Protein AF-0000000080458270 (afdb_homodimer)

Foldseek 3Di:
DCVVLLDLPDDPVCVLVSLVVLLVCLVPPLQPQLVPPFDPVSLVVLLVSLLSSLVSVLSSQALVCLCCQQPVVSLVAPVLVVQQDRRGGQLVVLLVVVVCVLVVCVVVVVCQCVVVNVVSVVLSVVLVVVSVVLSVVLVVLLVVLVVLLVVQLVVQLVVCVVPPPDPCSNVVSNVCLSPVPVPSNSVSSRSSSVSSSVSSVSNSVSLVSVLVSHDRSRSSVSSNVVSCVSSVSNPPRVVVVCVVCVVVPPPDDDDPDPDDPPDPPPPPPPPQQWFKKKKWQDDPPDDFVLVQVVLVVPDVFWDGKDWDQDPVVRIIMMMIIGSDPVSNVVCQVVQQQDDDPHGGIHMGGDDSPPD/DCDVLLDLPDDPVCVLVSLVVLLVCLVPPLQPQLVPPFDPVSLVVLLVSLLSSLVSVLSSQALVCLCCQQPVVSLVAPVLVVQQDRRGGQLVVLLVVVVVCLVVCVVVVVCQCVVVNVVSVVLSVVLVVVSVVLSVVLVVLLVVLVVLLVVQLVVQLVVCVVPPPDPCSNVVSNVCLSPVPVPSNSVSSRSSSVSSSVSSVSNSVSLVSVLVSHDRSRSSVSSNVVSCVSSVSNPCRVVVVCVVCVVVPPPDDPDPPPDDPPPDPPDPPPPQQWFKKKKWQDDPPDDFVLVQVVLVVPDVFWDGKDWDQDPVVRIIMIMIIGSDPVSNVVCQVVQQQDDDPHGGIHMGGDDSPPD

Structure (mmCIF, N/CA/C/O backbone):
data_AF-0000000080458270-model_v1
#
loop_
_entity.id
_entity.type
_entity.pdbx_description
1 polymer 'RRM domain-containing protein'
#
loop_
_atom_site.group_PDB
_atom_site.id
_atom_site.type_symbol
_atom_site.label_atom_id
_atom_site.label_alt_id
_atom_site.label_comp_id
_atom_site.label_asym_id
_atom_site.label_entity_id
_atom_site.label_seq_id
_atom_site.pdbx_PDB_ins_code
_atom_site.Cartn_x
_atom_site.Cartn_y
_atom_site.Cartn_z
_atom_site.occupancy
_atom_site.B_iso_or_equiv
_atom_site.auth_seq_id
_atom_site.auth_comp_id
_atom_site.auth_asym_id
_atom_site.auth_atom_id
_atom_site.pdbx_PDB_model_num
ATOM 1 N N . MET A 1 1 ? -20.172 26.906 1.716 1 34.19 1 MET A N 1
ATOM 2 C CA . MET A 1 1 ? -20.688 25.688 2.312 1 34.19 1 MET A CA 1
ATOM 3 C C . MET A 1 1 ? -20.125 24.453 1.602 1 34.19 1 MET A C 1
ATOM 5 O O . MET A 1 1 ? -20.141 24.391 0.371 1 34.19 1 MET A O 1
ATOM 9 N N . ALA A 1 2 ? -19 23.781 2.172 1 53.81 2 ALA A N 1
ATOM 10 C CA . ALA A 1 2 ? -18.328 22.516 1.865 1 53.81 2 ALA A CA 1
ATOM 11 C C . ALA A 1 2 ? -19.344 21.469 1.375 1 53.81 2 ALA A C 1
ATOM 13 O O . ALA A 1 2 ? -18.969 20.344 1.06 1 53.81 2 ALA A O 1
ATOM 14 N N . GLY A 1 3 ? -20.594 21.922 1.234 1 54.72 3 GLY A N 1
ATOM 15 C CA . GLY A 1 3 ? -21.734 21.016 1.148 1 54.72 3 GLY A CA 1
ATOM 16 C C . GLY A 1 3 ? -21.719 20.172 -0.114 1 54.72 3 GLY A C 1
ATOM 17 O O . GLY A 1 3 ? -22.062 19 -0.078 1 54.72 3 GLY A O 1
ATOM 18 N N . ASP A 1 4 ? -21.141 20.797 -1.133 1 69 4 ASP A N 1
ATOM 19 C CA . ASP A 1 4 ? -21.266 20.016 -2.355 1 69 4 ASP A CA 1
ATOM 20 C C . ASP A 1 4 ? -20.172 18.953 -2.428 1 69 4 ASP A C 1
ATOM 22 O O . ASP A 1 4 ? -20.375 17.891 -3.02 1 69 4 ASP A O 1
ATOM 26 N N . LEU A 1 5 ? -19.141 19.266 -1.669 1 76.12 5 LEU A N 1
ATOM 27 C CA . LEU A 1 5 ? -18.016 18.312 -1.71 1 76.12 5 LEU A CA 1
ATOM 28 C C . LEU A 1 5 ? -18.375 17.031 -0.981 1 76.12 5 LEU A C 1
ATOM 30 O O . LEU A 1 5 ? -18.016 15.938 -1.432 1 76.12 5 LEU A O 1
ATOM 34 N N . PHE A 1 6 ? -19.203 17.188 0.001 1 74 6 PHE A N 1
ATOM 35 C CA . PHE A 1 6 ? -19.438 16.031 0.855 1 74 6 PHE A CA 1
ATOM 36 C C . PHE A 1 6 ? -20.797 15.43 0.581 1 74 6 PHE A C 1
ATOM 38 O O . PHE A 1 6 ? -21.297 14.633 1.377 1 74 6 PHE A O 1
ATOM 45 N N . ARG A 1 7 ? -21.234 15.953 -0.605 1 71.12 7 ARG A N 1
ATOM 46 C CA . ARG A 1 7 ? -22.5 15.344 -1 1 71.12 7 ARG A CA 1
ATOM 47 C C . ARG A 1 7 ? -22.312 13.875 -1.356 1 71.12 7 ARG A C 1
ATOM 49 O O . ARG A 1 7 ? -21.312 13.5 -1.951 1 71.12 7 ARG A O 1
ATOM 56 N N . ARG A 1 8 ? -23.141 13.055 -0.832 1 64.62 8 ARG A N 1
ATOM 57 C CA . ARG A 1 8 ? -23.031 11.602 -0.883 1 64.62 8 ARG A CA 1
ATOM 58 C C . ARG A 1 8 ? -23.656 11.039 -2.15 1 64.62 8 ARG A C 1
ATOM 60 O O . ARG A 1 8 ? -24.234 9.953 -2.135 1 64.62 8 ARG A O 1
ATOM 67 N N . ASN A 1 9 ? -23.672 11.875 -3.186 1 63.59 9 ASN A N 1
ATOM 68 C CA . ASN A 1 9 ? -24.297 11.359 -4.402 1 63.59 9 ASN A CA 1
ATOM 69 C C . ASN A 1 9 ? -23.297 11.266 -5.547 1 63.59 9 ASN A C 1
ATOM 71 O O . ASN A 1 9 ? -23.688 11.188 -6.715 1 63.59 9 ASN A O 1
ATOM 75 N N . ARG A 1 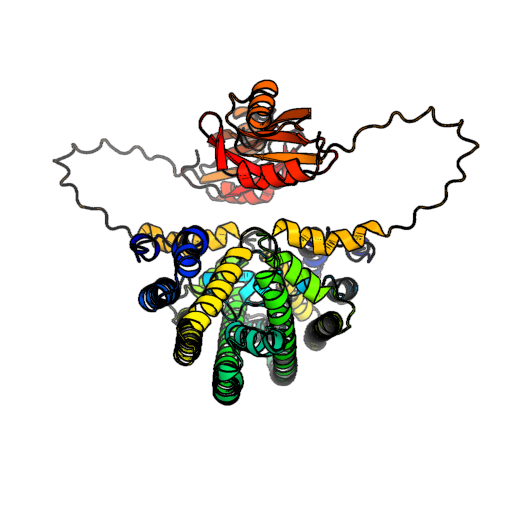10 ? -22.094 11.242 -5.18 1 61.19 10 ARG A N 1
ATOM 76 C CA . ARG A 1 10 ? -21.078 11.188 -6.23 1 61.19 10 ARG A CA 1
ATOM 77 C C . ARG A 1 10 ? -20.891 9.766 -6.734 1 61.19 10 ARG A C 1
ATOM 79 O O . ARG A 1 10 ? -20.859 8.82 -5.941 1 61.19 10 ARG A O 1
ATOM 86 N N . PRO A 1 11 ? -20.812 9.805 -8.094 1 56.47 11 PRO A N 1
ATOM 87 C CA . PRO A 1 11 ? -20.484 8.477 -8.625 1 56.47 11 PRO A CA 1
ATOM 88 C C . PRO A 1 11 ? -19.094 8.016 -8.203 1 56.47 11 PRO A C 1
ATOM 90 O O . PRO A 1 11 ? -18.188 8.836 -8 1 56.47 11 PRO A O 1
ATOM 93 N N . PHE A 1 12 ? -18.953 6.82 -7.98 1 56.31 12 PHE A N 1
ATOM 94 C CA . PHE A 1 12 ? -17.766 6.195 -7.426 1 56.31 12 PHE A CA 1
ATOM 95 C C . PHE A 1 12 ? -16.547 6.469 -8.312 1 56.31 12 PHE A C 1
ATOM 97 O O . PHE A 1 12 ? -15.43 6.609 -7.812 1 56.31 12 PHE A O 1
ATOM 104 N N . ASN A 1 13 ? -16.828 6.523 -9.625 1 53.28 13 ASN A N 1
ATOM 105 C CA . ASN A 1 13 ? -15.734 6.711 -10.57 1 53.28 13 ASN A CA 1
ATOM 106 C C . ASN A 1 13 ? -15.102 8.086 -10.43 1 53.28 13 ASN A C 1
ATOM 108 O O . ASN A 1 13 ? -14.086 8.375 -11.07 1 53.28 13 ASN A O 1
ATOM 112 N N . GLN A 1 14 ? -15.688 8.797 -9.5 1 55.88 14 GLN A N 1
ATOM 113 C CA . GLN A 1 14 ? -15.188 10.156 -9.367 1 55.88 14 GLN A CA 1
ATOM 114 C C . GLN A 1 14 ? -14.445 10.344 -8.047 1 55.88 14 GLN A C 1
ATOM 116 O O . GLN A 1 14 ? -14.25 11.477 -7.598 1 55.88 14 GLN A O 1
ATOM 121 N N . LEU A 1 15 ? -14.094 9.312 -7.52 1 63.19 15 LEU A N 1
ATOM 122 C CA . LEU A 1 15 ? -13.438 9.43 -6.227 1 63.19 15 LEU A CA 1
ATOM 123 C C . LEU A 1 15 ? -12.062 10.07 -6.375 1 63.19 15 LEU A C 1
ATOM 125 O O . LEU A 1 15 ? -11.586 10.75 -5.461 1 63.19 15 LEU A O 1
ATOM 129 N N . ASP A 1 16 ? -11.508 9.812 -7.527 1 62.72 16 ASP A N 1
ATOM 130 C CA . ASP A 1 16 ? -10.273 10.555 -7.797 1 62.72 16 ASP A CA 1
ATOM 131 C C . ASP A 1 16 ? -10.531 12.062 -7.773 1 62.72 16 ASP A C 1
ATOM 133 O O . ASP A 1 16 ? -9.703 12.828 -7.27 1 62.72 16 ASP A O 1
ATOM 137 N N . GLY A 1 17 ? -11.664 12.367 -8.266 1 67.94 17 GLY A N 1
ATOM 138 C CA . GLY A 1 17 ? -12.039 13.773 -8.242 1 67.94 17 GLY A CA 1
ATOM 139 C C . GLY A 1 17 ? -12.312 14.289 -6.844 1 67.94 17 GLY A C 1
ATOM 140 O O . GLY A 1 17 ? -12.07 15.461 -6.551 1 67.94 17 GLY A O 1
ATOM 141 N N . PHE A 1 18 ? -12.719 13.391 -6.07 1 77.88 18 PHE A N 1
ATOM 142 C CA . PHE A 1 18 ? -13.039 13.797 -4.711 1 77.88 18 PHE A CA 1
ATOM 143 C C . PHE A 1 18 ? -11.789 14.242 -3.963 1 77.88 18 PHE A C 1
ATOM 145 O O . PHE A 1 18 ? -11.812 15.25 -3.256 1 77.88 18 PHE A O 1
ATOM 152 N N . TYR A 1 19 ? -10.781 13.547 -4.117 1 77.88 19 TYR A N 1
ATOM 153 C CA . TYR A 1 19 ? -9.547 13.883 -3.412 1 77.88 19 TYR A CA 1
ATOM 154 C C . TYR A 1 19 ? -8.977 15.203 -3.91 1 77.88 19 TYR A C 1
ATOM 156 O O . TYR A 1 19 ? -8.438 15.984 -3.127 1 77.88 19 TYR A O 1
ATOM 164 N N . THR A 1 20 ? -9.102 15.312 -5.137 1 75.69 20 THR A N 1
ATOM 165 C CA . THR A 1 20 ? -8.656 16.578 -5.707 1 75.69 20 THR A CA 1
ATOM 166 C C . THR A 1 20 ? -9.492 17.734 -5.172 1 75.69 20 THR A C 1
ATOM 168 O O . THR A 1 20 ? -8.945 18.781 -4.801 1 75.69 20 THR A O 1
ATOM 171 N N . ASP A 1 21 ? -10.742 17.531 -5.176 1 82.06 21 ASP A N 1
ATOM 172 C CA . ASP A 1 21 ? -11.656 18.547 -4.652 1 82.06 21 ASP A CA 1
ATOM 173 C C . ASP A 1 21 ? -11.391 18.797 -3.168 1 82.06 21 ASP A C 1
ATOM 175 O O . ASP A 1 21 ? -11.484 19.938 -2.705 1 82.06 21 ASP A O 1
ATOM 179 N N . TRP A 1 22 ? -11.133 17.797 -2.488 1 86.06 22 TRP A N 1
ATOM 180 C CA . TRP A 1 22 ? -10.812 17.922 -1.07 1 86.06 22 TRP A CA 1
ATOM 181 C C . TRP A 1 22 ? -9.547 18.75 -0.865 1 86.06 22 TRP A C 1
ATOM 183 O O . TRP A 1 22 ? -9.516 19.641 -0.01 1 86.06 22 TRP A O 1
ATOM 193 N N . SER A 1 23 ? -8.547 18.484 -1.657 1 81.31 23 SER A N 1
ATOM 194 C CA . SER A 1 23 ? -7.309 19.25 -1.569 1 81.31 23 SER A CA 1
ATOM 195 C C . SER A 1 23 ? -7.555 20.734 -1.837 1 81.31 23 SER A C 1
ATOM 197 O O . SER A 1 23 ? -7.016 21.594 -1.136 1 81.31 23 SER A O 1
ATOM 199 N N . LYS A 1 24 ? -8.359 20.953 -2.777 1 81.75 24 LYS A N 1
ATOM 200 C CA . LYS A 1 24 ? -8.719 22.328 -3.102 1 81.75 24 LYS A CA 1
ATOM 201 C C . LYS A 1 24 ? -9.492 22.984 -1.958 1 81.75 24 LYS A C 1
ATOM 203 O O . LYS A 1 24 ? -9.266 24.141 -1.631 1 81.75 24 LYS A O 1
ATOM 208 N N . HIS A 1 25 ? -10.359 22.25 -1.422 1 88.31 25 HIS A N 1
ATOM 209 C CA . HIS A 1 25 ? -11.156 22.734 -0.301 1 88.31 25 HIS A CA 1
ATOM 210 C C . HIS A 1 25 ? -10.266 23.109 0.885 1 88.31 25 HIS A C 1
ATOM 212 O O . HIS A 1 25 ? -10.477 24.141 1.528 1 88.31 25 HIS A O 1
ATOM 218 N N . LEU A 1 26 ? -9.312 22.344 1.14 1 87.56 26 LEU A N 1
ATOM 219 C CA . LEU A 1 26 ? -8.391 22.594 2.236 1 87.56 26 LEU A CA 1
ATOM 220 C C . LEU A 1 26 ? -7.613 23.891 2.004 1 87.56 26 LEU A C 1
ATOM 222 O O . LEU A 1 26 ? -7.477 24.719 2.916 1 87.56 26 LEU A O 1
ATOM 226 N N . THR A 1 27 ? -7.145 24.094 0.818 1 83.25 27 THR A N 1
ATOM 227 C CA . THR A 1 27 ? -6.27 25.219 0.5 1 83.25 27 THR A CA 1
ATOM 228 C C . THR A 1 27 ? -7.074 26.5 0.351 1 83.25 27 THR A C 1
ATOM 230 O O . THR A 1 27 ? -6.621 27.578 0.756 1 83.25 27 THR A O 1
ATOM 233 N N . GLU A 1 28 ? -8.242 26.344 -0.174 1 84.75 28 GLU A N 1
ATOM 234 C CA . GLU A 1 28 ? -8.984 27.547 -0.555 1 84.75 28 GLU A CA 1
ATOM 235 C C . GLU A 1 28 ? -10 27.922 0.515 1 84.75 28 GLU A C 1
ATOM 237 O O . GLU A 1 28 ? -10.367 29.094 0.642 1 84.75 28 GLU A O 1
ATOM 242 N N . ARG A 1 29 ? -10.453 27 1.228 1 88.06 29 ARG A N 1
ATOM 243 C CA . ARG A 1 29 ? -11.555 27.297 2.137 1 88.06 29 ARG A CA 1
ATOM 244 C C . ARG A 1 29 ? -11.133 27.125 3.59 1 88.06 29 ARG A C 1
ATOM 246 O O . ARG A 1 29 ? -11.477 27.938 4.449 1 88.06 29 ARG A O 1
ATOM 253 N N . CYS A 1 30 ? -10.383 26.172 3.871 1 89.81 30 CYS A N 1
ATOM 254 C CA . CYS A 1 30 ? -10.047 25.859 5.258 1 89.81 30 CYS A CA 1
ATOM 255 C C . CYS A 1 30 ? -8.859 26.688 5.727 1 89.81 30 CYS A C 1
ATOM 257 O O . CYS A 1 30 ? -8.859 27.219 6.844 1 89.81 30 CYS A O 1
ATOM 259 N N . LEU A 1 31 ? -7.887 26.922 4.895 1 85.94 31 LEU A N 1
ATOM 260 C CA . LEU A 1 31 ? -6.621 27.516 5.309 1 85.94 31 LEU A CA 1
ATOM 261 C C . LEU A 1 31 ? -6.777 29.016 5.539 1 85.94 31 LEU A C 1
ATOM 263 O O . LEU A 1 31 ? -6.332 29.547 6.562 1 85.94 31 LEU A O 1
ATOM 267 N N . PRO A 1 32 ? -7.457 29.688 4.695 1 84.69 32 PRO A N 1
ATOM 268 C CA . PRO A 1 32 ? -7.477 31.141 4.824 1 84.69 32 PRO A CA 1
ATOM 269 C C . PRO A 1 32 ? -8.07 31.609 6.148 1 84.69 32 PRO A C 1
ATOM 271 O O . PRO A 1 32 ? -7.488 32.469 6.828 1 84.69 32 PRO A O 1
ATOM 274 N N . PRO A 1 33 ? -9.18 31.031 6.57 1 85.44 33 PRO A N 1
ATOM 275 C CA . PRO A 1 33 ? -9.742 31.5 7.84 1 85.44 33 PRO A CA 1
ATOM 276 C C . PRO A 1 33 ? -8.82 31.219 9.031 1 85.44 33 PRO A C 1
ATOM 278 O O . PRO A 1 33 ? -8.898 31.922 10.047 1 85.44 33 PRO A O 1
ATOM 281 N N . LEU A 1 34 ? -7.98 30.266 9 1 86.06 34 LEU A N 1
ATOM 282 C CA . LEU A 1 34 ? -7.086 29.906 10.094 1 86.06 34 LEU A CA 1
ATOM 283 C C . LEU A 1 34 ? -5.941 30.906 10.203 1 86.06 34 LEU A C 1
ATOM 285 O O . LEU A 1 34 ? -5.375 31.094 11.281 1 86.06 34 LEU A O 1
ATOM 289 N N . LEU A 1 35 ? -5.664 31.469 9.086 1 78.81 35 LEU A N 1
ATOM 290 C CA . LEU A 1 35 ? -4.516 32.375 9.023 1 78.81 35 LEU A CA 1
ATOM 291 C C . LEU A 1 35 ? -4.918 33.781 9.383 1 78.81 35 LEU A C 1
ATOM 293 O O . LEU A 1 35 ? -4.125 34.531 9.977 1 78.81 35 LEU A O 1
ATOM 297 N N . ILE A 1 36 ? -6.184 34.062 8.984 1 79.5 36 ILE A N 1
ATOM 298 C CA . ILE A 1 36 ? -6.66 35.438 9.203 1 79.5 36 ILE A CA 1
ATOM 299 C C . ILE A 1 36 ? -7.516 35.469 10.469 1 79.5 36 ILE A C 1
ATOM 301 O O . ILE A 1 36 ? -8.68 35.062 10.453 1 79.5 36 ILE A O 1
ATOM 305 N N . PHE A 1 37 ? -7.16 35.969 11.555 1 79.31 37 PHE A N 1
ATOM 306 C CA . PHE A 1 37 ? -7.848 36.156 12.828 1 79.31 37 PHE A CA 1
ATOM 307 C C . PHE A 1 37 ? -8.477 34.844 13.312 1 79.31 37 PHE A C 1
ATOM 309 O O . PHE A 1 37 ? -9.68 34.656 13.18 1 79.31 37 PHE A O 1
ATOM 316 N N . PRO A 1 38 ? -7.652 34 13.797 1 81.31 38 PRO A N 1
ATOM 317 C CA . PRO A 1 38 ? -8.156 32.719 14.305 1 81.31 38 PRO A CA 1
ATOM 318 C C . PRO A 1 38 ? -9.234 32.906 15.375 1 81.31 38 PRO A C 1
ATOM 320 O O . PRO A 1 38 ? -9.18 33.844 16.156 1 81.31 38 PRO A O 1
ATOM 323 N N . SER A 1 39 ? -10.352 32.094 15.234 1 90.25 39 SER A N 1
ATOM 324 C CA . SER A 1 39 ? -11.43 32.031 16.219 1 90.25 39 SER A CA 1
ATOM 325 C C . SER A 1 39 ? -11.867 30.578 16.453 1 90.25 39 SER A C 1
ATOM 327 O O . SER A 1 39 ? -11.562 29.688 15.656 1 90.25 39 SER A O 1
ATOM 329 N N . ASP A 1 40 ? -12.477 30.391 17.547 1 92.5 40 ASP A N 1
ATOM 330 C CA . ASP A 1 40 ? -12.969 29.062 17.859 1 92.5 40 ASP A CA 1
ATOM 331 C C . ASP A 1 40 ? -13.992 28.594 16.828 1 92.5 40 ASP A C 1
ATOM 333 O O . ASP A 1 40 ? -14.023 27.406 16.469 1 92.5 40 ASP A O 1
ATOM 337 N N . ALA A 1 41 ? -14.734 29.547 16.391 1 92.81 41 ALA A N 1
ATOM 338 C CA . ALA A 1 41 ? -15.742 29.219 15.391 1 92.81 41 ALA A CA 1
ATOM 339 C C . ALA A 1 41 ? -15.086 28.734 14.094 1 92.81 41 ALA A C 1
ATOM 341 O O . ALA A 1 41 ? -15.547 27.781 13.477 1 92.81 41 ALA A O 1
ATOM 342 N N . LYS A 1 42 ? -14.07 29.422 13.695 1 92.38 42 LYS A N 1
ATOM 343 C CA . LYS A 1 42 ? -13.352 29.047 12.477 1 92.38 42 LYS A CA 1
ATOM 344 C C . LYS A 1 42 ? -12.633 27.719 12.641 1 92.38 42 LYS A C 1
ATOM 346 O O . LYS A 1 42 ? -12.648 26.875 11.734 1 92.38 42 LYS A O 1
ATOM 351 N N . ASN A 1 43 ? -11.984 27.531 13.766 1 94.31 43 ASN A N 1
ATOM 352 C CA . ASN A 1 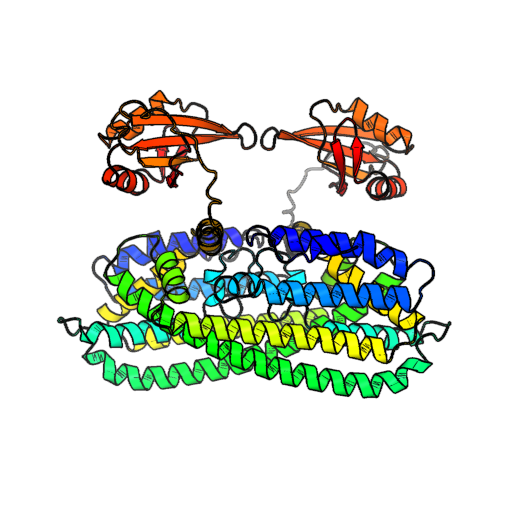43 ? -11.344 26.25 14.07 1 94.31 43 ASN A CA 1
ATOM 353 C C . ASN A 1 43 ? -12.344 25.094 14.008 1 94.31 43 ASN A C 1
ATOM 355 O O . ASN A 1 43 ? -12.062 24.062 13.406 1 94.31 43 ASN A O 1
ATOM 359 N N . ASP A 1 44 ? -13.516 25.328 14.609 1 94.69 44 ASP A N 1
ATOM 360 C CA . ASP A 1 44 ? -14.547 24.297 14.656 1 94.69 44 ASP A CA 1
ATOM 361 C C . ASP A 1 44 ? -15.07 23.984 13.25 1 94.69 44 ASP A C 1
ATOM 363 O O . ASP A 1 44 ? -15.414 22.844 12.953 1 94.69 44 ASP A O 1
ATOM 367 N N . ALA A 1 45 ? -15.141 25 12.453 1 94.25 45 ALA A N 1
ATOM 368 C CA . ALA A 1 45 ? -15.602 24.797 11.078 1 94.25 45 ALA A CA 1
ATOM 369 C C . ALA A 1 45 ? -14.633 23.906 10.305 1 94.25 45 ALA A C 1
ATOM 371 O O . ALA A 1 45 ? -15.055 23 9.578 1 94.25 45 ALA A O 1
ATOM 372 N N . VAL A 1 46 ? -13.398 24.156 10.453 1 93.62 46 VAL A N 1
ATOM 373 C CA . VAL A 1 46 ? -12.383 23.359 9.758 1 93.62 46 VAL A CA 1
ATOM 374 C C . VAL A 1 46 ? -12.391 21.938 10.289 1 93.62 46 VAL A C 1
ATOM 376 O O . VAL A 1 46 ? -12.312 20.969 9.516 1 93.62 46 VAL A O 1
ATOM 379 N N . LEU A 1 47 ? -12.469 21.812 11.625 1 94.56 47 LEU A N 1
ATOM 380 C CA . LEU A 1 47 ? -12.562 20.484 12.219 1 94.56 47 LEU A CA 1
ATOM 381 C C . LEU A 1 47 ? -13.789 19.734 11.695 1 94.56 47 LEU A C 1
ATOM 383 O O . LEU A 1 47 ? -13.711 18.547 11.414 1 94.56 47 LEU A O 1
ATOM 387 N N . GLY A 1 48 ? -14.859 20.453 11.602 1 94.62 48 GLY A N 1
ATOM 388 C CA . GLY A 1 48 ? -16.062 19.875 11.031 1 94.62 48 GLY A CA 1
ATOM 389 C C . GLY A 1 48 ? -15.883 19.406 9.602 1 94.62 48 GLY A C 1
ATOM 390 O O . GLY A 1 48 ? -16.391 18.344 9.234 1 94.62 48 GLY A O 1
ATOM 391 N N . ASP A 1 49 ? -15.18 20.125 8.828 1 93.88 49 ASP A N 1
ATOM 392 C CA . ASP A 1 49 ? -14.898 19.75 7.453 1 93.88 49 ASP A CA 1
ATOM 393 C C . ASP A 1 49 ? -14.031 18.484 7.398 1 93.88 49 ASP A C 1
ATOM 395 O O . ASP A 1 49 ? -14.258 17.609 6.562 1 93.88 49 ASP A O 1
ATOM 399 N N . ILE A 1 50 ? -13.086 18.422 8.258 1 92.94 50 ILE A N 1
ATOM 400 C CA . ILE A 1 50 ? -12.227 17.25 8.32 1 92.94 50 ILE A CA 1
ATOM 401 C C . ILE A 1 50 ? -13.047 16.016 8.703 1 92.94 50 ILE A C 1
ATOM 403 O O . ILE A 1 50 ? -12.875 14.945 8.117 1 92.94 50 ILE A O 1
ATOM 407 N N . HIS A 1 51 ? -13.945 16.188 9.625 1 94.75 51 HIS A N 1
ATOM 408 C CA . HIS A 1 51 ? -14.836 15.094 10.008 1 94.75 51 HIS A CA 1
ATOM 409 C C . HIS A 1 51 ? -15.727 14.672 8.844 1 94.75 51 HIS A C 1
ATOM 411 O O . HIS A 1 51 ? -15.906 13.477 8.594 1 94.75 51 HIS A O 1
ATOM 417 N N . SER A 1 52 ? -16.219 15.688 8.156 1 93.31 52 SER A N 1
ATOM 418 C CA . SER A 1 52 ? -17.078 15.414 7.016 1 93.31 52 SER A CA 1
ATOM 419 C C . SER A 1 52 ? -16.328 14.641 5.938 1 93.31 52 SER A C 1
ATOM 421 O O . SER A 1 52 ? -16.922 13.805 5.242 1 93.31 52 SER A O 1
ATOM 423 N N . TYR A 1 53 ? -15.117 14.914 5.77 1 92.06 53 TYR A N 1
ATOM 424 C CA . TYR A 1 53 ? -14.281 14.18 4.824 1 92.06 53 TYR A CA 1
ATOM 425 C C . TYR A 1 53 ? -14.273 12.695 5.141 1 92.06 53 TYR A C 1
ATOM 427 O O . TYR A 1 53 ? -14.531 11.867 4.266 1 92.06 53 TYR A O 1
ATOM 435 N N . TYR A 1 54 ? -14.008 12.312 6.414 1 93.19 54 TYR A N 1
ATOM 436 C CA . TYR A 1 54 ? -13.938 10.914 6.801 1 93.19 54 TYR A CA 1
ATOM 437 C C . TYR A 1 54 ? -15.32 10.266 6.742 1 93.19 54 TYR A C 1
ATOM 439 O O . TYR A 1 54 ? -15.445 9.086 6.387 1 93.19 54 TYR A O 1
ATOM 447 N N . ASP A 1 55 ? -16.328 11.07 7.082 1 93.25 55 ASP A N 1
ATOM 448 C CA . ASP A 1 55 ? -17.688 10.562 6.969 1 93.25 55 ASP A CA 1
ATOM 449 C C . ASP A 1 55 ? -18.031 10.234 5.52 1 93.25 55 ASP A C 1
ATOM 451 O O . ASP A 1 55 ? -18.719 9.242 5.246 1 93.25 55 ASP A O 1
ATOM 455 N N . THR A 1 56 ? -17.594 11.078 4.676 1 89.44 56 THR A N 1
ATOM 456 C CA . THR A 1 56 ? -17.828 10.859 3.256 1 89.44 56 THR A CA 1
ATOM 457 C C . THR A 1 56 ? -17.109 9.609 2.768 1 89.44 56 THR A C 1
ATOM 459 O O . THR A 1 56 ? -17.688 8.812 2.01 1 89.44 56 THR A O 1
ATOM 462 N N . LEU A 1 57 ? -15.898 9.398 3.188 1 88.12 57 LEU A N 1
ATOM 463 C CA . LEU A 1 57 ? -15.156 8.188 2.832 1 88.12 57 LEU A CA 1
ATOM 464 C C . LEU A 1 57 ? -15.891 6.945 3.324 1 88.12 57 LEU A C 1
ATOM 466 O O . LEU A 1 57 ? -16.016 5.965 2.59 1 88.12 57 LEU A O 1
ATOM 470 N N . ASP A 1 58 ? -16.359 7.035 4.562 1 91.56 58 ASP A N 1
ATOM 471 C CA . ASP A 1 58 ? -17.078 5.91 5.148 1 91.56 58 ASP A CA 1
ATOM 472 C C . ASP A 1 58 ? -18.344 5.605 4.352 1 91.56 58 ASP A C 1
ATOM 474 O O . ASP A 1 58 ? -18.719 4.441 4.191 1 91.56 58 ASP A O 1
ATOM 478 N N . HIS A 1 59 ? -18.922 6.684 3.879 1 88.62 59 HIS A N 1
ATOM 479 C CA . HIS A 1 59 ? -20.156 6.535 3.125 1 88.62 59 HIS A CA 1
ATOM 480 C C . HIS A 1 59 ? -19.922 5.797 1.811 1 88.62 59 HIS A C 1
ATOM 482 O O . HIS A 1 59 ? -20.719 4.949 1.414 1 88.62 59 HIS A O 1
ATOM 488 N N . TYR A 1 60 ? -18.859 6.004 1.21 1 82.81 60 TYR A N 1
ATOM 489 C CA . TYR A 1 60 ? -18.594 5.445 -0.111 1 82.81 60 TYR A CA 1
ATOM 490 C C . TYR A 1 60 ? -17.906 4.094 -0.003 1 82.81 60 TYR A C 1
ATOM 492 O O . TYR A 1 60 ? -17.844 3.34 -0.977 1 82.81 60 TYR A O 1
ATOM 500 N N . ALA A 1 61 ? -17.344 3.824 1.18 1 86.12 61 ALA A N 1
ATOM 501 C CA . ALA A 1 61 ? -16.672 2.545 1.364 1 86.12 61 ALA A CA 1
ATOM 502 C C . ALA A 1 61 ? -17.672 1.412 1.553 1 86.12 61 ALA A C 1
ATOM 504 O O . ALA A 1 61 ? -18.438 1.411 2.514 1 86.12 61 ALA A O 1
ATOM 505 N N . ASN A 1 62 ? -17.719 0.529 0.661 1 83.94 62 ASN A N 1
ATOM 506 C CA . ASN A 1 62 ? -18.562 -0.664 0.739 1 83.94 62 ASN A CA 1
ATOM 507 C C . ASN A 1 62 ? -17.844 -1.89 0.18 1 83.94 62 ASN A C 1
ATOM 509 O O . ASN A 1 62 ? -16.656 -1.816 -0.172 1 83.94 62 ASN A O 1
ATOM 513 N N . LYS A 1 63 ? -18.484 -2.998 0.144 1 80.19 63 LYS A N 1
ATOM 514 C CA . LYS A 1 63 ? -17.859 -4.266 -0.212 1 80.19 63 LYS A CA 1
ATOM 515 C C . LYS A 1 63 ? -17.297 -4.219 -1.628 1 80.19 63 LYS A C 1
ATOM 517 O O . LYS A 1 63 ? -16.344 -4.934 -1.943 1 80.19 63 LYS A O 1
ATOM 522 N N . ASN A 1 64 ? -17.797 -3.377 -2.455 1 73.56 64 ASN A N 1
ATOM 523 C CA . ASN A 1 64 ? -17.391 -3.318 -3.854 1 73.56 64 ASN A CA 1
ATOM 524 C C . ASN A 1 64 ? -16.281 -2.281 -4.07 1 73.56 64 ASN A C 1
ATOM 526 O O . ASN A 1 64 ? -15.539 -2.361 -5.043 1 73.56 64 ASN A O 1
ATOM 530 N N . THR A 1 65 ? -16.141 -1.34 -3.15 1 76.94 65 THR A N 1
ATOM 531 C CA . THR A 1 65 ? -15.234 -0.22 -3.402 1 76.94 65 THR A CA 1
ATOM 532 C C . THR A 1 65 ? -14.086 -0.213 -2.398 1 76.94 65 THR A C 1
ATOM 534 O O . THR A 1 65 ? -13.133 0.559 -2.543 1 76.94 65 THR A O 1
ATOM 537 N N . ILE A 1 66 ? -14.117 -1.042 -1.439 1 83.69 66 ILE A N 1
ATOM 538 C CA . ILE A 1 66 ? -13.211 -0.97 -0.299 1 83.69 66 ILE A CA 1
ATOM 539 C C . ILE A 1 66 ? -11.766 -1.124 -0.776 1 83.69 66 ILE A C 1
ATOM 541 O O . ILE A 1 66 ? -10.859 -0.469 -0.256 1 83.69 66 ILE A O 1
ATOM 545 N N . LEU A 1 67 ? -11.555 -1.915 -1.773 1 77.38 67 LEU A N 1
ATOM 546 C CA . LEU A 1 67 ? -10.195 -2.129 -2.25 1 77.38 67 LEU A CA 1
ATOM 547 C C . LEU A 1 67 ? -9.641 -0.865 -2.902 1 77.38 67 LEU A C 1
ATOM 549 O O . LEU A 1 67 ? -8.438 -0.607 -2.844 1 77.38 67 LEU A O 1
ATOM 553 N N . TYR A 1 68 ? -10.484 -0.083 -3.359 1 73.69 68 TYR A N 1
ATOM 554 C CA . TYR A 1 68 ? -10.094 1.196 -3.939 1 73.69 68 TYR A CA 1
ATOM 555 C C . TYR A 1 68 ? -9.562 2.141 -2.869 1 73.69 68 TYR A C 1
ATOM 557 O O . TYR A 1 68 ? -8.617 2.893 -3.113 1 73.69 68 TYR A O 1
ATOM 565 N N . PHE A 1 69 ? -10.117 2.059 -1.735 1 79.38 69 PHE A N 1
ATOM 566 C CA . PHE A 1 69 ? -9.75 2.965 -0.655 1 79.38 69 PHE A CA 1
ATOM 567 C C . PHE A 1 69 ? -8.516 2.457 0.079 1 79.38 69 PHE A C 1
ATOM 569 O O . PHE A 1 69 ? -7.676 3.248 0.516 1 79.38 69 PHE A O 1
ATOM 576 N N . LEU A 1 70 ? -8.414 1.213 0.148 1 78.94 70 LEU A N 1
ATOM 577 C CA . LEU A 1 70 ? -7.312 0.639 0.918 1 78.94 70 LEU A CA 1
ATOM 578 C C . LEU A 1 70 ? -6.031 0.604 0.093 1 78.94 70 LEU A C 1
ATOM 580 O O . LEU A 1 70 ? -4.93 0.557 0.649 1 78.94 70 LEU A O 1
ATOM 584 N N . LEU A 1 71 ? -6.273 0.574 -1.148 1 69.31 71 LEU A N 1
ATOM 585 C CA . LEU A 1 71 ? -5.117 0.544 -2.039 1 69.31 71 LEU A CA 1
ATOM 586 C C . LEU A 1 71 ? -5.16 1.708 -3.023 1 69.31 71 LEU A C 1
ATOM 588 O O . LEU A 1 71 ? -5.336 1.503 -4.227 1 69.31 71 LEU A O 1
ATOM 592 N N . PRO A 1 72 ? -4.938 2.838 -2.484 1 59.88 72 PRO A N 1
ATOM 593 C CA . PRO A 1 72 ? -5.188 4.02 -3.314 1 59.88 72 PRO A CA 1
ATOM 594 C C . PRO A 1 72 ? -4.094 4.246 -4.355 1 59.88 72 PRO A C 1
ATOM 596 O O . PRO A 1 72 ? -3.07 4.867 -4.059 1 59.88 72 PRO A O 1
ATOM 599 N N . SER A 1 73 ? -4.32 3.695 -5.543 1 56.59 73 SER A N 1
ATOM 600 C CA . SER A 1 73 ? -3.369 3.9 -6.633 1 56.59 73 SER A CA 1
ATOM 601 C C . SER A 1 73 ? -3.361 5.352 -7.094 1 56.59 73 SER A C 1
ATOM 603 O O . SER A 1 73 ? -2.377 5.82 -7.668 1 56.59 73 SER A O 1
ATOM 605 N N . TRP A 1 74 ? -4.375 5.992 -6.711 1 53.19 74 TRP A N 1
ATOM 606 C CA . TRP A 1 74 ? -4.555 7.371 -7.156 1 53.19 74 TRP A CA 1
ATOM 607 C C . TRP A 1 74 ? -3.746 8.336 -6.297 1 53.19 74 TRP A C 1
ATOM 609 O O . TRP A 1 74 ? -3.51 9.477 -6.688 1 53.19 74 TRP A O 1
ATOM 619 N N . ARG A 1 75 ? -3.463 7.844 -5.117 1 58 75 ARG A N 1
ATOM 620 C CA . ARG A 1 75 ? -2.609 8.672 -4.266 1 58 75 ARG A CA 1
ATOM 621 C C . ARG A 1 75 ? -1.136 8.445 -4.59 1 58 75 ARG A C 1
ATOM 623 O O . ARG A 1 75 ? -0.458 7.668 -3.918 1 58 75 ARG A O 1
ATOM 630 N N . SER A 1 76 ? -0.794 8.391 -5.789 1 51.91 76 SER A N 1
ATOM 631 C CA . SER A 1 76 ? 0.366 7.934 -6.547 1 51.91 76 SER A CA 1
ATOM 632 C C . SER A 1 76 ? 1.662 8.469 -5.949 1 51.91 76 SER A C 1
ATOM 634 O O . SER A 1 76 ? 2.721 8.391 -6.578 1 51.91 76 SER A O 1
ATOM 636 N N . ASN A 1 77 ? 1.649 9.078 -4.773 1 58.78 77 ASN A N 1
ATOM 637 C CA . ASN A 1 77 ? 2.967 9.555 -4.363 1 58.78 77 ASN A CA 1
ATOM 638 C C . ASN A 1 77 ? 3.576 8.664 -3.289 1 58.78 77 ASN A C 1
ATOM 640 O O . ASN A 1 77 ? 2.936 8.367 -2.279 1 58.78 77 ASN A O 1
ATOM 644 N N . SER A 1 78 ? 4.684 8.07 -3.711 1 60.03 78 SER A N 1
ATOM 645 C CA . SER A 1 78 ? 5.402 7.156 -2.826 1 60.03 78 SER A CA 1
ATOM 646 C C . SER A 1 78 ? 5.598 7.766 -1.442 1 60.03 78 SER A C 1
ATOM 648 O O . SER A 1 78 ? 5.508 7.066 -0.432 1 60.03 78 SER A O 1
ATOM 650 N N . LEU A 1 79 ? 5.68 9.062 -1.407 1 62.22 79 LEU A N 1
ATOM 651 C CA . LEU A 1 79 ? 5.926 9.695 -0.119 1 62.22 79 LEU A CA 1
ATOM 652 C C . LEU A 1 79 ? 4.664 9.695 0.739 1 62.22 79 LEU A C 1
ATOM 654 O O . LEU A 1 79 ? 4.734 9.5 1.954 1 62.22 79 LEU A O 1
ATOM 658 N N . GLU A 1 80 ? 3.645 9.945 0.016 1 69.75 80 GLU A N 1
ATOM 659 C CA . GLU A 1 80 ? 2.381 9.953 0.745 1 69.75 80 GLU A CA 1
ATOM 660 C C . GLU A 1 80 ? 2.057 8.57 1.309 1 69.75 80 GLU A C 1
ATOM 662 O O . GLU A 1 80 ? 1.523 8.461 2.414 1 69.75 80 GLU A O 1
ATOM 667 N N . THR A 1 81 ? 2.553 7.723 0.588 1 70.69 81 THR A N 1
ATOM 668 C CA . THR A 1 81 ? 2.236 6.352 0.976 1 70.69 81 THR A CA 1
ATOM 669 C C . THR A 1 81 ? 2.959 5.973 2.266 1 70.69 81 THR A C 1
ATOM 671 O O . THR A 1 81 ? 2.457 5.168 3.051 1 70.69 81 THR A O 1
ATOM 674 N N . ALA A 1 82 ? 4.051 6.656 2.529 1 73.44 82 ALA A N 1
ATOM 675 C CA . ALA A 1 82 ? 4.848 6.344 3.713 1 73.44 82 ALA A CA 1
ATOM 676 C C . ALA A 1 82 ? 4.145 6.809 4.984 1 73.44 82 ALA A C 1
ATOM 678 O O . ALA A 1 82 ? 4.469 6.352 6.082 1 73.44 82 ALA A O 1
ATOM 679 N N . ILE A 1 83 ? 3.195 7.672 4.805 1 81.25 83 ILE A N 1
ATOM 680 C CA . ILE A 1 83 ? 2.549 8.195 6 1 81.25 83 ILE A CA 1
ATOM 681 C C . ILE A 1 83 ? 1.094 7.738 6.047 1 81.25 83 ILE A C 1
ATOM 683 O O . ILE A 1 83 ? 0.323 8.18 6.902 1 81.25 83 ILE A O 1
ATOM 687 N N . LEU A 1 84 ? 0.757 6.895 5.16 1 84 84 LEU A N 1
ATOM 688 C CA . LEU A 1 84 ? -0.614 6.398 5.113 1 84 84 LEU A CA 1
ATOM 689 C C . LEU A 1 84 ? -0.751 5.102 5.91 1 84 84 LEU A C 1
ATOM 691 O O . LEU A 1 84 ? 0.219 4.359 6.066 1 84 84 LEU A O 1
ATOM 695 N N . LEU A 1 85 ? -1.909 4.969 6.449 1 89.69 85 LEU A N 1
ATOM 696 C CA . LEU A 1 85 ? -2.291 3.754 7.16 1 89.69 85 LEU A CA 1
ATOM 697 C C . LEU A 1 85 ? -3.752 3.404 6.895 1 89.69 85 LEU A C 1
ATOM 699 O O . LEU A 1 85 ? -4.645 4.215 7.156 1 89.69 85 LEU A O 1
ATOM 703 N N . LEU A 1 86 ? -3.992 2.258 6.285 1 90 86 LEU A N 1
ATOM 704 C CA . LEU A 1 86 ? -5.328 1.731 6.035 1 90 86 LEU A CA 1
ATOM 705 C C . LEU A 1 86 ? -6.18 2.744 5.277 1 90 86 LEU A C 1
ATOM 707 O O . LEU A 1 86 ? -7.281 3.086 5.711 1 90 86 LEU A O 1
ATOM 711 N N . GLY A 1 87 ? -5.594 3.287 4.199 1 83.12 87 GLY A N 1
ATOM 712 C CA . GLY A 1 87 ? -6.371 4.062 3.242 1 83.12 87 GLY A CA 1
ATOM 713 C C . GLY A 1 87 ? -6.172 5.559 3.387 1 83.12 87 GLY A C 1
ATOM 714 O O . GLY A 1 87 ? -6.465 6.32 2.461 1 83.12 87 GLY A O 1
ATOM 715 N N . ASP A 1 88 ? -5.703 5.973 4.586 1 88.44 88 ASP A N 1
ATOM 716 C CA . ASP A 1 88 ? -5.492 7.402 4.789 1 88.44 88 ASP A CA 1
ATOM 717 C C . ASP A 1 88 ? -4.367 7.656 5.789 1 88.44 88 ASP A C 1
ATOM 719 O O . ASP A 1 88 ? -3.596 6.75 6.109 1 88.44 88 ASP A O 1
ATOM 723 N N . ILE A 1 89 ? -4.285 8.852 6.254 1 88.5 89 ILE A N 1
ATOM 724 C CA . ILE A 1 89 ? -3.146 9.312 7.039 1 88.5 89 ILE A CA 1
ATOM 725 C C . ILE A 1 89 ? -3.029 8.477 8.312 1 88.5 89 ILE A C 1
ATOM 727 O O . ILE A 1 89 ? -4.035 8.18 8.961 1 88.5 89 ILE A O 1
ATOM 731 N N . ASN A 1 90 ? -1.786 8.133 8.648 1 91.94 90 ASN A N 1
ATOM 732 C CA . ASN A 1 90 ? -1.511 7.492 9.93 1 91.94 90 ASN A CA 1
ATOM 733 C C . ASN A 1 90 ? -1.827 8.414 11.102 1 91.94 90 ASN A C 1
ATOM 735 O O . ASN A 1 90 ? -1.291 9.523 11.188 1 91.94 90 ASN A O 1
ATOM 739 N N . PRO A 1 91 ? -2.686 8.008 11.992 1 93.44 91 PRO A N 1
ATOM 740 C CA . PRO A 1 91 ? -3.084 8.883 13.094 1 93.44 91 PRO A CA 1
ATOM 741 C C . PRO A 1 91 ? -1.905 9.312 13.961 1 93.44 91 PRO A C 1
ATOM 743 O O . PRO A 1 91 ? -1.98 10.328 14.648 1 93.44 91 PRO A O 1
ATOM 746 N N . LEU A 1 92 ? -0.834 8.609 13.914 1 92.94 92 LEU A N 1
ATOM 747 C CA . LEU A 1 92 ? 0.357 8.961 14.68 1 92.94 92 LEU A CA 1
ATOM 748 C C . LEU A 1 92 ? 0.932 10.289 14.203 1 92.94 92 LEU A C 1
ATOM 750 O O . LEU A 1 92 ? 1.667 10.953 14.945 1 92.94 92 LEU A O 1
ATOM 754 N N . LEU A 1 93 ? 0.613 10.562 12.961 1 91.06 93 LEU A N 1
ATOM 755 C CA . LEU A 1 93 ? 1.111 11.828 12.422 1 91.06 93 LEU A CA 1
ATOM 756 C C . LEU A 1 93 ? 0.586 13.008 13.227 1 91.06 93 LEU A C 1
ATOM 758 O O . LEU A 1 93 ? 1.315 13.977 13.469 1 91.06 93 LEU A O 1
ATOM 762 N N . PHE A 1 94 ? -0.615 12.961 13.688 1 92.5 94 PHE A N 1
ATOM 763 C CA . PHE A 1 94 ? -1.243 14.07 14.406 1 92.5 94 PHE A CA 1
ATOM 764 C C . PHE A 1 94 ? -0.56 14.297 15.75 1 92.5 94 PHE A C 1
ATOM 766 O O . PHE A 1 94 ? -0.265 15.438 16.109 1 92.5 94 PHE A O 1
ATOM 773 N N . THR A 1 95 ? -0.279 13.227 16.438 1 91.81 95 THR A N 1
ATOM 774 C CA . THR A 1 95 ? 0.391 13.359 17.719 1 91.81 95 THR A CA 1
ATOM 775 C C . THR A 1 95 ? 1.834 13.812 17.531 1 91.81 95 THR A C 1
ATOM 777 O O . THR A 1 95 ? 2.33 14.641 18.312 1 91.81 95 THR A O 1
ATOM 780 N N . SER A 1 96 ? 2.445 13.359 16.5 1 89.88 96 SER A N 1
ATOM 781 C CA . SER A 1 96 ? 3.83 13.734 16.234 1 89.88 96 SER A CA 1
ATOM 782 C C . SER A 1 96 ? 3.947 15.211 15.875 1 89.88 96 SER A C 1
ATOM 784 O O . SER A 1 96 ? 4.93 15.859 16.234 1 89.88 96 SER A O 1
ATOM 786 N N . LEU A 1 97 ? 3.006 15.672 15.188 1 87.62 97 LEU A N 1
ATOM 787 C CA . LEU A 1 97 ? 3.008 17.094 14.836 1 87.62 97 LEU A CA 1
ATOM 788 C C . LEU A 1 97 ? 2.961 17.953 16.094 1 87.62 97 LEU A C 1
ATOM 790 O O . LEU A 1 97 ? 3.764 18.891 16.234 1 87.62 97 LEU A O 1
ATOM 794 N N . VAL A 1 98 ? 2.047 17.641 16.984 1 87.5 98 VAL A N 1
ATOM 795 C CA . VAL A 1 98 ? 1.905 18.438 18.188 1 87.5 98 VAL A CA 1
ATOM 796 C C . VAL A 1 98 ? 3.164 18.297 19.047 1 87.5 98 VAL A C 1
ATOM 798 O O . VAL A 1 98 ? 3.654 19.297 19.594 1 87.5 98 VAL A O 1
ATOM 801 N N . GLN A 1 99 ? 3.621 17.109 19.078 1 87.25 99 GLN A N 1
ATOM 802 C CA . GLN A 1 99 ? 4.863 16.906 19.812 1 87.25 99 GLN A CA 1
ATOM 803 C C . GLN A 1 99 ? 5.992 17.75 19.25 1 87.25 99 GLN A C 1
ATOM 805 O O . GLN A 1 99 ? 6.789 18.328 20 1 87.25 99 GLN A O 1
ATOM 810 N N . SER A 1 100 ? 6.043 17.891 17.984 1 83.56 100 SER A N 1
ATOM 811 C CA . SER A 1 100 ? 7.066 18.688 17.328 1 83.56 100 SER A CA 1
ATOM 812 C C . SER A 1 100 ? 6.883 20.172 17.625 1 83.56 100 SER A C 1
ATOM 814 O O . SER A 1 100 ? 7.859 20.922 17.766 1 83.56 100 SER A O 1
ATOM 816 N N . PHE A 1 101 ? 5.707 20.609 17.75 1 79.62 101 PHE A N 1
ATOM 817 C CA . PHE A 1 101 ? 5.422 21.984 18.125 1 79.62 101 PHE A CA 1
ATOM 818 C C . PHE A 1 101 ? 5.898 22.266 19.547 1 79.62 101 PHE A C 1
ATOM 820 O O . PHE A 1 101 ? 6.48 23.328 19.812 1 79.62 101 PHE A O 1
ATOM 827 N N . VAL A 1 102 ? 5.594 21.281 20.312 1 80.56 102 VAL A N 1
ATOM 828 C CA . VAL A 1 102 ? 5.961 21.438 21.719 1 80.56 102 VAL A CA 1
ATOM 829 C C . VAL A 1 102 ? 7.484 21.438 21.859 1 80.56 102 VAL A C 1
ATOM 831 O O . VAL A 1 102 ? 8.039 22.234 22.625 1 80.56 102 VAL A O 1
ATOM 834 N N . ASP A 1 103 ? 8.109 20.594 21.078 1 76.81 103 ASP A N 1
ATOM 835 C CA . ASP A 1 103 ? 9.562 20.484 21.156 1 76.81 103 ASP A CA 1
ATOM 836 C C . ASP A 1 103 ? 10.242 21.688 20.516 1 76.81 103 ASP A C 1
ATOM 838 O O . ASP A 1 103 ? 11.32 22.109 20.938 1 76.81 103 ASP A O 1
ATOM 842 N N . GLY A 1 104 ? 9.883 22.047 19.328 1 66.12 104 GLY A N 1
ATOM 843 C CA . GLY A 1 104 ? 10.469 23.172 18.625 1 66.12 104 GLY A CA 1
ATOM 844 C C . GLY A 1 104 ? 10.242 24.5 19.328 1 66.12 104 GLY A C 1
ATOM 845 O O . GLY A 1 104 ? 10.984 25.453 19.125 1 66.12 104 GLY A O 1
ATOM 846 N N . LEU A 1 105 ? 9.133 24.75 19.812 1 53.75 105 LEU A N 1
ATOM 847 C CA . LEU A 1 105 ? 8.805 26.016 20.438 1 53.75 105 LEU A CA 1
ATOM 848 C C . LEU A 1 105 ? 9.641 26.234 21.703 1 53.75 105 LEU A C 1
ATOM 850 O O . LEU A 1 105 ? 9.539 27.281 22.344 1 53.75 105 LEU A O 1
ATOM 854 N N . ASP A 1 106 ? 10.227 25.266 22.172 1 49.81 106 ASP A N 1
ATOM 855 C CA . ASP A 1 106 ? 11.164 25.734 23.188 1 49.81 106 ASP A CA 1
ATOM 856 C C . ASP A 1 106 ? 12.016 26.891 22.656 1 49.81 106 ASP A C 1
ATOM 858 O O . ASP A 1 106 ? 12.578 27.656 23.438 1 49.81 106 ASP A O 1
ATOM 862 N N . GLN A 1 107 ? 12.031 26.938 21.359 1 46.19 107 GLN A N 1
ATOM 863 C CA . GLN A 1 107 ? 12.836 28.062 20.891 1 46.19 107 GLN A CA 1
ATOM 864 C C . GLN A 1 107 ? 11.969 29.281 20.594 1 46.19 107 GLN A C 1
ATOM 866 O O . GLN A 1 107 ? 12.469 30.312 20.156 1 46.19 107 GLN A O 1
ATOM 871 N N . ASP A 1 108 ? 10.688 29.094 20.578 1 47.84 108 ASP A N 1
ATOM 872 C CA . ASP A 1 108 ? 9.836 30.234 20.266 1 47.84 108 ASP A CA 1
ATOM 873 C C . ASP A 1 108 ? 9.688 31.172 21.469 1 47.84 108 ASP A C 1
ATOM 875 O O . ASP A 1 108 ? 9.234 30.75 22.531 1 47.84 108 ASP A O 1
ATOM 879 N N . PRO A 1 109 ? 10.195 32.219 21.438 1 46.28 109 PRO A N 1
ATOM 880 C CA . PRO A 1 109 ? 10.188 33.25 22.5 1 46.28 109 PRO A CA 1
ATOM 881 C C . PRO A 1 109 ? 8.789 33.531 23.016 1 46.28 109 PRO A C 1
ATOM 883 O O . PRO A 1 109 ? 8.633 34.062 24.125 1 46.28 109 PRO A O 1
ATOM 886 N N . VAL A 1 110 ? 7.809 33.375 22.125 1 49.5 110 VAL A N 1
ATOM 887 C CA . VAL A 1 110 ? 6.52 33.875 22.594 1 49.5 110 VAL A CA 1
ATOM 888 C C . VAL A 1 110 ? 5.863 32.844 23.516 1 49.5 110 VAL A C 1
ATOM 890 O O . VAL A 1 110 ? 4.957 33.188 24.281 1 49.5 110 VAL A O 1
ATOM 893 N N . GLY A 1 111 ? 6.5 31.75 23.75 1 55.34 111 GLY A N 1
ATOM 894 C CA . GLY A 1 111 ? 6.113 30.781 24.766 1 55.34 111 GLY A CA 1
ATOM 895 C C . GLY A 1 111 ? 4.742 30.172 24.516 1 55.34 111 GLY A C 1
ATOM 896 O O . GLY A 1 111 ? 4.02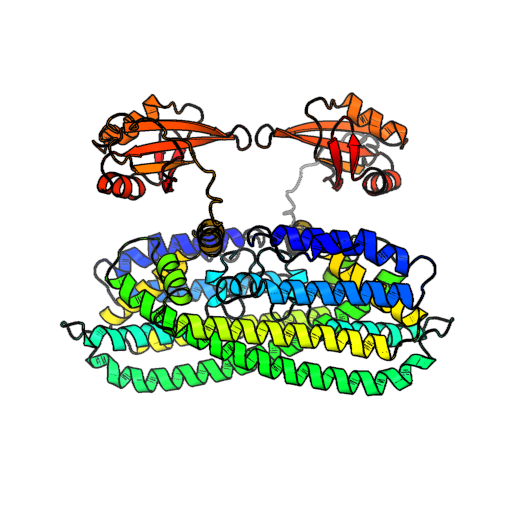3 29.844 25.469 1 55.34 111 GLY A O 1
ATOM 897 N N . THR A 1 112 ? 4.215 30.125 23.234 1 60.56 112 THR A N 1
ATOM 898 C CA . THR A 1 112 ? 2.834 29.781 22.906 1 60.56 112 THR A CA 1
ATOM 899 C C . THR A 1 112 ? 2.516 28.359 23.375 1 60.56 112 THR A C 1
ATOM 901 O O . THR A 1 112 ? 1.41 28.094 23.844 1 60.56 112 THR A O 1
ATOM 904 N N . TYR A 1 113 ? 3.553 27.516 23.375 1 66.62 113 TYR A N 1
ATOM 905 C CA . TYR A 1 113 ? 3.25 26.141 23.719 1 66.62 113 TYR A CA 1
ATOM 906 C C . TYR A 1 113 ? 3.834 25.75 25.062 1 66.62 113 TYR A C 1
ATOM 908 O O . TYR A 1 113 ? 3.742 24.594 25.484 1 66.62 113 TYR A O 1
ATOM 916 N N . SER A 1 114 ? 4.449 26.703 25.688 1 64.56 114 SER A N 1
ATOM 917 C CA . SER A 1 114 ? 5.062 26.422 26.969 1 64.56 114 SER A CA 1
ATOM 918 C C . SER A 1 114 ? 4.039 25.891 27.969 1 64.56 114 SER A C 1
ATOM 920 O O . SER A 1 114 ? 4.316 24.953 28.719 1 64.56 114 SER A O 1
ATOM 922 N N . ASN A 1 115 ? 2.865 26.531 27.922 1 70.38 115 ASN A N 1
ATOM 923 C CA . ASN A 1 115 ? 1.846 26.109 28.875 1 70.38 115 ASN A CA 1
ATOM 924 C C . ASN A 1 115 ? 1.209 24.781 28.469 1 70.38 115 ASN A C 1
ATOM 926 O O . ASN A 1 115 ? 0.548 24.125 29.266 1 70.38 115 ASN A O 1
ATOM 930 N N . LEU A 1 116 ? 1.491 24.422 27.172 1 78.31 116 LEU A N 1
ATOM 931 C CA . LEU A 1 116 ? 0.874 23.219 26.609 1 78.31 116 LEU A CA 1
ATOM 932 C C . LEU A 1 116 ? 1.725 21.984 26.906 1 78.31 116 LEU A C 1
ATOM 934 O O . LEU A 1 116 ? 1.202 20.875 27 1 78.31 116 LEU A O 1
ATOM 938 N N . ALA A 1 117 ? 3.002 22.125 27.219 1 77.06 117 ALA A N 1
ATOM 939 C CA . ALA A 1 117 ? 3.965 21.031 27.266 1 77.06 117 ALA A CA 1
ATOM 940 C C . ALA A 1 117 ? 3.582 20.016 28.328 1 77.06 117 ALA A C 1
ATOM 942 O O . ALA A 1 117 ? 3.609 18.797 28.094 1 77.06 117 ALA A O 1
ATOM 943 N N . ALA A 1 118 ? 3.188 20.484 29.5 1 76.88 118 ALA A N 1
ATOM 944 C CA . ALA A 1 118 ? 2.861 19.562 30.594 1 76.88 118 ALA A CA 1
ATOM 945 C C . ALA A 1 118 ? 1.584 18.781 30.297 1 76.88 118 ALA A C 1
ATOM 947 O O . ALA A 1 118 ? 1.552 17.562 30.406 1 76.88 118 ALA A O 1
ATOM 948 N N . SER A 1 119 ? 0.508 19.516 29.891 1 77.38 119 SER A N 1
ATOM 949 C CA . SER A 1 119 ? -0.769 18.875 29.578 1 77.38 119 SER A CA 1
ATOM 950 C C . SER A 1 119 ? -0.648 17.953 28.375 1 77.38 119 SER A C 1
ATOM 952 O O . SER A 1 119 ? -1.301 16.922 28.312 1 77.38 119 SER A O 1
ATOM 954 N N . TRP A 1 120 ? 0.271 18.281 27.5 1 84.25 120 TRP A N 1
ATOM 955 C CA . TRP A 1 120 ? 0.427 17.5 26.281 1 84.25 120 TRP A CA 1
ATOM 956 C C . TRP A 1 120 ? 1.137 16.172 26.562 1 84.25 120 TRP A C 1
ATOM 958 O O . TRP A 1 120 ? 0.809 15.156 25.969 1 84.25 120 TRP A O 1
ATOM 968 N N . LYS A 1 121 ? 2.045 16.219 27.5 1 81.94 121 LYS A N 1
ATOM 969 C CA . LYS A 1 121 ? 2.812 15 27.781 1 81.94 121 LYS A CA 1
ATOM 970 C C . LYS A 1 121 ? 1.899 13.852 28.203 1 81.94 121 LYS A C 1
ATOM 972 O O . LYS A 1 121 ? 2.006 12.742 27.672 1 81.94 121 LYS A O 1
ATOM 977 N N . ASP A 1 122 ? 0.951 14.086 29.109 1 82.12 122 ASP A N 1
ATOM 978 C CA . ASP A 1 122 ? 0.034 13.055 29.578 1 82.12 122 ASP A CA 1
ATOM 979 C C . ASP A 1 122 ? -0.928 12.625 28.469 1 82.12 122 ASP A C 1
ATOM 981 O O . ASP A 1 122 ? -1.122 11.43 28.234 1 82.12 122 ASP A O 1
ATOM 985 N N . LEU A 1 123 ? -1.498 13.609 27.781 1 84.06 123 LEU A N 1
ATOM 986 C CA . LEU A 1 123 ? -2.471 13.305 26.734 1 84.06 123 LEU A CA 1
ATOM 987 C C . LEU A 1 123 ? -1.81 12.578 25.578 1 84.06 123 LEU A C 1
ATOM 989 O O . LEU A 1 123 ? -2.387 11.648 25 1 84.06 123 LEU A O 1
ATOM 993 N N . SER A 1 124 ? -0.631 12.984 25.297 1 87 124 SER A N 1
ATOM 994 C CA . SER A 1 124 ? 0.073 12.375 24.156 1 87 124 SER A CA 1
ATOM 995 C C . SER A 1 124 ? 0.351 10.898 24.406 1 87 124 SER A C 1
ATOM 997 O O . SER A 1 124 ? 0.194 10.07 23.516 1 87 124 SER A O 1
ATOM 999 N N . SER A 1 125 ? 0.736 10.586 25.656 1 89.19 125 SER A N 1
ATOM 1000 C CA . SER A 1 125 ? 1.009 9.195 26 1 89.19 125 SER A CA 1
ATOM 1001 C C . SER A 1 125 ? -0.25 8.336 25.891 1 89.19 125 SER A C 1
ATOM 1003 O O . SER A 1 125 ? -0.211 7.227 25.359 1 89.19 125 SER A O 1
ATOM 1005 N N . GLU A 1 126 ? -1.356 8.852 26.391 1 90.81 126 GLU A N 1
ATOM 1006 C CA . GLU A 1 126 ? -2.633 8.141 26.328 1 90.81 126 GLU A CA 1
ATOM 1007 C C . GLU A 1 126 ? -3.08 7.93 24.891 1 90.81 126 GLU A C 1
ATOM 1009 O O . GLU A 1 126 ? -3.516 6.836 24.516 1 90.81 126 GLU A O 1
ATOM 1014 N N . LEU A 1 127 ? -2.959 8.977 24.094 1 91.94 127 LEU A N 1
ATOM 1015 C CA . LEU A 1 127 ? -3.369 8.906 22.688 1 91.94 127 LEU A CA 1
ATOM 1016 C C . LEU A 1 127 ? -2.492 7.93 21.906 1 91.94 127 LEU A C 1
ATOM 1018 O O . LEU A 1 127 ? -2.996 7.125 21.125 1 91.94 127 LEU A O 1
ATOM 1022 N N . GLU A 1 128 ? -1.231 7.984 22.156 1 91.81 128 GLU A N 1
ATOM 1023 C CA . GLU A 1 128 ? -0.308 7.094 21.453 1 91.81 128 GLU A CA 1
ATOM 1024 C C . GLU A 1 128 ? -0.575 5.633 21.797 1 91.81 128 GLU A C 1
ATOM 1026 O O . GLU A 1 128 ? -0.521 4.762 20.938 1 91.81 128 GLU A O 1
ATOM 1031 N N . ASN A 1 129 ? -0.85 5.371 23.047 1 92.12 129 ASN A N 1
ATOM 1032 C CA . ASN A 1 129 ? -1.186 4.016 23.469 1 92.12 129 ASN A CA 1
ATOM 1033 C C . ASN A 1 129 ? -2.461 3.521 22.781 1 92.12 129 ASN A C 1
ATOM 1035 O O . ASN A 1 129 ? -2.512 2.395 22.297 1 92.12 129 ASN A O 1
ATOM 1039 N N . THR A 1 130 ? -3.482 4.375 22.781 1 93.06 130 THR A N 1
ATOM 1040 C CA . THR A 1 130 ? -4.746 4.031 22.141 1 93.06 130 THR A CA 1
ATOM 1041 C C . THR A 1 130 ? -4.551 3.777 20.656 1 93.06 130 THR A C 1
ATOM 1043 O O . THR A 1 130 ? -5.066 2.797 20.109 1 93.06 130 THR A O 1
ATOM 1046 N N . ILE A 1 131 ? -3.793 4.633 20.016 1 94 131 ILE A N 1
ATOM 1047 C CA . ILE A 1 131 ? -3.525 4.504 18.578 1 94 131 ILE A CA 1
ATOM 1048 C C . ILE A 1 131 ? -2.779 3.199 18.312 1 94 131 ILE A C 1
ATOM 1050 O O . ILE A 1 131 ? -3.17 2.424 17.438 1 94 131 ILE A O 1
ATOM 1054 N N . ASN A 1 132 ? -1.763 2.938 19.109 1 91.62 132 ASN A N 1
ATOM 1055 C CA . ASN A 1 132 ? -0.944 1.747 18.906 1 91.62 132 ASN A CA 1
ATOM 1056 C C . ASN A 1 132 ? -1.752 0.469 19.109 1 91.62 132 ASN A C 1
ATOM 1058 O O . ASN A 1 132 ? -1.646 -0.469 18.312 1 91.62 132 ASN A O 1
ATOM 1062 N N . GLU A 1 133 ? -2.545 0.457 20.094 1 92.94 133 GLU A N 1
ATOM 1063 C CA . GLU A 1 133 ? -3.361 -0.721 20.375 1 92.94 133 GLU A CA 1
ATOM 1064 C C . GLU A 1 133 ? -4.395 -0.95 19.281 1 92.94 133 GLU A C 1
ATOM 1066 O O . GLU A 1 133 ? -4.555 -2.072 18.797 1 92.94 133 GLU A O 1
ATOM 1071 N N . THR A 1 134 ? -5.094 0.1 18.938 1 94.75 134 THR A N 1
ATOM 1072 C CA . THR A 1 134 ? -6.133 -0.006 17.922 1 94.75 134 THR A CA 1
ATOM 1073 C C . THR A 1 134 ? -5.531 -0.389 16.562 1 94.75 134 THR A C 1
ATOM 1075 O O . THR A 1 134 ? -6.043 -1.277 15.883 1 94.75 134 THR A O 1
ATOM 1078 N N . VAL A 1 135 ? -4.461 0.221 16.219 1 93.19 135 VAL A N 1
ATOM 1079 C CA . VAL A 1 135 ? -3.812 -0.037 14.945 1 93.19 135 VAL A CA 1
ATOM 1080 C C . VAL A 1 135 ? -3.293 -1.473 14.906 1 93.19 135 VAL A C 1
ATOM 1082 O O . VAL A 1 135 ? -3.42 -2.16 13.891 1 93.19 135 VAL A O 1
ATOM 1085 N N . SER A 1 136 ? -2.693 -1.896 16.031 1 91.38 136 SER A N 1
ATOM 1086 C CA . SER A 1 136 ? -2.215 -3.271 16.094 1 91.38 136 SER A CA 1
ATOM 1087 C C . SER A 1 136 ? -3.346 -4.266 15.859 1 91.38 136 SER A C 1
ATOM 1089 O O . SER A 1 136 ? -3.186 -5.227 15.109 1 91.38 136 SER A O 1
ATOM 1091 N N . THR A 1 137 ? -4.441 -3.982 16.438 1 94.19 137 THR A N 1
ATOM 1092 C CA . THR A 1 137 ? -5.609 -4.844 16.266 1 94.19 137 THR A CA 1
ATOM 1093 C C . THR A 1 137 ? -6.102 -4.812 14.828 1 94.19 137 THR A C 1
ATOM 1095 O O . THR A 1 137 ? -6.363 -5.859 14.234 1 94.19 137 THR A O 1
ATOM 1098 N N . LEU A 1 138 ? -6.211 -3.656 14.281 1 94.31 138 LEU A N 1
ATOM 1099 C CA . LEU A 1 138 ? -6.711 -3.5 12.914 1 94.31 138 LEU A CA 1
ATOM 1100 C C . LEU A 1 138 ? -5.785 -4.184 11.914 1 94.31 138 LEU A C 1
ATOM 1102 O O . LEU A 1 138 ? -6.25 -4.809 10.961 1 94.31 138 LEU A O 1
ATOM 1106 N N . LEU A 1 139 ? -4.508 -4.098 12.141 1 91.38 139 LEU A N 1
ATOM 1107 C CA . LEU A 1 139 ? -3.549 -4.711 11.234 1 91.38 139 LEU A CA 1
ATOM 1108 C C . LEU A 1 139 ? -3.621 -6.234 11.312 1 91.38 139 LEU A C 1
ATOM 1110 O O . LEU A 1 139 ? -3.484 -6.918 10.297 1 91.38 139 LEU A O 1
ATOM 1114 N N . ARG A 1 140 ? -3.758 -6.656 12.508 1 90 140 ARG A N 1
ATOM 1115 C CA . ARG A 1 140 ? -3.939 -8.094 12.656 1 90 140 ARG A CA 1
ATOM 1116 C C . ARG A 1 140 ? -5.18 -8.57 11.914 1 90 140 ARG A C 1
ATOM 1118 O O . ARG A 1 140 ? -5.129 -9.562 11.18 1 90 140 ARG A O 1
ATOM 1125 N N . GLU A 1 141 ? -6.266 -7.895 12.07 1 93.38 141 GLU A N 1
ATOM 1126 C CA . GLU A 1 141 ? -7.512 -8.25 11.398 1 93.38 141 GLU A CA 1
ATOM 1127 C C . GLU A 1 141 ? -7.379 -8.133 9.883 1 93.38 141 GLU A C 1
ATOM 1129 O O . GLU A 1 141 ? -7.945 -8.945 9.148 1 93.38 141 GLU A O 1
ATOM 1134 N N . THR A 1 142 ? -6.695 -7.148 9.461 1 92.19 142 THR A N 1
ATOM 1135 C CA . THR A 1 142 ? -6.461 -6.98 8.031 1 92.19 142 THR A CA 1
ATOM 1136 C C . THR A 1 142 ? -5.68 -8.164 7.465 1 92.19 142 THR A C 1
ATOM 1138 O O . THR A 1 142 ? -5.992 -8.664 6.383 1 92.19 142 THR A O 1
ATOM 1141 N N . ARG A 1 143 ? -4.672 -8.562 8.234 1 89.25 143 ARG A N 1
ATOM 1142 C CA . ARG A 1 143 ? -3.877 -9.711 7.809 1 89.25 143 ARG A CA 1
ATOM 1143 C C . ARG A 1 143 ? -4.738 -10.961 7.695 1 89.25 143 ARG A C 1
ATOM 1145 O O . ARG A 1 143 ? -4.617 -11.719 6.734 1 89.25 143 ARG A O 1
ATOM 1152 N N . GLU A 1 144 ? -5.559 -11.133 8.57 1 89.81 144 GLU A N 1
ATOM 1153 C CA . GLU A 1 144 ? -6.457 -12.281 8.547 1 89.81 144 GLU A CA 1
ATOM 1154 C C . GLU A 1 144 ? -7.395 -12.234 7.348 1 89.81 144 GLU A C 1
ATOM 1156 O O . GLU A 1 144 ? -7.641 -13.25 6.703 1 89.81 144 GLU A O 1
ATOM 1161 N N . ALA A 1 145 ? -7.941 -11.07 7.102 1 89.75 145 ALA A N 1
ATOM 1162 C CA . ALA A 1 145 ? -8.812 -10.891 5.941 1 89.75 145 ALA A CA 1
ATOM 1163 C C . ALA A 1 145 ? -8.062 -11.18 4.645 1 89.75 145 ALA A C 1
ATOM 1165 O O . ALA A 1 145 ? -8.594 -11.82 3.738 1 89.75 145 ALA A O 1
ATOM 1166 N N . HIS A 1 146 ? -6.844 -10.75 4.57 1 87.94 146 HIS A N 1
ATOM 1167 C CA . HIS A 1 146 ? -6.016 -10.977 3.391 1 87.94 146 HIS A CA 1
ATOM 1168 C C . HIS A 1 146 ? -5.734 -12.461 3.191 1 87.94 146 HIS A C 1
ATOM 1170 O O . HIS A 1 146 ? -5.723 -12.945 2.059 1 87.94 146 HIS A O 1
ATOM 1176 N N . GLU A 1 147 ? -5.434 -13.062 4.289 1 88.12 147 GLU A N 1
ATOM 1177 C CA . GLU A 1 147 ? -5.215 -14.5 4.219 1 88.12 147 GLU A CA 1
ATOM 1178 C C . GLU A 1 147 ? -6.445 -15.219 3.664 1 88.12 147 GLU A C 1
ATOM 1180 O O . GLU A 1 147 ? -6.32 -16.125 2.84 1 88.12 147 GLU A O 1
ATOM 1185 N N . GLY A 1 148 ? -7.609 -14.828 4.203 1 87.88 148 GLY A N 1
ATOM 1186 C CA . GLY A 1 148 ? -8.836 -15.375 3.654 1 87.88 148 GLY A CA 1
ATOM 1187 C C . GLY A 1 148 ? -9 -15.109 2.17 1 87.88 148 GLY A C 1
ATOM 1188 O O . GLY A 1 148 ? -9.422 -15.992 1.417 1 87.88 148 GLY A O 1
ATOM 1189 N N . PHE A 1 149 ? -8.688 -13.969 1.76 1 87.31 149 PHE A N 1
ATOM 1190 C CA . PHE A 1 149 ? -8.766 -13.586 0.354 1 87.31 149 PHE A CA 1
ATOM 1191 C C . PHE A 1 149 ? -7.84 -14.453 -0.492 1 87.31 149 PHE A C 1
ATOM 1193 O O . PHE A 1 149 ? -8.25 -14.969 -1.534 1 87.31 149 PHE A O 1
ATOM 1200 N N . ILE A 1 150 ? -6.602 -14.648 -0.089 1 88.19 150 ILE A N 1
ATOM 1201 C CA . ILE A 1 150 ? -5.582 -15.406 -0.817 1 88.19 150 ILE A CA 1
ATOM 1202 C C . ILE A 1 150 ? -6.031 -16.859 -0.981 1 88.19 150 ILE A C 1
ATOM 1204 O O . ILE A 1 150 ? -5.895 -17.438 -2.061 1 88.19 150 ILE A O 1
ATOM 1208 N N . ARG A 1 151 ? -6.551 -17.375 0.037 1 87.62 151 ARG A N 1
ATOM 1209 C CA . ARG A 1 151 ? -7.016 -18.766 -0.025 1 87.62 151 ARG A CA 1
ATOM 1210 C C . ARG A 1 151 ? -8.148 -18.906 -1.033 1 87.62 151 ARG A C 1
ATOM 1212 O O . ARG A 1 151 ? -8.141 -19.844 -1.85 1 87.62 151 ARG A O 1
ATOM 1219 N N . ARG A 1 152 ? -9.062 -18.016 -0.937 1 85.81 152 ARG A N 1
ATOM 1220 C CA . ARG A 1 152 ? -10.18 -18.062 -1.867 1 85.81 152 ARG A CA 1
ATOM 1221 C C . ARG A 1 152 ? -9.719 -17.828 -3.301 1 85.81 152 ARG A C 1
ATOM 1223 O O . ARG A 1 152 ? -10.172 -18.5 -4.227 1 85.81 152 ARG A O 1
ATOM 1230 N N . PHE A 1 153 ? -8.906 -16.906 -3.432 1 83.75 153 PHE A N 1
ATOM 1231 C CA . PHE A 1 153 ? -8.352 -16.594 -4.742 1 83.75 153 PHE A CA 1
ATOM 1232 C C . PHE A 1 153 ? -7.645 -17.812 -5.336 1 83.75 153 PHE A C 1
ATOM 1234 O O . PHE A 1 153 ? -7.844 -18.141 -6.508 1 83.75 153 PHE A O 1
ATOM 1241 N N . SER A 1 154 ? -6.758 -18.406 -4.555 1 84.31 154 SER A N 1
ATOM 1242 C CA . SER A 1 154 ? -6 -19.562 -5.012 1 84.31 154 SER A CA 1
ATOM 1243 C C . SER A 1 154 ? -6.93 -20.688 -5.461 1 84.31 154 SER A C 1
ATOM 1245 O O . SER A 1 154 ? -6.688 -21.328 -6.488 1 84.31 154 SER A O 1
ATOM 1247 N N . ASN A 1 155 ? -7.941 -20.875 -4.727 1 82.38 155 ASN A N 1
ATOM 1248 C CA . ASN A 1 155 ? -8.906 -21.906 -5.07 1 82.38 155 ASN A CA 1
ATOM 1249 C C . ASN A 1 155 ? -9.578 -21.625 -6.41 1 82.38 155 ASN A C 1
ATOM 1251 O O . ASN A 1 155 ? -9.68 -22.516 -7.262 1 82.38 155 ASN A O 1
ATOM 1255 N N . LYS A 1 156 ? -9.977 -20.438 -6.555 1 79.44 156 LYS A N 1
ATOM 1256 C CA . LYS A 1 156 ? -10.648 -20.062 -7.797 1 79.44 156 LYS A CA 1
ATOM 1257 C C . LYS A 1 156 ? -9.68 -20.078 -8.977 1 79.44 156 LYS A C 1
ATOM 1259 O O . LYS A 1 156 ? -10.055 -20.438 -10.094 1 79.44 156 LYS A O 1
ATOM 1264 N N . TRP A 1 157 ? -8.508 -19.703 -8.711 1 78.19 157 TRP A N 1
ATOM 1265 C CA . TRP A 1 157 ? -7.469 -19.688 -9.742 1 78.19 157 TRP A CA 1
ATOM 1266 C C . TRP A 1 157 ? -7.199 -21.109 -10.25 1 78.19 157 TRP A C 1
ATOM 1268 O O . TRP A 1 157 ? -7.18 -21.344 -11.461 1 78.19 157 TRP A O 1
ATOM 1278 N N . VAL A 1 158 ? -6.996 -22 -9.383 1 76.5 158 VAL A N 1
ATOM 1279 C CA . VAL A 1 158 ? -6.672 -23.375 -9.758 1 76.5 158 VAL A CA 1
ATOM 1280 C C . VAL A 1 158 ? -7.84 -23.984 -10.523 1 76.5 158 VAL A C 1
ATOM 1282 O O . VAL A 1 158 ? -7.633 -24.719 -11.492 1 76.5 158 VAL A O 1
ATOM 1285 N N . SER A 1 159 ? -8.992 -23.625 -10.07 1 72.31 159 SER A N 1
ATOM 1286 C CA . SER A 1 159 ? -10.164 -24.141 -10.766 1 72.31 159 SER A CA 1
ATOM 1287 C C . SER A 1 159 ? -10.273 -23.578 -12.18 1 72.31 159 SER A C 1
ATOM 1289 O O . SER A 1 159 ? -10.68 -24.281 -13.102 1 72.31 159 SER A O 1
ATOM 1291 N N . SER A 1 160 ? -9.922 -22.344 -12.32 1 68 160 SER A N 1
ATOM 1292 C CA . SER A 1 160 ? -10.039 -21.656 -13.609 1 68 160 SER A CA 1
ATOM 1293 C C . SER A 1 160 ? -8.883 -22.016 -14.531 1 68 160 SER A C 1
ATOM 1295 O O . SER A 1 160 ? -9.055 -22.062 -15.758 1 68 160 SER A O 1
ATOM 1297 N N . PHE A 1 161 ? -7.801 -22.094 -14.008 1 61.06 161 PHE A N 1
ATOM 1298 C CA . PHE A 1 161 ? -6.555 -22.344 -14.719 1 61.06 161 PHE A CA 1
ATOM 1299 C C . PHE A 1 161 ? -6.598 -23.672 -15.438 1 61.06 161 PHE A C 1
ATOM 1301 O O . PHE A 1 161 ? -6.066 -23.812 -16.547 1 61.06 161 PHE A O 1
ATOM 1308 N N . ARG A 1 162 ? -7.043 -24.641 -14.766 1 57.56 162 ARG A N 1
ATOM 1309 C CA . ARG A 1 162 ? -7.109 -25.984 -15.352 1 57.56 162 ARG A CA 1
ATOM 1310 C C . ARG A 1 162 ? -8.109 -26.031 -16.5 1 57.56 162 ARG A C 1
ATOM 1312 O O . ARG A 1 162 ? -7.98 -26.859 -17.406 1 57.56 162 ARG A O 1
ATOM 1319 N N . GLY A 1 163 ? -9.039 -25.156 -16.234 1 50.59 163 GLY A N 1
ATOM 1320 C CA . GLY A 1 163 ? -10.016 -25.188 -17.312 1 50.59 163 GLY A CA 1
ATOM 1321 C C . GLY A 1 163 ? -9.711 -24.219 -18.438 1 50.59 163 GLY A C 1
ATOM 1322 O O . GLY A 1 163 ? -10.008 -24.5 -19.594 1 50.59 163 GLY A O 1
ATOM 1323 N N . SER A 1 164 ? -9.594 -22.922 -18.062 1 50.69 164 SER A N 1
ATOM 1324 C CA . SER A 1 164 ? -9.703 -21.875 -19.078 1 50.69 164 SER A CA 1
ATOM 1325 C C . SER A 1 164 ? -8.336 -21.328 -19.453 1 50.69 164 SER A C 1
ATOM 1327 O O . SER A 1 164 ? -7.449 -21.203 -18.594 1 50.69 164 SER A O 1
ATOM 1329 N N . GLN A 1 165 ? -7.871 -21.547 -20.547 1 44.97 165 GLN A N 1
ATOM 1330 C CA . GLN A 1 165 ? -6.656 -21.078 -21.203 1 44.97 165 GLN A CA 1
ATOM 1331 C C . GLN A 1 165 ? -6.621 -19.547 -21.281 1 44.97 165 GLN A C 1
ATOM 1333 O O . GLN A 1 165 ? -5.684 -18.969 -21.828 1 44.97 165 GLN A O 1
ATOM 1338 N N . SER A 1 166 ? -7.648 -18.766 -20.844 1 45.97 166 SER A N 1
ATOM 1339 C CA . SER A 1 166 ? -7.73 -17.375 -21.281 1 45.97 166 SER A CA 1
ATOM 1340 C C . SER A 1 166 ? -6.875 -16.484 -20.406 1 45.97 166 SER A C 1
ATOM 1342 O O . SER A 1 166 ? -6.672 -16.766 -19.219 1 45.97 166 SER A O 1
ATOM 1344 N N . GLY A 1 167 ? -6.051 -15.633 -20.953 1 47.66 167 GLY A N 1
ATOM 1345 C CA . GLY A 1 167 ? -5.176 -14.594 -20.438 1 47.66 167 GLY A CA 1
ATOM 1346 C C . GLY A 1 167 ? -5.848 -13.695 -19.406 1 47.66 167 GLY A C 1
ATOM 1347 O O . GLY A 1 167 ? -5.184 -12.914 -18.734 1 47.66 167 GLY A O 1
ATOM 1348 N N . THR A 1 168 ? -7.23 -13.68 -19.328 1 52.78 168 THR A N 1
ATOM 1349 C CA . THR A 1 168 ? -7.98 -12.805 -18.438 1 52.78 168 THR A CA 1
ATOM 1350 C C . THR A 1 168 ? -8.375 -13.539 -17.156 1 52.78 168 THR A C 1
ATOM 1352 O O . THR A 1 168 ? -9.219 -13.062 -16.391 1 52.78 168 THR A O 1
ATOM 1355 N N . VAL A 1 169 ? -7.785 -14.648 -17 1 60.81 169 VAL A N 1
ATOM 1356 C CA . VAL A 1 169 ? -8.227 -15.562 -15.961 1 60.81 169 VAL A CA 1
ATOM 1357 C C . VAL A 1 169 ? -7.965 -14.953 -14.586 1 60.81 169 VAL A C 1
ATOM 1359 O O . VAL A 1 169 ? -8.773 -15.109 -13.664 1 60.81 169 VAL A O 1
ATOM 1362 N N . VAL A 1 170 ? -6.988 -14.109 -14.664 1 63.22 170 VAL A N 1
ATOM 1363 C CA . VAL A 1 170 ? -6.637 -13.547 -13.359 1 63.22 170 VAL A CA 1
ATOM 1364 C C . VAL A 1 170 ? -7.695 -12.539 -12.93 1 63.22 170 VAL A C 1
ATOM 1366 O O . VAL A 1 170 ? -8.141 -12.547 -11.781 1 63.22 170 VAL A O 1
ATOM 1369 N N . MET A 1 171 ? -8.086 -11.797 -13.844 1 62.25 171 MET A N 1
ATOM 1370 C CA . MET A 1 171 ? -9.086 -10.773 -13.523 1 62.25 171 MET A CA 1
ATOM 1371 C C . MET A 1 171 ? -10.422 -11.422 -13.156 1 62.25 171 MET A C 1
ATOM 1373 O O . MET A 1 171 ? -11.094 -10.977 -12.227 1 62.25 171 MET A O 1
ATOM 1377 N N . GLU A 1 172 ? -10.688 -12.391 -13.898 1 63.78 172 GLU A N 1
ATOM 1378 C CA . GLU A 1 172 ? -11.945 -13.086 -13.656 1 63.78 172 GLU A CA 1
ATOM 1379 C C . GLU A 1 172 ? -11.945 -13.766 -12.289 1 63.78 172 GLU A C 1
ATOM 1381 O O . GLU A 1 172 ? -12.953 -13.734 -11.57 1 63.78 172 GLU A O 1
ATOM 1386 N N . THR A 1 173 ? -10.828 -14.258 -12.055 1 65.69 173 THR A N 1
ATOM 1387 C CA . THR A 1 173 ? -10.688 -14.938 -10.773 1 65.69 173 THR A CA 1
ATOM 1388 C C . THR A 1 173 ? -10.789 -13.945 -9.617 1 65.69 173 THR A C 1
ATOM 1390 O O . THR A 1 173 ? -11.5 -14.188 -8.641 1 65.69 173 THR A O 1
ATOM 1393 N N . ALA A 1 174 ? -10.195 -12.867 -9.898 1 65.31 174 ALA A N 1
ATOM 1394 C CA . ALA A 1 174 ? -10.195 -11.859 -8.836 1 65.31 174 ALA A CA 1
ATOM 1395 C C . ALA A 1 174 ? -11.594 -11.289 -8.633 1 65.31 174 ALA A C 1
ATOM 1397 O O . ALA A 1 174 ? -12.023 -11.086 -7.492 1 65.31 174 ALA A O 1
ATOM 1398 N N . THR A 1 175 ? -12.195 -10.992 -9.688 1 64.62 175 THR A N 1
ATOM 1399 C CA . THR A 1 175 ? -13.555 -10.461 -9.617 1 64.62 175 THR A CA 1
ATOM 1400 C C . THR A 1 175 ? -14.5 -11.477 -8.977 1 64.62 175 THR A C 1
ATOM 1402 O O . THR A 1 175 ? -15.383 -11.102 -8.211 1 64.62 175 THR A O 1
ATOM 1405 N N . SER A 1 176 ? -14.242 -12.656 -9.266 1 69.12 176 SER A N 1
ATOM 1406 C CA . SER A 1 176 ? -15.086 -13.711 -8.727 1 69.12 176 SER A CA 1
ATOM 1407 C C . SER A 1 176 ? -14.906 -13.859 -7.219 1 69.12 176 SER A C 1
ATOM 1409 O O . SER A 1 176 ? -15.852 -14.156 -6.496 1 69.12 176 SER A O 1
ATOM 1411 N N . VAL A 1 177 ? -13.758 -13.602 -6.832 1 70.5 177 VAL A N 1
ATOM 1412 C CA . VAL A 1 177 ? -13.445 -13.742 -5.414 1 70.5 177 VAL A CA 1
ATOM 1413 C C . VAL A 1 177 ? -14.164 -12.641 -4.625 1 70.5 177 VAL A C 1
ATOM 1415 O O . VAL A 1 177 ? -14.625 -12.875 -3.508 1 70.5 177 VAL A O 1
ATOM 1418 N N . THR A 1 178 ? -14.289 -11.5 -5.316 1 67.94 178 THR A N 1
ATOM 1419 C CA . THR A 1 178 ? -14.836 -10.352 -4.598 1 67.94 178 THR A CA 1
ATOM 1420 C C . THR A 1 178 ? -16.359 -10.328 -4.711 1 67.94 178 THR A C 1
ATOM 1422 O O . THR A 1 178 ? -17.047 -9.766 -3.854 1 67.94 178 THR A O 1
ATOM 1425 N N . LYS A 1 179 ? -16.875 -10.812 -5.855 1 61.56 179 LYS A N 1
ATOM 1426 C CA . LYS A 1 179 ? -18.297 -10.68 -6.113 1 61.56 179 LYS A CA 1
ATOM 1427 C C . LYS A 1 179 ? -19.062 -11.93 -5.664 1 61.56 179 LYS A C 1
ATOM 1429 O O . LYS A 1 179 ? -20.281 -11.898 -5.52 1 61.56 179 LYS A O 1
ATOM 1434 N N . GLU A 1 180 ? -18.281 -13.094 -5.676 1 57.88 180 GLU A N 1
ATOM 1435 C CA . GLU A 1 180 ? -19.031 -14.336 -5.527 1 57.88 180 GLU A CA 1
ATOM 1436 C C . GLU A 1 180 ? -19.891 -14.312 -4.262 1 57.88 180 GLU A C 1
ATOM 1438 O O . GLU A 1 180 ? -19.422 -13.891 -3.201 1 57.88 180 GLU A O 1
ATOM 1443 N N . GLU A 1 181 ? -21.094 -14.352 -4.543 1 53.56 181 GLU A N 1
ATOM 1444 C CA . GLU A 1 181 ? -22.266 -14.461 -3.676 1 53.56 181 GLU A CA 1
ATOM 1445 C C . GLU A 1 181 ? -22.109 -15.617 -2.688 1 53.56 181 GLU A C 1
ATOM 1447 O O . GLU A 1 181 ? -22.938 -15.789 -1.789 1 53.56 181 GLU A O 1
ATOM 1452 N N . ASP A 1 182 ? -21.266 -16.625 -3.029 1 53.94 182 ASP A N 1
ATOM 1453 C CA . ASP A 1 182 ? -21.359 -17.719 -2.064 1 53.94 182 ASP A CA 1
ATOM 1454 C C . ASP A 1 182 ? -21 -17.234 -0.658 1 53.94 182 ASP A C 1
ATOM 1456 O O . ASP A 1 182 ? -20.969 -18.031 0.283 1 53.94 182 ASP A O 1
ATOM 1460 N N . GLY A 1 183 ? -20.859 -15.938 -0.545 1 64.19 183 GLY A N 1
ATOM 1461 C CA . GLY A 1 183 ? -20.859 -15.352 0.788 1 64.19 183 GLY A CA 1
ATOM 1462 C C . GLY A 1 183 ? -19.453 -15.141 1.329 1 64.19 183 GLY A C 1
ATOM 1463 O O . GLY A 1 183 ? -19.203 -14.18 2.07 1 64.19 183 GLY A O 1
ATOM 1464 N N . GLY A 1 184 ? -18.406 -15.977 0.788 1 73.25 184 GLY A N 1
ATOM 1465 C CA . GLY A 1 184 ? -17.109 -15.867 1.438 1 73.25 184 GLY A CA 1
ATOM 1466 C C . GLY A 1 184 ? -16.344 -14.609 1.054 1 73.25 184 GLY A C 1
ATOM 1467 O O . GLY A 1 184 ? -15.797 -13.922 1.915 1 73.25 184 GLY A O 1
ATOM 1468 N N . GLY A 1 185 ? -16.344 -14.328 -0.201 1 78.62 185 GLY A N 1
ATOM 1469 C CA . GLY A 1 185 ? -15.688 -13.117 -0.659 1 78.62 185 GLY A CA 1
ATOM 1470 C C . GLY A 1 185 ? -16.328 -11.852 -0.112 1 78.62 185 GLY A C 1
ATOM 1471 O O . GLY A 1 185 ? -15.625 -10.93 0.308 1 78.62 185 GLY A O 1
ATOM 1472 N N . ALA A 1 186 ? -17.594 -11.922 -0.032 1 81 186 ALA A N 1
ATOM 1473 C CA . ALA A 1 186 ? -18.328 -10.773 0.487 1 81 186 ALA A CA 1
ATOM 1474 C C . ALA A 1 186 ? -18.016 -10.539 1.961 1 81 186 ALA A C 1
ATOM 1476 O O . ALA A 1 186 ? -17.906 -9.391 2.402 1 81 186 ALA A O 1
ATOM 1477 N N . MET A 1 187 ? -17.859 -11.594 2.703 1 87.38 187 MET A N 1
ATOM 1478 C CA . MET A 1 187 ? -17.562 -11.484 4.129 1 87.38 187 MET A CA 1
ATOM 1479 C C . MET A 1 187 ? -16.188 -10.844 4.355 1 87.38 187 MET A C 1
ATOM 1481 O O . MET A 1 187 ? -16.016 -10.039 5.27 1 87.38 187 MET A O 1
ATOM 1485 N N . ILE A 1 188 ? -15.312 -11.234 3.486 1 89.25 188 ILE A N 1
ATOM 1486 C CA . ILE A 1 188 ? -13.961 -10.688 3.588 1 89.25 188 ILE A CA 1
ATOM 1487 C C . ILE A 1 188 ? -13.992 -9.188 3.291 1 89.25 188 ILE A C 1
ATOM 1489 O O . ILE A 1 188 ? -13.391 -8.398 4.016 1 89.25 188 ILE A O 1
ATOM 1493 N N . MET A 1 189 ? -14.75 -8.828 2.311 1 86.69 189 MET A N 1
ATOM 1494 C CA . MET A 1 189 ? -14.836 -7.414 1.942 1 86.69 189 MET A CA 1
ATOM 1495 C C . MET A 1 189 ? -15.547 -6.609 3.029 1 86.69 189 MET A C 1
ATOM 1497 O O . MET A 1 189 ? -15.141 -5.484 3.334 1 86.69 189 MET A O 1
ATOM 1501 N N . GLU A 1 190 ? -16.531 -7.164 3.572 1 90.56 190 GLU A N 1
ATOM 1502 C CA . GLU A 1 190 ? -17.25 -6.496 4.648 1 90.56 190 GLU A CA 1
ATOM 1503 C C . GLU A 1 190 ? -16.359 -6.273 5.863 1 90.56 190 GLU A C 1
ATOM 1505 O O . GLU A 1 190 ? -16.453 -5.246 6.535 1 90.56 190 GLU A O 1
ATOM 1510 N N . GLU A 1 191 ? -15.531 -7.254 6.078 1 93.12 191 GLU A N 1
ATOM 1511 C CA . GLU A 1 191 ? -14.578 -7.102 7.172 1 93.12 191 GLU A CA 1
ATOM 1512 C C . GLU A 1 191 ? -13.609 -5.957 6.902 1 93.12 191 GLU A C 1
ATOM 1514 O O . GLU A 1 191 ? -13.281 -5.184 7.805 1 93.12 191 GLU A O 1
ATOM 1519 N N . LEU A 1 192 ? -13.203 -5.875 5.703 1 92.38 192 LEU A N 1
ATOM 1520 C CA . LEU A 1 192 ? -12.297 -4.793 5.332 1 92.38 192 LEU A CA 1
ATOM 1521 C C . LEU A 1 192 ? -12.984 -3.438 5.461 1 92.38 192 LEU A C 1
ATOM 1523 O O . LEU A 1 192 ? -12.359 -2.451 5.855 1 92.38 192 LEU A O 1
ATOM 1527 N N . VAL A 1 193 ? -14.25 -3.402 5.133 1 93.31 193 VAL A N 1
ATOM 1528 C CA . VAL A 1 193 ? -15.023 -2.172 5.285 1 93.31 193 VAL A CA 1
ATOM 1529 C C . VAL A 1 193 ? -15.086 -1.775 6.758 1 93.31 193 VAL A C 1
ATOM 1531 O O . VAL A 1 193 ? -14.867 -0.612 7.105 1 93.31 193 VAL A O 1
ATOM 1534 N N . ARG A 1 194 ? -15.367 -2.723 7.594 1 96.69 194 ARG A N 1
ATOM 1535 C CA . ARG A 1 194 ? -15.422 -2.461 9.031 1 96.69 194 ARG A CA 1
ATOM 1536 C C . ARG A 1 194 ? -14.094 -1.916 9.539 1 96.69 194 ARG A C 1
ATOM 1538 O O . ARG A 1 194 ? -14.062 -0.939 10.289 1 96.69 194 ARG A O 1
ATOM 1545 N N . ILE A 1 195 ? -13.023 -2.551 9.094 1 96 195 ILE A N 1
ATOM 1546 C CA . ILE A 1 195 ? -11.688 -2.137 9.492 1 96 195 ILE A CA 1
ATOM 1547 C C . ILE A 1 195 ? -11.438 -0.696 9.055 1 96 195 ILE A C 1
ATOM 1549 O O . ILE A 1 195 ? -10.93 0.118 9.828 1 96 195 ILE A O 1
ATOM 1553 N N . PHE A 1 196 ? -11.867 -0.414 7.859 1 95.94 196 PHE A N 1
ATOM 1554 C CA . PHE A 1 196 ? -11.703 0.92 7.297 1 95.94 196 PHE A CA 1
ATOM 1555 C C . PHE A 1 196 ? -12.477 1.951 8.109 1 95.94 196 PHE A C 1
ATOM 1557 O O . PHE A 1 196 ? -11.961 3.031 8.406 1 95.94 196 PHE A O 1
ATOM 1564 N N . HIS A 1 197 ? -13.625 1.667 8.547 1 97 197 HIS A N 1
ATOM 1565 C CA . HIS A 1 197 ? -14.461 2.553 9.352 1 97 197 HIS A CA 1
ATOM 1566 C C . HIS A 1 197 ? -13.836 2.826 10.711 1 97 197 HIS A C 1
ATOM 1568 O O . HIS A 1 197 ? -13.805 3.971 11.172 1 97 197 HIS A O 1
ATOM 1574 N N . VAL A 1 198 ? -13.352 1.787 11.336 1 97.19 198 VAL A N 1
ATOM 1575 C CA . VAL A 1 198 ? -12.742 1.934 12.656 1 97.19 198 VAL A CA 1
ATOM 1576 C C . VAL A 1 198 ? -11.484 2.797 12.547 1 97.19 198 VAL A C 1
ATOM 1578 O O . VAL A 1 198 ? -11.219 3.625 13.422 1 97.19 198 VAL A O 1
ATOM 1581 N N . ALA A 1 199 ? -10.734 2.586 11.492 1 96.5 199 ALA A N 1
ATOM 1582 C CA . ALA A 1 199 ? -9.531 3.389 11.281 1 96.5 199 ALA A CA 1
ATOM 1583 C C . ALA A 1 199 ? -9.883 4.867 11.141 1 96.5 199 ALA A C 1
ATOM 1585 O O . ALA A 1 199 ? -9.195 5.73 11.695 1 96.5 199 ALA A O 1
ATOM 1586 N N . ASN A 1 200 ? -10.922 5.148 10.375 1 96.5 200 ASN A N 1
ATOM 1587 C CA . ASN A 1 200 ? -11.359 6.527 10.188 1 96.5 200 ASN A CA 1
ATOM 1588 C C . ASN A 1 200 ? -11.891 7.133 11.484 1 96.5 200 ASN A C 1
ATOM 1590 O O . ASN A 1 200 ? -11.656 8.312 11.766 1 96.5 200 ASN A O 1
ATOM 1594 N N . GLN A 1 201 ? -12.602 6.324 12.195 1 97.5 201 GLN A N 1
ATOM 1595 C CA . GLN A 1 201 ? -13.078 6.781 13.492 1 97.5 201 GLN A CA 1
ATOM 1596 C C . GLN A 1 201 ? -11.914 7.129 14.414 1 97.5 201 GLN A C 1
ATOM 1598 O O . GLN A 1 201 ? -11.969 8.117 15.148 1 97.5 201 GLN A O 1
ATOM 1603 N N . LEU A 1 202 ? -10.883 6.285 14.422 1 96.75 202 LEU A N 1
ATOM 1604 C CA . LEU A 1 202 ? -9.688 6.543 15.211 1 96.75 202 LEU A CA 1
ATOM 1605 C C . LEU A 1 202 ? -9.062 7.879 14.82 1 96.75 202 LEU A C 1
ATOM 1607 O O . LEU A 1 202 ? -8.656 8.656 15.688 1 96.75 202 LEU A O 1
ATOM 1611 N N . ARG A 1 203 ? -9.008 8.195 13.555 1 96.31 203 ARG A N 1
ATOM 1612 C CA . ARG A 1 203 ? -8.445 9.445 13.062 1 96.31 203 ARG A CA 1
ATOM 1613 C C . ARG A 1 203 ? -9.273 10.641 13.539 1 96.31 203 ARG A C 1
ATOM 1615 O O . ARG A 1 203 ? -8.719 11.617 14.039 1 96.31 203 ARG A O 1
ATOM 1622 N N . LYS A 1 204 ? -10.562 10.516 13.422 1 96 204 LYS A N 1
ATOM 1623 C CA . LYS A 1 204 ? -11.461 11.586 13.844 1 96 204 LYS A CA 1
ATOM 1624 C C . LYS A 1 204 ? -11.344 11.844 15.344 1 96 204 LYS A C 1
ATOM 1626 O O . LYS A 1 204 ? -11.195 12.992 15.773 1 96 204 LYS A O 1
ATOM 1631 N N . SER A 1 205 ? -11.344 10.75 16.078 1 96 205 SER A N 1
ATOM 1632 C CA . SER A 1 205 ? -11.273 10.883 17.531 1 96 205 SER A CA 1
ATOM 1633 C C . SER A 1 205 ? -9.938 11.469 17.969 1 96 205 SER A C 1
ATOM 1635 O O . SER A 1 205 ? -9.883 12.289 18.891 1 96 205 SER A O 1
ATOM 1637 N N . THR A 1 206 ? -8.844 11.062 17.328 1 95.19 206 THR A N 1
ATOM 1638 C CA . THR A 1 206 ? -7.512 11.562 17.656 1 95.19 206 THR A CA 1
ATOM 1639 C C . THR A 1 206 ? -7.426 13.062 17.438 1 95.19 206 THR A C 1
ATOM 1641 O O . THR A 1 206 ? -6.965 13.805 18.297 1 95.19 206 THR A O 1
ATOM 1644 N N . ILE A 1 207 ? -7.906 13.5 16.266 1 94.44 207 ILE A N 1
ATOM 1645 C CA . ILE A 1 207 ? -7.855 14.922 15.938 1 94.44 207 ILE A CA 1
ATOM 1646 C C . ILE A 1 207 ? -8.711 15.711 16.922 1 94.44 207 ILE A C 1
ATOM 1648 O O . ILE A 1 207 ? -8.305 16.781 17.391 1 94.44 207 ILE A O 1
ATOM 1652 N N . THR A 1 208 ? -9.844 15.164 17.25 1 94.44 208 THR A N 1
ATOM 1653 C CA . THR A 1 208 ? -10.766 15.812 18.172 1 94.44 208 THR A CA 1
ATOM 1654 C C . THR A 1 208 ? -10.156 15.93 19.562 1 94.44 208 THR A C 1
ATOM 1656 O O . THR A 1 208 ? -10.227 16.984 20.203 1 94.44 208 THR A O 1
ATOM 1659 N N . ASP A 1 209 ? -9.539 14.875 20.031 1 93.06 209 ASP A N 1
ATOM 1660 C CA . ASP A 1 209 ? -8.914 14.867 21.359 1 93.06 209 ASP A CA 1
ATOM 1661 C C . ASP A 1 209 ? -7.75 15.859 21.422 1 93.06 209 ASP A C 1
ATOM 1663 O O . ASP A 1 209 ? -7.594 16.578 22.406 1 93.06 209 ASP A O 1
ATOM 1667 N N . ILE A 1 210 ? -6.965 15.914 20.359 1 92.69 210 ILE A N 1
ATOM 1668 C CA . ILE A 1 210 ? -5.848 16.844 20.297 1 92.69 210 ILE A CA 1
ATOM 1669 C C . ILE A 1 210 ? -6.367 18.281 20.312 1 92.69 210 ILE A C 1
ATOM 1671 O O . ILE A 1 210 ? -5.914 19.109 21.109 1 92.69 210 ILE A O 1
ATOM 1675 N N . ALA A 1 211 ? -7.312 18.562 19.438 1 90.12 211 ALA A N 1
ATOM 1676 C CA . ALA A 1 211 ? -7.883 19.891 19.344 1 90.12 211 ALA A CA 1
ATOM 1677 C C . ALA A 1 211 ? -8.492 20.312 20.688 1 90.12 211 ALA A C 1
ATOM 1679 O O . ALA A 1 211 ? -8.484 21.5 21.031 1 90.12 211 ALA A O 1
ATOM 1680 N N . GLY A 1 212 ? -8.992 19.375 21.438 1 88.19 212 GLY A N 1
ATOM 1681 C CA . GLY A 1 212 ? -9.688 19.656 22.688 1 88.19 212 GLY A CA 1
ATOM 1682 C C . GLY A 1 212 ? -8.773 20.141 23.797 1 88.19 212 GLY A C 1
ATOM 1683 O O . GLY A 1 212 ? -9.227 20.781 24.75 1 88.19 212 GLY A O 1
ATOM 1684 N N . VAL A 1 213 ? -7.453 19.906 23.719 1 87.38 213 VAL A N 1
ATOM 1685 C CA . VAL A 1 213 ? -6.535 20.297 24.781 1 87.38 213 VAL A CA 1
ATOM 1686 C C . VAL A 1 213 ? -5.777 21.547 24.375 1 87.38 213 VAL A C 1
ATOM 1688 O O . VAL A 1 213 ? -5.035 22.125 25.188 1 87.38 213 VAL A O 1
ATOM 1691 N N . LEU A 1 214 ? -5.957 21.984 23.109 1 86.38 214 LEU A N 1
ATOM 1692 C CA . LEU A 1 214 ? -5.258 23.156 22.594 1 86.38 214 LEU A CA 1
ATOM 1693 C C . LEU A 1 214 ? -6.098 24.406 22.781 1 86.38 214 LEU A C 1
ATOM 1695 O O . LEU A 1 214 ? -7.328 24.359 22.719 1 86.38 214 LEU A O 1
ATOM 1699 N N . ASN A 1 215 ? -5.438 25.5 23.141 1 86.19 215 ASN A N 1
ATOM 1700 C CA . ASN A 1 215 ? -6.156 26.766 23.141 1 86.19 215 ASN A CA 1
ATOM 1701 C C . ASN A 1 215 ? -6.461 27.25 21.719 1 86.19 215 ASN A C 1
ATOM 1703 O O . ASN A 1 215 ? -6.094 26.594 20.75 1 86.19 215 ASN A O 1
ATOM 1707 N N . MET A 1 216 ? -7.152 28.297 21.578 1 86.75 216 MET A N 1
ATOM 1708 C CA . MET A 1 216 ? -7.668 28.766 20.297 1 86.75 216 MET A CA 1
ATOM 1709 C C . MET A 1 216 ? -6.539 28.969 19.297 1 86.75 216 MET A C 1
ATOM 1711 O O . MET A 1 216 ? -6.621 28.484 18.156 1 86.75 216 MET A O 1
ATOM 1715 N N . ASP A 1 217 ? -5.453 29.609 19.688 1 83.88 217 ASP A N 1
ATOM 1716 C CA . ASP A 1 217 ? -4.344 29.906 18.781 1 83.88 217 ASP A CA 1
ATOM 1717 C C . ASP A 1 217 ? -3.564 28.641 18.438 1 83.88 217 ASP A C 1
ATOM 1719 O O . ASP A 1 217 ? -3.152 28.438 17.297 1 83.88 217 ASP A O 1
ATOM 1723 N N . GLN A 1 218 ? -3.398 27.812 19.469 1 83.88 218 GLN A N 1
ATOM 1724 C CA . GLN A 1 218 ? -2.707 26.547 19.25 1 83.88 218 GLN A CA 1
ATOM 1725 C C . GLN A 1 218 ? -3.48 25.641 18.297 1 83.88 218 GLN A C 1
ATOM 1727 O O . GLN A 1 218 ? -2.887 24.984 17.438 1 83.88 218 GLN A O 1
ATOM 1732 N N . ARG A 1 219 ? -4.789 25.625 18.453 1 90.31 219 ARG A N 1
ATOM 1733 C CA . ARG A 1 219 ? -5.66 24.859 17.578 1 90.31 219 ARG A CA 1
ATOM 1734 C C . ARG A 1 219 ? -5.547 25.328 16.141 1 90.31 219 ARG A C 1
ATOM 1736 O O . ARG A 1 219 ? -5.484 24.531 15.203 1 90.31 219 ARG A O 1
ATOM 1743 N N . ALA A 1 220 ? -5.504 26.609 15.977 1 86.88 220 ALA A N 1
ATOM 1744 C CA . ALA A 1 220 ? -5.387 27.188 14.641 1 86.88 220 ALA A CA 1
ATOM 1745 C C . ALA A 1 220 ? -4.086 26.766 13.969 1 86.88 220 ALA A C 1
ATOM 1747 O O . ALA A 1 220 ? -4.082 26.375 12.797 1 86.88 220 ALA A O 1
ATOM 1748 N N . VAL A 1 221 ? -2.988 26.75 14.695 1 83.75 221 VAL A N 1
ATOM 1749 C CA . VAL A 1 221 ? -1.683 26.391 14.148 1 83.75 221 VAL A CA 1
ATOM 1750 C C . VAL A 1 221 ? -1.658 24.906 13.812 1 83.75 221 VAL A C 1
ATOM 1752 O O . VAL A 1 221 ? -1.133 24.516 12.766 1 83.75 221 VAL A O 1
ATOM 1755 N N . PHE A 1 222 ? -2.186 24.141 14.727 1 88.38 222 PHE A N 1
ATOM 1756 C CA . PHE A 1 222 ? -2.26 22.688 14.508 1 88.38 222 PHE A CA 1
ATOM 1757 C C . PHE A 1 222 ? -3.059 22.375 13.25 1 88.38 222 PHE A C 1
ATOM 1759 O O . PHE A 1 222 ? -2.59 21.641 12.375 1 88.38 222 PHE A O 1
ATOM 1766 N N . LEU A 1 223 ? -4.242 22.969 13.133 1 90.25 223 LEU A N 1
ATOM 1767 C CA . LEU A 1 223 ? -5.121 22.703 11.992 1 90.25 223 LEU A CA 1
ATOM 1768 C C . LEU A 1 223 ? -4.508 23.234 10.703 1 90.25 223 LEU A C 1
ATOM 1770 O O . LEU A 1 223 ? -4.656 22.625 9.641 1 90.25 223 LEU A O 1
ATOM 1774 N N . GLU A 1 224 ? -3.891 24.312 10.789 1 85.62 224 GLU A N 1
ATOM 1775 C CA . GLU A 1 224 ? -3.164 24.844 9.641 1 85.62 224 GLU A CA 1
ATOM 1776 C C . GLU A 1 224 ? -2.121 23.844 9.141 1 85.62 224 GLU A C 1
ATOM 1778 O O . GLU A 1 224 ? -2.014 23.594 7.941 1 85.62 224 GLU A O 1
ATOM 1783 N N . SER A 1 225 ? -1.38 23.344 10.062 1 83.88 225 SER A N 1
ATOM 1784 C CA . SER A 1 225 ? -0.34 22.375 9.727 1 83.88 225 SER A CA 1
ATOM 1785 C C . SER A 1 225 ? -0.934 21.141 9.062 1 83.88 225 SER A C 1
ATOM 1787 O O . SER A 1 225 ? -0.394 20.625 8.078 1 83.88 225 SER A O 1
ATOM 1789 N N . VAL A 1 226 ? -1.971 20.703 9.617 1 85.06 226 VAL A N 1
ATOM 1790 C CA . VAL A 1 226 ? -2.643 19.516 9.102 1 85.06 226 VAL A CA 1
ATOM 1791 C C . VAL A 1 226 ? -3.15 19.781 7.684 1 85.06 226 VAL A C 1
ATOM 1793 O O . VAL A 1 226 ? -2.947 18.969 6.777 1 85.06 226 VAL A O 1
ATOM 1796 N N . CYS A 1 227 ? -3.758 20.922 7.484 1 84.75 227 CYS A N 1
ATOM 1797 C CA . CYS A 1 227 ? -4.316 21.281 6.184 1 84.75 227 CYS A CA 1
ATOM 1798 C C . CYS A 1 227 ? -3.217 21.406 5.137 1 84.75 227 CYS A C 1
ATOM 1800 O O . CYS A 1 227 ? -3.348 20.891 4.023 1 84.75 227 CYS A O 1
ATOM 1802 N N . LYS A 1 228 ? -2.178 22.031 5.453 1 79.88 228 LYS A N 1
ATOM 1803 C CA . LYS A 1 228 ? -1.066 22.203 4.523 1 79.88 228 LYS A CA 1
ATOM 1804 C C . LYS A 1 228 ? -0.424 20.859 4.172 1 79.88 228 LYS A C 1
ATOM 1806 O O . LYS A 1 228 ? -0.018 20.641 3.031 1 79.88 228 LYS A O 1
ATOM 1811 N N . LEU A 1 229 ? -0.312 20.125 5.133 1 78.62 229 LEU A N 1
ATOM 1812 C CA . LEU A 1 229 ? 0.271 18.797 4.926 1 78.62 229 LEU A CA 1
ATOM 1813 C C . LEU A 1 229 ? -0.582 17.984 3.967 1 78.62 229 LEU A C 1
ATOM 1815 O O . LEU A 1 229 ? -0.068 17.422 2.99 1 78.62 229 LEU A O 1
ATOM 1819 N N . LEU A 1 230 ? -1.821 17.906 4.258 1 75.69 230 LEU A N 1
ATOM 1820 C CA . LEU A 1 230 ? -2.74 17.109 3.465 1 75.69 230 LEU A CA 1
ATOM 1821 C C . LEU A 1 230 ? -2.854 17.641 2.045 1 75.69 230 LEU A C 1
ATOM 1823 O O . LEU A 1 230 ? -2.988 16.875 1.091 1 75.69 230 LEU A O 1
ATOM 1827 N N . ALA A 1 231 ? -2.76 18.844 1.891 1 76.19 231 ALA A N 1
ATOM 1828 C CA . ALA A 1 231 ? -2.885 19.484 0.581 1 76.19 231 ALA A CA 1
ATOM 1829 C C . ALA A 1 231 ? -1.584 19.375 -0.21 1 76.19 231 ALA A C 1
ATOM 1831 O O . ALA A 1 231 ? -1.595 19.422 -1.442 1 76.19 231 ALA A O 1
ATOM 1832 N N . GLY A 1 232 ? -0.466 19.234 0.456 1 69.25 232 GLY A N 1
ATOM 1833 C CA . GLY A 1 232 ? 0.846 19.281 -0.169 1 69.25 232 GLY A CA 1
ATOM 1834 C C . GLY A 1 232 ? 1.203 18.016 -0.924 1 69.25 232 GLY A C 1
ATOM 1835 O O . GLY A 1 232 ? 2.094 18.031 -1.777 1 69.25 232 GLY A O 1
ATOM 1836 N N . PHE A 1 233 ? 0.674 16.828 -0.67 1 63.59 233 PHE A N 1
ATOM 1837 C CA . PHE A 1 233 ? 1.042 15.57 -1.315 1 63.59 233 PHE A CA 1
ATOM 1838 C C . PHE A 1 233 ? 0.5 15.516 -2.738 1 63.59 233 PHE A C 1
ATOM 1840 O O . PHE A 1 233 ? 1.032 14.797 -3.584 1 63.59 233 PHE A O 1
ATOM 1847 N N . LYS A 1 234 ? -0.572 15.883 -3.18 1 56.75 234 LYS A N 1
ATOM 1848 C CA . LYS A 1 234 ? -1.192 15.695 -4.488 1 56.75 234 LYS A CA 1
ATOM 1849 C C . LYS A 1 234 ? -0.278 16.188 -5.605 1 56.75 234 LYS A C 1
ATOM 1851 O O . LYS A 1 234 ? -0.232 15.586 -6.684 1 56.75 234 LYS A O 1
ATOM 1856 N N . HIS A 1 235 ? 0.493 17.188 -5.488 1 49.62 235 HIS A N 1
ATOM 1857 C CA . HIS A 1 235 ? 1.114 17.812 -6.648 1 49.62 235 HIS A CA 1
ATOM 1858 C C . HIS A 1 235 ? 2.529 17.297 -6.871 1 49.62 235 HIS A C 1
ATOM 1860 O O . HIS A 1 235 ? 3.229 17.75 -7.777 1 49.62 235 HIS A O 1
ATOM 1866 N N . GLN A 1 236 ? 2.883 16.203 -6.242 1 47.31 236 GLN A N 1
ATOM 1867 C CA . GLN A 1 236 ? 4.336 16.172 -6.336 1 47.31 236 GLN A CA 1
ATOM 1868 C C . GLN A 1 236 ? 4.82 14.781 -6.754 1 47.31 236 GLN A C 1
ATOM 1870 O O . GLN A 1 236 ? 6.004 14.461 -6.617 1 47.31 236 GLN A O 1
ATOM 1875 N N . ASP A 1 237 ? 3.941 13.93 -7.379 1 48.66 237 ASP A N 1
ATOM 1876 C CA . ASP A 1 237 ? 4.324 12.531 -7.566 1 48.66 237 ASP A CA 1
ATOM 1877 C C . ASP A 1 237 ? 5.543 12.414 -8.477 1 48.66 237 ASP A C 1
ATOM 1879 O O . ASP A 1 237 ? 6.516 11.734 -8.141 1 48.66 237 ASP A O 1
ATOM 1883 N N . GLN A 1 238 ? 5.355 13.039 -9.625 1 46.69 238 GLN A N 1
ATOM 1884 C CA . GLN A 1 238 ? 6.406 12.836 -10.617 1 46.69 238 GLN A CA 1
ATOM 1885 C C . GLN A 1 238 ? 7.727 13.438 -10.156 1 46.69 238 GLN A C 1
ATOM 1887 O O . GLN A 1 238 ? 8.789 12.844 -10.352 1 46.69 238 GLN A O 1
ATOM 1892 N N . ALA A 1 239 ? 7.668 14.531 -9.477 1 46.38 239 ALA A N 1
ATOM 1893 C CA . ALA A 1 239 ? 8.891 15.203 -9.039 1 46.38 239 ALA A CA 1
ATOM 1894 C C . ALA A 1 239 ? 9.578 14.422 -7.926 1 46.38 239 ALA A C 1
ATOM 1896 O O . ALA A 1 239 ? 10.805 14.312 -7.898 1 46.38 239 ALA A O 1
ATOM 1897 N N . PHE A 1 240 ? 8.883 13.875 -7.188 1 46.38 240 PHE A N 1
ATOM 1898 C CA . PHE A 1 240 ? 9.453 13.086 -6.105 1 46.38 240 PHE A CA 1
ATOM 1899 C C . PHE A 1 240 ? 10.102 11.82 -6.645 1 46.38 240 PHE A C 1
ATOM 1901 O O . PHE A 1 240 ? 11.219 11.469 -6.258 1 46.38 240 PHE A O 1
ATOM 1908 N N . GLN A 1 241 ? 9.406 11.219 -7.52 1 48.66 241 GLN A N 1
ATOM 1909 C CA . GLN A 1 241 ? 9.984 10.023 -8.133 1 48.66 241 GLN A CA 1
ATOM 1910 C C . GLN A 1 241 ? 11.312 10.344 -8.82 1 48.66 241 GLN A C 1
ATOM 1912 O O . GLN A 1 241 ? 12.273 9.586 -8.703 1 48.66 241 GLN A O 1
ATOM 1917 N N . ASN A 1 242 ? 11.266 11.391 -9.5 1 48.12 242 ASN A N 1
ATOM 1918 C CA . ASN A 1 242 ? 12.484 11.828 -10.172 1 48.12 242 ASN A CA 1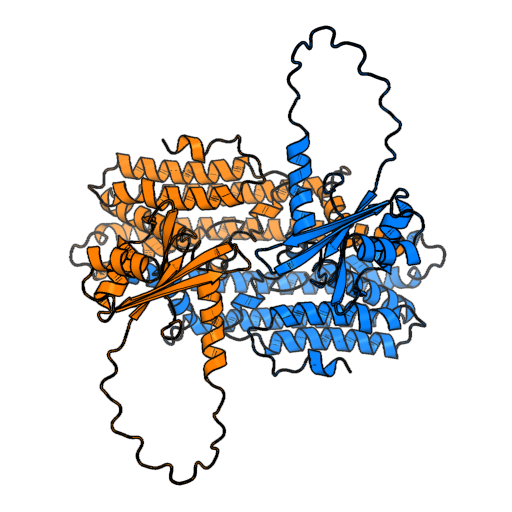
ATOM 1919 C C . ASN A 1 242 ? 13.602 12.133 -9.172 1 48.12 242 ASN A C 1
ATOM 1921 O O . ASN A 1 242 ? 14.773 11.844 -9.438 1 48.12 242 ASN A O 1
ATOM 1925 N N . SER A 1 243 ? 13.25 12.672 -8.109 1 47.69 243 SER A N 1
ATOM 1926 C CA . SER A 1 243 ? 14.242 13.031 -7.109 1 47.69 243 SER A CA 1
ATOM 1927 C C . SER A 1 243 ? 14.82 11.797 -6.438 1 47.69 243 SER A C 1
ATOM 1929 O O . SER A 1 243 ? 15.969 11.797 -5.992 1 47.69 243 SER A O 1
ATOM 1931 N N . LEU A 1 244 ? 14.023 10.859 -6.34 1 46.59 244 LEU A N 1
ATOM 1932 C CA . LEU A 1 244 ? 14.516 9.602 -5.789 1 46.59 244 LEU A CA 1
ATOM 1933 C C . LEU A 1 244 ? 15.57 8.984 -6.703 1 46.59 244 LEU A C 1
ATOM 1935 O O . LEU A 1 244 ? 16.531 8.391 -6.223 1 46.59 244 LEU A O 1
ATOM 1939 N N . PHE A 1 245 ? 15.344 9.117 -8.07 1 43 245 PHE A N 1
ATOM 1940 C CA . PHE A 1 245 ? 16.203 8.484 -9.055 1 43 245 PHE A CA 1
ATOM 1941 C C . PHE A 1 245 ? 17.312 9.43 -9.5 1 43 245 PHE A C 1
ATOM 1943 O O . PHE A 1 245 ? 18.375 8.992 -9.93 1 43 245 PHE A O 1
ATOM 1950 N N . ASP A 1 246 ? 17.078 10.594 -9.812 1 42.44 246 ASP A N 1
ATOM 1951 C CA . ASP A 1 246 ? 18.094 11.523 -10.297 1 42.44 246 ASP A CA 1
ATOM 1952 C C . ASP A 1 246 ? 19.328 11.508 -9.398 1 42.44 246 ASP A C 1
ATOM 1954 O O . ASP A 1 246 ? 20.453 11.664 -9.875 1 42.44 246 ASP A O 1
ATOM 1958 N N . ASN A 1 247 ? 19.328 11.422 -8.195 1 38.97 247 ASN A N 1
ATOM 1959 C CA . ASN A 1 247 ? 20.609 11.375 -7.496 1 38.97 247 ASN A CA 1
ATOM 1960 C C . ASN A 1 247 ? 21.406 10.125 -7.867 1 38.97 247 ASN A C 1
ATOM 1962 O O . ASN A 1 247 ? 22.594 10.039 -7.59 1 38.97 247 ASN A O 1
ATOM 1966 N N . LEU A 1 248 ? 20.859 9.148 -8.453 1 35.5 248 LEU A N 1
ATOM 1967 C CA . LEU A 1 248 ? 21.594 7.965 -8.883 1 35.5 248 LEU A CA 1
ATOM 1968 C C . LEU A 1 248 ? 22.172 8.164 -10.281 1 35.5 248 LEU A C 1
ATOM 1970 O O . LEU A 1 248 ? 23.172 7.551 -10.641 1 35.5 248 LEU A O 1
ATOM 1974 N N . LEU A 1 249 ? 21.594 8.812 -11.211 1 32.41 249 LEU A N 1
ATOM 1975 C CA . LEU A 1 249 ? 22.156 9 -12.547 1 32.41 249 LEU A CA 1
ATOM 1976 C C . LEU A 1 249 ? 23.375 9.898 -12.492 1 32.41 249 LEU A C 1
ATOM 1978 O O . LEU A 1 249 ? 24.234 9.844 -13.375 1 32.41 249 LEU A O 1
ATOM 1982 N N . ILE A 1 250 ? 23.516 10.789 -11.664 1 31.12 250 ILE A N 1
ATOM 1983 C CA . ILE A 1 250 ? 24.578 11.766 -11.914 1 31.12 250 ILE A CA 1
ATOM 1984 C C . ILE A 1 250 ? 25.938 11.141 -11.609 1 31.12 250 ILE A C 1
ATOM 1986 O O . ILE A 1 250 ? 26.969 11.672 -12.008 1 31.12 250 ILE A O 1
ATOM 1990 N N . ARG A 1 251 ? 26.109 10.125 -10.789 1 32.06 251 ARG A N 1
ATOM 1991 C CA . ARG A 1 251 ? 27.531 9.883 -10.594 1 32.06 251 ARG A CA 1
ATOM 1992 C C . ARG A 1 251 ? 28.062 8.867 -11.602 1 32.06 251 ARG A C 1
ATOM 1994 O O . ARG A 1 251 ? 28.266 7.699 -11.258 1 32.06 251 ARG A O 1
ATOM 2001 N N . GLN A 1 252 ? 27.703 8.719 -12.844 1 27.72 252 GLN A N 1
ATOM 2002 C CA . GLN A 1 252 ? 28.609 8.008 -13.734 1 27.72 252 GLN A CA 1
ATOM 2003 C C . GLN A 1 252 ? 30 8.641 -13.742 1 27.72 252 GLN A C 1
ATOM 2005 O O . GLN A 1 252 ? 30.125 9.867 -13.852 1 27.72 252 GLN A O 1
ATOM 2010 N N . PRO A 1 253 ? 31.078 7.926 -13.43 1 26.23 253 PRO A N 1
ATOM 2011 C CA . PRO A 1 253 ? 32.438 8.406 -13.758 1 26.23 253 PRO A CA 1
ATOM 2012 C C . PRO A 1 253 ? 32.594 8.742 -15.234 1 26.23 253 PRO A C 1
ATOM 2014 O O . PRO A 1 253 ? 32.125 7.984 -16.109 1 26.23 253 PRO A O 1
ATOM 2017 N N . MET A 1 254 ? 32.812 9.875 -15.656 1 27.09 254 MET A N 1
ATOM 2018 C CA . MET A 1 254 ? 33.375 10.336 -16.922 1 27.09 254 MET A CA 1
ATOM 2019 C C . MET A 1 254 ? 34.656 9.57 -17.25 1 27.09 254 MET A C 1
ATOM 2021 O O . MET A 1 254 ? 35.625 9.586 -16.469 1 27.09 254 MET A O 1
ATOM 2025 N N . MET A 1 255 ? 34.781 8.609 -17.938 1 27.91 255 MET A N 1
ATOM 2026 C CA . MET A 1 255 ? 36 8.234 -18.609 1 27.91 255 MET A CA 1
ATOM 2027 C C . MET A 1 255 ? 36.719 9.461 -19.188 1 27.91 255 MET A C 1
ATOM 2029 O O . MET A 1 255 ? 36.062 10.281 -19.859 1 27.91 255 MET A O 1
ATOM 2033 N N . GLN A 1 256 ? 38 9.742 -18.828 1 27.02 256 GLN A N 1
ATOM 2034 C CA . GLN A 1 256 ? 39.062 10.633 -19.312 1 27.02 256 GLN A CA 1
ATOM 2035 C C . GLN A 1 256 ? 39.375 10.352 -20.781 1 27.02 256 GLN A C 1
ATOM 2037 O O . GLN A 1 256 ? 40 9.352 -21.094 1 27.02 256 GLN A O 1
ATOM 2042 N N . GLN A 1 257 ? 38.625 10.391 -21.781 1 25.88 257 GLN A N 1
ATOM 2043 C CA . GLN A 1 257 ? 39.25 10.547 -23.094 1 25.88 257 GLN A CA 1
ATOM 2044 C C . GLN A 1 257 ? 40.281 11.672 -23.094 1 25.88 257 GLN A C 1
ATOM 2046 O O . GLN A 1 257 ? 40.031 12.75 -22.531 1 25.88 257 GLN A O 1
ATOM 2051 N N . HIS A 1 258 ? 41.562 11.391 -23.281 1 27.56 258 HIS A N 1
ATOM 2052 C CA . HIS A 1 258 ? 42.688 12.219 -23.766 1 27.56 258 HIS A CA 1
ATOM 2053 C C . HIS A 1 258 ? 42.219 13.109 -24.922 1 27.56 258 HIS A C 1
ATOM 2055 O O . HIS A 1 258 ? 42 12.625 -26.031 1 27.56 258 HIS A O 1
ATOM 2061 N N . ASP A 1 259 ? 41.531 14.086 -24.703 1 26 259 ASP A N 1
ATOM 2062 C CA . ASP A 1 259 ? 41.344 15.195 -25.625 1 26 259 ASP A CA 1
ATOM 2063 C C . ASP A 1 259 ? 42.688 15.789 -26.047 1 26 259 ASP A C 1
ATOM 2065 O O . ASP A 1 259 ? 43.562 16.047 -25.203 1 26 259 ASP A O 1
ATOM 2069 N N . ALA A 1 260 ? 43.156 15.469 -27.25 1 31.5 260 ALA A N 1
ATOM 2070 C CA . ALA A 1 260 ? 44.188 16.297 -27.891 1 31.5 260 ALA A CA 1
ATOM 2071 C C . ALA A 1 260 ? 44.031 17.766 -27.5 1 31.5 260 ALA A C 1
ATOM 2073 O O . ALA A 1 260 ? 42.938 18.203 -27.109 1 31.5 260 ALA A O 1
ATOM 2074 N N . PRO A 1 261 ? 45 18.719 -27.641 1 29.84 261 PRO A N 1
ATOM 2075 C CA . PRO A 1 261 ? 45.031 20.156 -27.375 1 29.84 261 PRO A CA 1
ATOM 2076 C C . PRO A 1 261 ? 43.812 20.891 -27.953 1 29.84 261 PRO A C 1
ATOM 2078 O O . PRO A 1 261 ? 43.656 20.953 -29.172 1 29.84 261 PRO A O 1
ATOM 2081 N N . GLN A 1 262 ? 42.656 20.531 -27.656 1 27.8 262 GLN A N 1
ATOM 2082 C CA . GLN A 1 262 ? 41.656 21.281 -28.391 1 27.8 262 GLN A CA 1
ATOM 2083 C C . GLN A 1 262 ? 41.875 22.781 -28.281 1 27.8 262 GLN A C 1
ATOM 2085 O O . GLN A 1 262 ? 42.312 23.266 -27.234 1 27.8 262 GLN A O 1
ATOM 2090 N N . ARG A 1 263 ? 42 23.484 -29.375 1 34.22 263 ARG A N 1
ATOM 2091 C CA . ARG A 1 263 ? 42.188 24.922 -29.562 1 34.22 263 ARG A CA 1
ATOM 2092 C C . ARG A 1 263 ? 41.344 25.703 -28.562 1 34.22 263 ARG A C 1
ATOM 2094 O O . ARG A 1 263 ? 40.281 25.25 -28.125 1 34.22 263 ARG A O 1
ATOM 2101 N N . PRO A 1 264 ? 41.781 26.75 -28 1 31.16 264 PRO A N 1
ATOM 2102 C CA . PRO A 1 264 ? 41.188 27.641 -27 1 31.16 264 PRO A CA 1
ATOM 2103 C C . PRO A 1 264 ? 39.75 27.969 -27.281 1 31.16 264 PRO A C 1
ATOM 2105 O O . PRO A 1 264 ? 39.375 28.375 -28.391 1 31.16 264 PRO A O 1
ATOM 2108 N N . PRO A 1 265 ? 38.812 27.203 -26.859 1 33 265 PRO A N 1
ATOM 2109 C CA . PRO A 1 265 ? 37.5 27.469 -27.422 1 33 265 PRO A CA 1
ATOM 2110 C C . PRO A 1 265 ? 37.156 28.953 -27.5 1 33 265 PRO A C 1
ATOM 2112 O O . PRO A 1 265 ? 37.688 29.75 -26.734 1 33 265 PRO A O 1
ATOM 2115 N N . PRO A 1 266 ? 36.75 29.469 -28.516 1 33.28 266 PRO A N 1
ATOM 2116 C CA . PRO A 1 266 ? 36.594 30.922 -28.609 1 33.28 266 PRO A CA 1
ATOM 2117 C C . PRO A 1 266 ? 35.938 31.516 -27.359 1 33.28 266 PRO A C 1
ATOM 2119 O O . PRO A 1 266 ? 35.25 30.812 -26.609 1 33.28 266 PRO A O 1
ATOM 2122 N N . PRO A 1 267 ? 36.094 32.812 -26.984 1 29.75 267 PRO A N 1
ATOM 2123 C CA . PRO A 1 267 ? 35.594 33.531 -25.812 1 29.75 267 PRO A CA 1
ATOM 2124 C C . PRO A 1 267 ? 34.094 33.312 -25.609 1 29.75 267 PRO A C 1
ATOM 2126 O O . PRO A 1 267 ? 33.281 33.531 -26.531 1 29.75 267 PRO A O 1
ATOM 2129 N N . MET A 1 268 ? 33.719 32.281 -25.047 1 29.81 268 MET A N 1
ATOM 2130 C CA . MET A 1 268 ? 32.344 31.922 -24.75 1 29.81 268 MET A CA 1
ATOM 2131 C C . MET A 1 268 ? 31.531 33.156 -24.297 1 29.81 268 MET A C 1
ATOM 2133 O O . MET A 1 268 ? 31.875 33.781 -23.297 1 29.81 268 MET A O 1
ATOM 2137 N N . ASN A 1 269 ? 30.922 33.812 -25.094 1 31.16 269 ASN A N 1
ATOM 2138 C CA . ASN A 1 269 ? 30.031 34.938 -24.844 1 31.16 269 ASN A CA 1
ATOM 2139 C C . ASN A 1 269 ? 29.156 34.719 -23.609 1 31.16 269 ASN A C 1
ATOM 2141 O O . ASN A 1 269 ? 28.781 33.562 -23.328 1 31.16 269 ASN A O 1
ATOM 2145 N N . GLN A 1 270 ? 29.094 35.5 -22.562 1 32.25 270 GLN A N 1
ATOM 2146 C CA . GLN A 1 270 ? 28.344 35.625 -21.312 1 32.25 270 GLN A CA 1
ATOM 2147 C C . GLN A 1 270 ? 26.906 35.156 -21.484 1 32.25 270 GLN A C 1
ATOM 2149 O O . GLN A 1 270 ? 26.031 35.938 -21.859 1 32.25 270 GLN A O 1
ATOM 2154 N N . HIS A 1 271 ? 26.672 34.125 -22.078 1 37 271 HIS A N 1
ATOM 2155 C CA . HIS A 1 271 ? 25.297 33.688 -22.281 1 37 271 HIS A CA 1
ATOM 2156 C C . HIS A 1 271 ? 24.5 33.75 -20.969 1 37 271 HIS A C 1
ATOM 2158 O O . HIS A 1 271 ? 24.922 33.188 -19.969 1 37 271 HIS A O 1
ATOM 2164 N N . GLN A 1 272 ? 23.812 34.719 -20.609 1 41.25 272 GLN A N 1
ATOM 2165 C CA . GLN A 1 272 ? 22.875 35.062 -19.531 1 41.25 272 GLN A CA 1
ATOM 2166 C C . GLN A 1 272 ? 22.047 33.844 -19.125 1 41.25 272 GLN A C 1
ATOM 2168 O O . GLN A 1 272 ? 21.531 33.125 -19.969 1 41.25 272 GLN A O 1
ATOM 2173 N N . GLN A 1 273 ? 22.391 33.156 -18.094 1 50.78 273 GLN A N 1
ATOM 2174 C CA . GLN A 1 273 ? 21.625 32.125 -17.406 1 50.78 273 GLN A CA 1
ATOM 2175 C C . GLN A 1 273 ? 20.125 32.344 -17.516 1 50.78 273 GLN A C 1
ATOM 2177 O O . GLN A 1 273 ? 19.609 33.344 -16.984 1 50.78 273 GLN A O 1
ATOM 2182 N N . GLU A 1 274 ? 19.531 31.875 -18.594 1 64.69 274 GLU A N 1
ATOM 2183 C CA . GLU A 1 274 ? 18.078 32.031 -18.766 1 64.69 274 GLU A CA 1
ATOM 2184 C C . GLU A 1 274 ? 17.312 31.016 -17.938 1 64.69 274 GLU A C 1
ATOM 2186 O O . GLU A 1 274 ? 17.688 29.844 -17.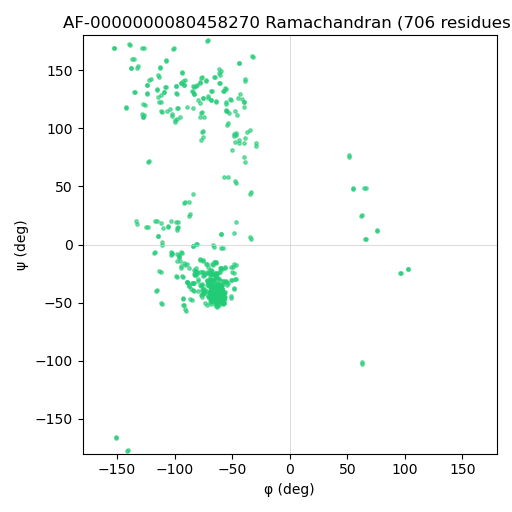906 1 64.69 274 GLU A O 1
ATOM 2191 N N . TYR A 1 275 ? 16.469 31.312 -17.062 1 76.69 275 TYR A N 1
ATOM 2192 C CA . TYR A 1 275 ? 15.523 30.547 -16.25 1 76.69 275 TYR A CA 1
ATOM 2193 C C . TYR A 1 275 ? 14.227 30.297 -17 1 76.69 275 TYR A C 1
ATOM 2195 O O . TYR A 1 275 ? 13.555 31.25 -17.422 1 76.69 275 TYR A O 1
ATOM 2203 N N . VAL A 1 276 ? 13.93 28.969 -17.25 1 79.88 276 VAL A N 1
ATOM 2204 C CA . VAL A 1 276 ? 12.805 28.641 -18.109 1 79.88 276 VAL A CA 1
ATOM 2205 C C . VAL A 1 276 ? 11.656 28.078 -17.266 1 79.88 276 VAL A C 1
ATOM 2207 O O . VAL A 1 276 ? 11.891 27.344 -16.312 1 79.88 276 VAL A O 1
ATOM 2210 N N . ILE A 1 277 ? 10.43 28.609 -17.609 1 83.5 277 ILE A N 1
ATOM 2211 C CA . ILE A 1 277 ? 9.227 28.047 -17 1 83.5 277 ILE A CA 1
ATOM 2212 C C . ILE A 1 277 ? 8.391 27.344 -18.078 1 83.5 277 ILE A C 1
ATOM 2214 O O . ILE A 1 277 ? 8.445 27.719 -19.25 1 83.5 277 ILE A O 1
ATOM 2218 N N . TYR A 1 278 ? 7.703 26.422 -17.656 1 85 278 TYR A N 1
ATOM 2219 C CA . TYR A 1 278 ? 6.699 25.734 -18.453 1 85 278 TYR A CA 1
ATOM 2220 C C . TYR A 1 278 ? 5.328 26.375 -18.297 1 85 278 TYR A C 1
ATOM 2222 O O . TYR A 1 278 ? 4.934 26.75 -17.188 1 85 278 TYR A O 1
ATOM 2230 N N . VAL A 1 279 ? 4.684 26.5 -19.344 1 84.31 279 VAL A N 1
ATOM 2231 C CA . VAL A 1 279 ? 3.32 27.016 -19.375 1 84.31 279 VAL A CA 1
ATOM 2232 C C . VAL A 1 279 ? 2.414 26.047 -20.141 1 84.31 279 VAL A C 1
ATOM 2234 O O . VAL A 1 279 ? 2.545 25.891 -21.359 1 84.31 279 VAL A O 1
ATOM 2237 N N . GLY A 1 280 ? 1.558 25.422 -19.391 1 82.94 280 GLY A N 1
ATOM 2238 C CA . GLY A 1 280 ? 0.61 24.5 -19.984 1 82.94 280 GLY A CA 1
ATOM 2239 C C . GLY A 1 280 ? -0.782 25.078 -20.141 1 82.94 280 GLY A C 1
ATOM 2240 O O . GLY A 1 280 ? -1.055 26.188 -19.656 1 82.94 280 GLY A O 1
ATOM 2241 N N . ASN A 1 281 ? -1.613 24.359 -20.906 1 79 281 ASN A N 1
ATOM 2242 C CA . ASN A 1 281 ? -3.014 24.703 -21.125 1 79 281 ASN A CA 1
ATOM 2243 C C . ASN A 1 281 ? -3.154 26.016 -21.906 1 79 281 ASN A C 1
ATOM 2245 O O . ASN A 1 281 ? -3.965 26.859 -21.547 1 79 281 ASN A O 1
ATOM 2249 N N . LEU A 1 282 ? -2.457 25.984 -22.844 1 82.69 282 LEU A N 1
ATOM 2250 C CA . LEU A 1 282 ? -2.516 27.188 -23.672 1 82.69 282 LEU A CA 1
ATOM 2251 C C . LEU A 1 282 ? -3.52 27 -24.812 1 82.69 282 LEU A C 1
ATOM 2253 O O . LEU A 1 282 ? -3.686 25.906 -25.328 1 82.69 282 LEU A O 1
ATOM 2257 N N . ALA A 1 283 ? -4.273 28 -25.078 1 78.12 283 ALA A N 1
ATOM 2258 C CA . ALA A 1 283 ? -5.203 28.016 -26.203 1 78.12 283 ALA A CA 1
ATOM 2259 C C . ALA A 1 283 ? -4.457 27.844 -27.531 1 78.12 283 ALA A C 1
ATOM 2261 O O . ALA A 1 283 ? -3.312 28.281 -27.672 1 78.12 283 ALA A O 1
ATOM 2262 N N . PRO A 1 284 ? -5.051 27.219 -28.406 1 77.12 284 PRO A N 1
ATOM 2263 C CA . PRO A 1 284 ? -4.418 27.031 -29.719 1 77.12 284 PRO A CA 1
ATOM 2264 C C . PRO A 1 284 ? -4.086 28.344 -30.406 1 77.12 284 PRO A C 1
ATOM 2266 O O . PRO A 1 284 ? -3.211 28.375 -31.281 1 77.12 284 PRO A O 1
ATOM 2269 N N . GLU A 1 285 ? -4.742 29.375 -30 1 76.88 285 GLU A N 1
ATOM 2270 C CA . GLU A 1 285 ? -4.539 30.688 -30.609 1 76.88 285 GLU A CA 1
ATOM 2271 C C . GLU A 1 285 ? -3.344 31.406 -29.984 1 76.88 285 GLU A C 1
ATOM 2273 O O . GLU A 1 285 ? -2.928 32.469 -30.469 1 76.88 285 GLU A O 1
ATOM 2278 N N . ALA A 1 286 ? -2.738 30.719 -29 1 80 286 ALA A N 1
ATOM 2279 C CA . ALA A 1 286 ? -1.607 31.359 -28.328 1 80 286 ALA A CA 1
ATOM 2280 C C . ALA A 1 286 ? -0.361 31.328 -29.219 1 80 286 ALA A C 1
ATOM 2282 O O . ALA A 1 286 ? -0.067 30.312 -29.844 1 80 286 ALA A O 1
ATOM 2283 N N . THR A 1 287 ? 0.266 32.438 -29.484 1 81.19 287 THR A N 1
ATOM 2284 C CA . THR A 1 287 ? 1.504 32.562 -30.25 1 81.19 287 THR A CA 1
ATOM 2285 C C . THR A 1 287 ? 2.678 32.906 -29.328 1 81.19 287 THR A C 1
ATOM 2287 O O . THR A 1 287 ? 2.482 33.375 -28.203 1 81.19 287 THR A O 1
ATOM 2290 N N . ASN A 1 288 ? 3.836 32.625 -29.797 1 83.62 288 ASN A N 1
ATOM 2291 C CA . ASN A 1 288 ? 5.047 32.906 -29.047 1 83.62 288 ASN A CA 1
ATOM 2292 C C . ASN A 1 288 ? 5.062 34.344 -28.562 1 83.62 288 ASN A C 1
ATOM 2294 O O . ASN A 1 288 ? 5.387 34.625 -27.406 1 83.62 288 ASN A O 1
ATOM 2298 N N . ASP A 1 289 ? 4.727 35.188 -29.453 1 80.5 289 ASP A N 1
ATOM 2299 C CA . ASP A 1 289 ? 4.773 36.594 -29.141 1 80.5 289 ASP A CA 1
ATOM 2300 C C . ASP A 1 289 ? 3.725 36.969 -28.094 1 80.5 289 ASP A C 1
ATOM 2302 O O . ASP A 1 289 ? 4 37.719 -27.172 1 80.5 289 ASP A O 1
ATOM 2306 N N . LEU A 1 290 ? 2.51 36.344 -28.219 1 81.44 290 LEU A N 1
ATOM 2307 C CA . LEU A 1 290 ? 1.442 36.656 -27.266 1 81.44 290 LEU A CA 1
ATOM 2308 C C . LEU A 1 290 ? 1.797 36.125 -25.875 1 81.44 290 LEU A C 1
ATOM 2310 O O . LEU A 1 290 ? 1.533 36.812 -24.875 1 81.44 290 LEU A O 1
ATOM 2314 N N . LEU A 1 291 ? 2.373 35.062 -25.891 1 86.5 291 LEU A N 1
ATOM 2315 C CA . LEU A 1 291 ? 2.773 34.469 -24.625 1 86.5 291 LEU A CA 1
ATOM 2316 C C . LEU A 1 291 ? 3.889 35.312 -23.969 1 86.5 291 LEU A C 1
ATOM 2318 O O . LEU A 1 291 ? 3.846 35.594 -22.781 1 86.5 291 LEU A O 1
ATOM 2322 N N . LEU A 1 292 ? 4.82 35.594 -24.75 1 84.62 292 LEU A N 1
ATOM 2323 C CA . LEU A 1 292 ? 5.914 36.438 -24.234 1 84.62 292 LEU A CA 1
ATOM 2324 C C . LEU A 1 292 ? 5.395 37.781 -23.734 1 84.62 292 LEU A C 1
ATOM 2326 O O . LEU A 1 292 ? 5.816 38.25 -22.672 1 84.62 292 LEU A O 1
ATOM 2330 N N . GLU A 1 293 ? 4.457 38.344 -24.391 1 82 293 GLU A N 1
ATOM 2331 C CA . GLU A 1 293 ? 3.873 39.625 -24.016 1 82 293 GLU A CA 1
ATOM 2332 C C . GLU A 1 293 ? 3.104 39.531 -22.703 1 82 293 GLU A C 1
ATOM 2334 O O . GLU A 1 293 ? 3.145 40.438 -21.859 1 82 293 GLU A O 1
ATOM 2339 N N . ARG A 1 294 ? 2.426 38.406 -22.531 1 84.12 294 ARG A N 1
ATOM 2340 C CA . ARG A 1 294 ? 1.671 38.219 -21.297 1 84.12 294 ARG A CA 1
ATOM 2341 C C . ARG A 1 294 ? 2.594 38.188 -20.094 1 84.12 294 ARG A C 1
ATOM 2343 O O . ARG A 1 294 ? 2.246 38.719 -19.031 1 84.12 294 ARG A O 1
ATOM 2350 N N . PHE A 1 295 ? 3.652 37.719 -20.234 1 87.81 295 PHE A N 1
ATOM 2351 C CA . PHE A 1 295 ? 4.59 37.656 -19.109 1 87.81 295 PHE A CA 1
ATOM 2352 C C . PHE A 1 295 ? 5.367 38.969 -18.984 1 87.81 295 PHE A C 1
ATOM 2354 O O . PHE A 1 295 ? 5.711 39.375 -17.875 1 87.81 295 PHE A O 1
ATOM 2361 N N . LYS A 1 296 ? 5.59 39.531 -20.047 1 81.75 296 LYS A N 1
ATOM 2362 C CA . LYS A 1 296 ? 6.297 40.781 -20.016 1 81.75 296 LYS A CA 1
ATOM 2363 C C . LYS A 1 296 ? 5.441 41.875 -19.375 1 81.75 296 LYS A C 1
ATOM 2365 O O . LYS A 1 296 ? 5.969 42.875 -18.875 1 81.75 296 LYS A O 1
ATOM 2370 N N . CYS A 1 297 ? 4.121 41.719 -19.359 1 80.62 297 CYS A N 1
ATOM 2371 C CA . CYS A 1 297 ? 3.229 42.656 -18.703 1 80.62 297 CYS A CA 1
ATOM 2372 C C . CYS A 1 297 ? 3.469 42.688 -17.203 1 80.62 297 CYS A C 1
ATOM 2374 O O . CYS A 1 297 ? 3.26 43.688 -16.531 1 80.62 297 CYS A O 1
ATOM 2376 N N . ASN A 1 298 ? 3.947 41.625 -16.641 1 80.25 298 ASN A N 1
ATOM 2377 C CA . ASN A 1 298 ? 4.094 41.5 -15.195 1 80.25 298 ASN A CA 1
ATOM 2378 C C . ASN A 1 298 ? 5.562 41.438 -14.789 1 80.25 298 ASN A C 1
ATOM 2380 O O . ASN A 1 298 ? 5.898 41.75 -13.641 1 80.25 298 ASN A O 1
ATOM 2384 N N . TYR A 1 299 ? 6.309 41.031 -15.766 1 81.75 299 TYR A N 1
ATOM 2385 C CA . TYR A 1 299 ? 7.719 40.844 -15.43 1 81.75 299 TYR A CA 1
ATOM 2386 C C . TYR A 1 299 ? 8.617 41.5 -16.484 1 81.75 299 TYR A C 1
ATOM 2388 O O . TYR A 1 299 ? 8.242 41.594 -17.641 1 81.75 299 TYR A O 1
ATOM 2396 N N . HIS A 1 300 ? 9.734 41.875 -16.047 1 84.25 300 HIS A N 1
ATOM 2397 C CA . HIS A 1 300 ? 10.656 42.562 -16.938 1 84.25 300 HIS A CA 1
ATOM 2398 C C . HIS A 1 300 ? 11.656 41.594 -17.562 1 84.25 300 HIS A C 1
ATOM 2400 O O . HIS A 1 300 ? 12.203 41.875 -18.625 1 84.25 300 HIS A O 1
ATOM 2406 N N . SER A 1 301 ? 11.773 40.375 -17.031 1 81.25 301 SER A N 1
ATOM 2407 C CA . SER A 1 301 ? 12.953 39.594 -17.359 1 81.25 301 SER A CA 1
ATOM 2408 C C . SER A 1 301 ? 12.617 38.531 -18.391 1 81.25 301 SER A C 1
ATOM 2410 O O . SER A 1 301 ? 13.492 37.75 -18.812 1 81.25 301 SER A O 1
ATOM 2412 N N . PRO A 1 302 ? 11.344 38.281 -18.75 1 84.44 302 PRO A N 1
ATOM 2413 C CA . PRO A 1 302 ? 11.109 37.281 -19.781 1 84.44 302 PRO A CA 1
ATOM 2414 C C . PRO A 1 302 ? 11.844 37.594 -21.094 1 84.44 302 PRO A C 1
ATOM 2416 O O . PRO A 1 302 ? 11.805 38.719 -21.562 1 84.44 302 PRO A O 1
ATOM 2419 N N . THR A 1 303 ? 12.547 36.531 -21.641 1 81 303 THR A N 1
ATOM 2420 C CA . THR A 1 303 ? 13.391 36.75 -22.797 1 81 303 THR A CA 1
ATOM 2421 C C . THR A 1 303 ? 12.812 36.062 -24.031 1 81 303 THR A C 1
ATOM 2423 O O . THR A 1 303 ? 12.781 36.656 -25.125 1 81 303 THR A O 1
ATOM 2426 N N . VAL A 1 304 ? 12.531 34.875 -23.859 1 81.5 304 VAL A N 1
ATOM 2427 C CA . VAL A 1 304 ? 12.055 34.094 -25 1 81.5 304 VAL A CA 1
ATOM 2428 C C . VAL A 1 304 ? 10.859 33.25 -24.594 1 81.5 304 VAL A C 1
ATOM 2430 O O . VAL A 1 304 ? 10.797 32.75 -23.453 1 81.5 304 VAL A O 1
ATOM 2433 N N . ALA A 1 305 ? 9.781 33.25 -25.328 1 86 305 ALA A N 1
ATOM 2434 C CA . ALA A 1 305 ? 8.672 32.312 -25.172 1 86 305 ALA A CA 1
ATOM 2435 C C . ALA A 1 305 ? 8.531 31.422 -26.406 1 86 305 ALA A C 1
ATOM 2437 O O . ALA A 1 305 ? 8.68 31.891 -27.547 1 86 305 ALA A O 1
ATOM 2438 N N . LYS A 1 306 ? 8.383 30.188 -26.141 1 83.56 306 LYS A N 1
ATOM 2439 C CA . LYS A 1 306 ? 8.172 29.203 -27.203 1 83.56 306 LYS A CA 1
ATOM 2440 C C . LYS A 1 306 ? 6.934 28.359 -26.938 1 83.56 306 LYS A C 1
ATOM 2442 O O . LYS A 1 306 ? 6.777 27.812 -25.844 1 83.56 306 LYS A O 1
ATOM 2447 N N . ILE A 1 307 ? 6.051 28.406 -27.828 1 81.38 307 ILE A N 1
ATOM 2448 C CA . ILE A 1 307 ? 4.855 27.578 -27.703 1 81.38 307 ILE A CA 1
ATOM 2449 C C . ILE A 1 307 ? 5.016 26.328 -28.547 1 81.38 307 ILE A C 1
ATOM 2451 O O . ILE A 1 307 ? 5.508 26.391 -29.672 1 81.38 307 ILE A O 1
ATOM 2455 N N . CYS A 1 308 ? 4.77 25.391 -27.938 1 77.69 308 CYS A N 1
ATOM 2456 C CA . CYS A 1 308 ? 4.812 24.094 -28.594 1 77.69 308 CYS A CA 1
ATOM 2457 C C . CYS A 1 308 ? 3.42 23.469 -28.656 1 77.69 308 CYS A C 1
ATOM 2459 O O . CYS A 1 308 ? 2.598 23.688 -27.766 1 77.69 308 CYS A O 1
ATOM 2461 N N . PHE A 1 309 ? 3.09 23.156 -29.656 1 69.25 309 PHE A N 1
ATOM 2462 C CA . PHE A 1 309 ? 1.812 22.484 -29.875 1 69.25 309 PHE A CA 1
ATOM 2463 C C . PHE A 1 309 ? 1.985 20.969 -29.891 1 69.25 309 PHE A C 1
ATOM 2465 O O . PHE A 1 309 ? 2.777 20.438 -30.672 1 69.25 309 PHE A O 1
ATOM 2472 N N . ASP A 1 310 ? 1.472 20.484 -28.875 1 60.81 310 ASP A N 1
ATOM 2473 C CA . ASP A 1 310 ? 1.452 19.031 -28.844 1 60.81 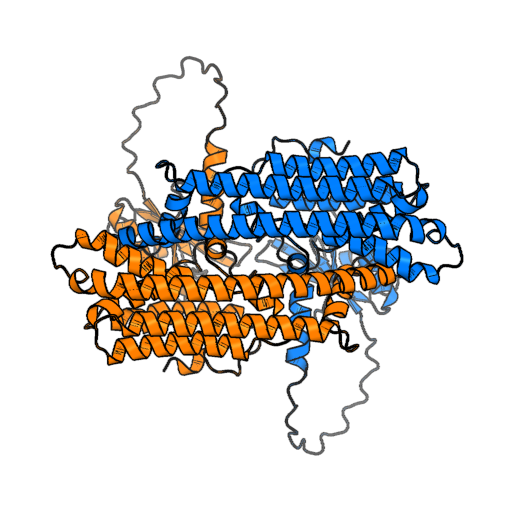310 ASP A CA 1
ATOM 2474 C C . ASP A 1 310 ? 0.364 18.469 -29.75 1 60.81 310 ASP A C 1
ATOM 2476 O O . ASP A 1 310 ? -0.826 18.578 -29.453 1 60.81 310 ASP A O 1
ATOM 2480 N N . GLY A 1 311 ? 0.752 18.156 -30.781 1 57.19 311 GLY A N 1
ATOM 2481 C CA . GLY A 1 311 ? -0.162 17.641 -31.797 1 57.19 311 GLY A CA 1
ATOM 2482 C C . GLY A 1 311 ? -0.958 16.438 -31.328 1 57.19 311 GLY A C 1
ATOM 2483 O O . GLY A 1 311 ? -2.004 16.125 -31.906 1 57.19 311 GLY A O 1
ATOM 2484 N N . ARG A 1 312 ? -0.583 15.703 -30.328 1 50.53 312 ARG A N 1
ATOM 2485 C CA . ARG A 1 312 ? -1.184 14.469 -29.828 1 50.53 312 ARG A CA 1
ATOM 2486 C C . ARG A 1 312 ? -2.328 14.773 -28.875 1 50.53 312 ARG A C 1
ATOM 2488 O O . ARG A 1 312 ? -3.404 14.18 -28.984 1 50.53 312 ARG A O 1
ATOM 2495 N N . SER A 1 313 ? -2.082 15.711 -27.891 1 53.41 313 SER A N 1
ATOM 2496 C CA . SER A 1 313 ? -3.07 16.062 -26.875 1 53.41 313 SER A CA 1
ATOM 2497 C C . SER A 1 313 ? -3.879 17.281 -27.312 1 53.41 313 SER A C 1
ATOM 2499 O O . SER A 1 313 ? -4.934 17.562 -26.734 1 53.41 313 SER A O 1
ATOM 2501 N N . GLY A 1 314 ? -3.49 17.781 -28.281 1 60.03 314 GLY A N 1
ATOM 2502 C CA . GLY A 1 314 ? -4.086 19.047 -28.688 1 60.03 314 GLY A CA 1
ATOM 2503 C C . GLY A 1 314 ? -3.783 20.188 -27.719 1 60.03 314 GLY A C 1
ATOM 2504 O O . GLY A 1 314 ? -4.348 21.266 -27.828 1 60.03 314 GLY A O 1
ATOM 2505 N N . ALA A 1 315 ? -3 19.734 -26.859 1 66.94 315 ALA A N 1
ATOM 2506 C CA . ALA A 1 315 ? -2.719 20.781 -25.875 1 66.94 315 ALA A CA 1
ATOM 2507 C C . ALA A 1 315 ? -1.597 21.703 -26.344 1 66.94 315 ALA A C 1
ATOM 2509 O O . ALA A 1 315 ? -0.689 21.266 -27.062 1 66.94 315 ALA A O 1
ATOM 2510 N N . THR A 1 316 ? -1.812 22.781 -26.156 1 78.56 316 THR A N 1
ATOM 2511 C CA . THR A 1 316 ? -0.814 23.797 -26.422 1 78.56 316 THR A CA 1
ATOM 2512 C C . THR A 1 316 ? -0.08 24.188 -25.141 1 78.56 316 THR A C 1
ATOM 2514 O O . THR A 1 316 ? -0.709 24.453 -24.109 1 78.56 316 THR A O 1
ATOM 2517 N N . TYR A 1 317 ? 1.241 23.891 -25.25 1 84.06 317 TYR A N 1
ATOM 2518 C CA . TYR A 1 317 ? 2.055 24.328 -24.125 1 84.06 317 TYR A CA 1
ATOM 2519 C C . TYR A 1 317 ? 3.24 25.172 -24.594 1 84.06 317 TYR A C 1
ATOM 2521 O O . TYR A 1 317 ? 3.492 25.281 -25.797 1 84.06 317 TYR A O 1
ATOM 2529 N N . GLY A 1 318 ? 3.883 25.797 -23.594 1 84.12 318 GLY A N 1
ATOM 2530 C CA . GLY A 1 318 ? 4.996 26.656 -23.969 1 84.12 318 GLY A CA 1
ATOM 2531 C C . GLY A 1 318 ? 6.039 26.781 -22.875 1 84.12 318 GLY A C 1
ATOM 2532 O O . GLY A 1 318 ? 5.875 26.234 -21.781 1 84.12 318 GLY A O 1
ATOM 2533 N N . PHE A 1 319 ? 7.07 27.344 -23.297 1 85.38 319 PHE A N 1
ATOM 2534 C CA . PHE A 1 319 ? 8.18 27.672 -22.406 1 85.38 319 PHE A CA 1
ATOM 2535 C C . PHE A 1 319 ? 8.508 29.156 -22.469 1 85.38 319 PHE A C 1
ATOM 2537 O O . PHE A 1 319 ? 8.469 29.766 -23.547 1 85.38 319 PHE A O 1
ATOM 2544 N N . VAL A 1 320 ? 8.734 29.656 -21.281 1 86.94 320 VAL A N 1
ATOM 2545 C CA . VAL A 1 320 ? 9.156 31.047 -21.203 1 86.94 320 VAL A CA 1
ATOM 2546 C C . VAL A 1 320 ? 10.477 31.141 -20.438 1 86.94 320 VAL A C 1
ATOM 2548 O O . VAL A 1 320 ? 10.617 30.547 -19.359 1 86.94 320 VAL A O 1
ATOM 2551 N N . SER A 1 321 ? 11.383 31.812 -20.984 1 84.19 321 SER A N 1
ATOM 2552 C CA . SER A 1 321 ? 12.688 32 -20.375 1 84.19 321 SER A CA 1
ATOM 2553 C C . SER A 1 321 ? 12.766 33.344 -19.672 1 84.19 321 SER A C 1
ATOM 2555 O O . SER A 1 321 ? 12.227 34.344 -20.172 1 84.19 321 SER A O 1
ATOM 2557 N N . PHE A 1 322 ? 13.336 33.344 -18.453 1 81.19 322 PHE A N 1
ATOM 2558 C CA . PHE A 1 322 ? 13.578 34.562 -17.656 1 81.19 322 PHE A CA 1
ATOM 2559 C C . PHE A 1 322 ? 15.078 34.812 -17.5 1 81.19 322 PHE A C 1
ATOM 2561 O O . PHE A 1 322 ? 15.859 33.844 -17.406 1 81.19 322 PHE A O 1
ATOM 2568 N N . ALA A 1 323 ? 15.453 36 -17.5 1 78.44 323 ALA A N 1
ATOM 2569 C CA . ALA A 1 323 ? 16.828 36.375 -17.234 1 78.44 323 ALA A CA 1
ATOM 2570 C C . ALA A 1 323 ? 17.109 36.438 -15.734 1 78.44 323 ALA A C 1
ATOM 2572 O O . ALA A 1 323 ? 18.266 36.312 -15.312 1 78.44 323 ALA A O 1
ATOM 2573 N N . ASP A 1 324 ? 16.062 36.688 -14.875 1 78.56 324 ASP A N 1
ATOM 2574 C CA . ASP A 1 324 ? 16.156 36.781 -13.422 1 78.56 324 ASP A CA 1
ATOM 2575 C C . ASP A 1 324 ? 15.445 35.625 -12.742 1 78.56 324 ASP A C 1
ATOM 2577 O O . ASP A 1 324 ? 14.281 35.344 -13.016 1 78.56 324 ASP A O 1
ATOM 2581 N N . GLU A 1 325 ? 16.141 34.938 -11.984 1 77.38 325 GLU A N 1
ATOM 2582 C CA . GLU A 1 325 ? 15.641 33.75 -11.297 1 77.38 325 GLU A CA 1
ATOM 2583 C C . GLU A 1 325 ? 14.484 34.094 -10.375 1 77.38 325 GLU A C 1
ATOM 2585 O O . GLU A 1 325 ? 13.531 33.344 -10.242 1 77.38 325 GLU A O 1
ATOM 2590 N N . ARG A 1 326 ? 14.602 35.219 -9.836 1 76.38 326 ARG A N 1
ATOM 2591 C CA . ARG A 1 326 ? 13.539 35.656 -8.938 1 76.38 326 ARG A CA 1
ATOM 2592 C C . ARG A 1 326 ? 12.219 35.812 -9.68 1 76.38 326 ARG A C 1
ATOM 2594 O O . ARG A 1 326 ? 11.164 35.438 -9.188 1 76.38 326 ARG A O 1
ATOM 2601 N N . GLU A 1 327 ? 12.297 36.375 -10.828 1 79.75 327 GLU A N 1
ATOM 2602 C CA . GLU A 1 327 ? 11.086 36.594 -11.617 1 79.75 327 GLU A CA 1
ATOM 2603 C C . GLU A 1 327 ? 10.508 35.281 -12.125 1 79.75 327 GLU A C 1
ATOM 2605 O O . GLU A 1 327 ? 9.297 35.156 -12.258 1 79.75 327 GLU A O 1
ATOM 2610 N N . LYS A 1 328 ? 11.414 34.406 -12.383 1 80.25 328 LYS A N 1
ATOM 2611 C CA . LYS A 1 328 ? 10.969 33.062 -12.75 1 80.25 328 LYS A CA 1
ATOM 2612 C C . LYS A 1 328 ? 10.086 32.438 -11.664 1 80.25 328 LYS A C 1
ATOM 2614 O O . LYS A 1 328 ? 8.992 31.953 -11.953 1 80.25 328 LYS A O 1
ATOM 2619 N N . TRP A 1 329 ? 10.562 32.625 -10.562 1 75.88 329 TRP A N 1
ATOM 2620 C CA . TRP A 1 329 ? 9.836 32 -9.453 1 75.88 329 TRP A CA 1
ATOM 2621 C C . TRP A 1 329 ? 8.555 32.781 -9.148 1 75.88 329 TRP A C 1
ATOM 2623 O O . TRP A 1 329 ? 7.52 32.188 -8.852 1 75.88 329 TRP A O 1
ATOM 2633 N N . ASP A 1 330 ? 8.609 34.031 -9.234 1 77.94 330 ASP A N 1
ATOM 2634 C CA . ASP A 1 330 ? 7.418 34.875 -9.07 1 77.94 330 ASP A CA 1
ATOM 2635 C C . ASP A 1 330 ? 6.387 34.562 -10.156 1 77.94 330 ASP A C 1
ATOM 2637 O O . ASP A 1 330 ? 5.188 34.5 -9.875 1 77.94 330 ASP A O 1
ATOM 2641 N N . ALA A 1 331 ? 6.797 34.312 -11.305 1 80.69 331 ALA A N 1
ATOM 2642 C CA . ALA A 1 331 ? 5.895 34 -12.414 1 80.69 331 ALA A CA 1
ATOM 2643 C C . ALA A 1 331 ? 5.223 32.656 -12.211 1 80.69 331 ALA A C 1
ATOM 2645 O O . ALA A 1 331 ? 4.031 32.5 -12.477 1 80.69 331 ALA A O 1
ATOM 2646 N N . MET A 1 332 ? 5.977 31.797 -11.781 1 78.25 332 MET A N 1
ATOM 2647 C CA . MET A 1 332 ? 5.457 30.453 -11.555 1 78.25 332 MET A CA 1
ATOM 2648 C C . MET A 1 332 ? 4.375 30.469 -10.484 1 78.25 332 MET A C 1
ATOM 2650 O O . MET A 1 332 ? 3.43 29.672 -10.539 1 78.25 332 MET A O 1
ATOM 2654 N N . LYS A 1 333 ? 4.531 31.516 -9.664 1 72.69 333 LYS A N 1
ATOM 2655 C CA . LYS A 1 333 ? 3.582 31.656 -8.562 1 72.69 333 LYS A CA 1
ATOM 2656 C C . LYS A 1 333 ? 2.398 32.531 -8.961 1 72.69 333 LYS A C 1
ATOM 2658 O O . LYS A 1 333 ? 1.243 32.156 -8.734 1 72.69 333 LYS A O 1
ATOM 2663 N N . VAL A 1 334 ? 2.664 33.688 -9.461 1 73.44 334 VAL A N 1
ATOM 2664 C CA . VAL A 1 334 ? 1.669 34.719 -9.695 1 73.44 334 VAL A CA 1
ATOM 2665 C C . VAL A 1 334 ? 0.909 34.406 -10.984 1 73.44 334 VAL A C 1
ATOM 2667 O O . VAL A 1 334 ? -0.304 34.625 -11.062 1 73.44 334 VAL A O 1
ATOM 2670 N N . MET A 1 335 ? 1.558 33.812 -11.859 1 77.75 335 MET A N 1
ATOM 2671 C CA . MET A 1 335 ? 0.934 33.656 -13.172 1 77.75 335 MET A CA 1
ATOM 2672 C C . MET A 1 335 ? 0.257 32.312 -13.312 1 77.75 335 MET A C 1
ATOM 2674 O O . MET A 1 335 ? -0.467 32.062 -14.281 1 77.75 335 MET A O 1
ATOM 2678 N N . ASN A 1 336 ? 0.52 31.547 -12.367 1 76.38 336 ASN A N 1
ATOM 2679 C CA . ASN A 1 336 ? -0.114 30.234 -12.414 1 76.38 336 ASN A CA 1
ATOM 2680 C C . ASN A 1 336 ? -1.625 30.344 -12.219 1 76.38 336 ASN A C 1
ATOM 2682 O O . ASN A 1 336 ? -2.096 31.047 -11.328 1 76.38 336 ASN A O 1
ATOM 2686 N N . ARG A 1 337 ? -2.424 29.766 -13.25 1 69.5 337 ARG A N 1
ATOM 2687 C CA . ARG A 1 337 ? -3.881 29.719 -13.312 1 69.5 337 ARG A CA 1
ATOM 2688 C C . ARG A 1 337 ? -4.465 31.078 -13.703 1 69.5 337 ARG A C 1
ATOM 2690 O O . ARG A 1 337 ? -5.652 31.328 -13.5 1 69.5 337 ARG A O 1
ATOM 2697 N N . LYS A 1 338 ? -3.705 31.875 -14.094 1 77.06 338 LYS A N 1
ATOM 2698 C CA . LYS A 1 338 ? -4.238 33.094 -14.688 1 77.06 338 LYS A CA 1
ATOM 2699 C C . LYS A 1 338 ? -4.754 32.844 -16.109 1 77.06 338 LYS A C 1
ATOM 2701 O O . LYS A 1 338 ? -4.203 32 -16.828 1 77.06 338 LYS A O 1
ATOM 2706 N N . PHE A 1 339 ? -5.777 33.562 -16.281 1 76.56 339 PHE A N 1
ATOM 2707 C CA . PHE A 1 339 ? -6.387 33.406 -17.594 1 76.56 339 PHE A CA 1
ATOM 2708 C C . PHE A 1 339 ? -5.523 34.031 -18.672 1 76.56 339 PHE A C 1
ATOM 2710 O O . PHE A 1 339 ? -5 35.125 -18.5 1 76.56 339 PHE A O 1
ATOM 2717 N N . PHE A 1 340 ? -5.246 33.219 -19.688 1 80.19 340 PHE A N 1
ATOM 2718 C CA . PHE A 1 340 ? -4.586 33.656 -20.906 1 80.19 340 PHE A CA 1
ATOM 2719 C C . PHE A 1 340 ? -5.391 33.219 -22.141 1 80.19 340 PHE A C 1
ATOM 2721 O O . PHE A 1 340 ? -5.582 32.031 -22.375 1 80.19 340 PHE A O 1
ATOM 2728 N N . LEU A 1 341 ? -5.852 34.281 -22.672 1 78.5 341 LEU A N 1
ATOM 2729 C CA . LEU A 1 341 ? -6.848 34.125 -23.734 1 78.5 341 LEU A CA 1
ATOM 2730 C C . LEU A 1 341 ? -8.109 33.438 -23.203 1 78.5 341 LEU A C 1
ATOM 2732 O O . LEU A 1 341 ? -8.805 34 -22.344 1 78.5 341 LEU A O 1
ATOM 2736 N N . ASP A 1 342 ? -8.406 32.25 -23.359 1 70.75 342 ASP A N 1
ATOM 2737 C CA . ASP A 1 342 ? -9.648 31.625 -22.906 1 70.75 342 ASP A CA 1
ATOM 2738 C C . ASP A 1 342 ? -9.352 30.422 -22.016 1 70.75 342 ASP A C 1
ATOM 2740 O O . ASP A 1 342 ? -10.242 29.609 -21.75 1 70.75 342 ASP A O 1
ATOM 2744 N N . ARG A 1 343 ? -8.086 30.438 -21.625 1 79.38 343 ARG A N 1
ATOM 2745 C CA . ARG A 1 343 ? -7.738 29.281 -20.812 1 79.38 343 ARG A CA 1
ATOM 2746 C C . ARG A 1 343 ? -6.875 29.672 -19.625 1 79.38 343 ARG A C 1
ATOM 2748 O O . ARG A 1 343 ? -6.172 30.688 -19.672 1 79.38 343 ARG A O 1
ATOM 2755 N N . GLN A 1 344 ? -6.98 28.953 -18.656 1 79.5 344 GLN A N 1
ATOM 2756 C CA . GLN A 1 344 ? -6.141 29.188 -17.484 1 79.5 344 GLN A CA 1
ATOM 2757 C C . GLN A 1 344 ? -4.77 28.547 -17.656 1 79.5 344 GLN A C 1
ATOM 2759 O O . GLN A 1 344 ? -4.668 27.328 -17.859 1 79.5 344 GLN A O 1
ATOM 2764 N N . MET A 1 345 ? -3.795 29.328 -17.422 1 79.62 345 MET A N 1
ATOM 2765 C CA . MET A 1 345 ? -2.432 28.828 -17.609 1 79.62 345 MET A CA 1
ATOM 2766 C C . MET A 1 345 ? -2.004 27.953 -16.438 1 79.62 345 MET A C 1
ATOM 2768 O O . MET A 1 345 ? -2.359 28.219 -15.289 1 79.62 345 MET A O 1
ATOM 2772 N N . HIS A 1 346 ? -1.378 27 -16.844 1 80 346 HIS A N 1
ATOM 2773 C CA . HIS A 1 346 ? -0.714 26.156 -15.844 1 80 346 HIS A CA 1
ATOM 2774 C C . HIS A 1 346 ? 0.802 26.281 -15.938 1 80 346 HIS A C 1
ATOM 2776 O O . HIS A 1 346 ? 1.404 25.891 -16.938 1 80 346 HIS A O 1
ATOM 2782 N N . ILE A 1 347 ? 1.371 26.812 -14.922 1 79 347 ILE A N 1
ATOM 2783 C CA . ILE A 1 347 ? 2.795 27.125 -14.992 1 79 347 ILE A CA 1
ATOM 2784 C C . ILE A 1 347 ? 3.576 26.172 -14.086 1 79 347 ILE A C 1
ATOM 2786 O O . ILE A 1 347 ? 3.143 25.859 -12.977 1 79 347 ILE A O 1
ATOM 2790 N N . GLY A 1 348 ? 4.656 25.594 -14.672 1 74.38 348 GLY A N 1
ATOM 2791 C CA . GLY A 1 348 ? 5.543 24.688 -13.961 1 74.38 348 GLY A CA 1
ATOM 2792 C C . GLY A 1 348 ? 7.008 24.906 -14.281 1 74.38 348 GLY A C 1
ATOM 2793 O O . GLY A 1 348 ? 7.344 25.703 -15.148 1 74.38 348 GLY A O 1
ATOM 2794 N N . PRO A 1 349 ? 7.852 24.188 -13.492 1 67.56 349 PRO A N 1
ATOM 2795 C CA . PRO A 1 349 ? 9.273 24.328 -13.82 1 67.56 349 PRO A CA 1
ATOM 2796 C C . PRO A 1 349 ? 9.656 23.594 -15.109 1 67.56 349 PRO A C 1
ATOM 2798 O O . PRO A 1 349 ? 9.023 22.609 -15.477 1 67.56 349 PRO A O 1
ATOM 2801 N N . ALA A 1 350 ? 10.508 24.25 -15.836 1 68.38 350 ALA A N 1
ATOM 2802 C CA . ALA A 1 350 ? 11.016 23.672 -17.078 1 68.38 350 ALA A CA 1
ATOM 2803 C C . ALA A 1 350 ? 12.539 23.531 -17.031 1 68.38 350 ALA A C 1
ATOM 2805 O O . ALA A 1 350 ? 13.219 24.328 -16.375 1 68.38 350 ALA A O 1
ATOM 2806 N N . ALA A 1 351 ? 13.023 22.453 -17.609 1 55.81 351 ALA A N 1
ATOM 2807 C CA . ALA A 1 351 ? 14.469 22.297 -17.734 1 55.81 351 ALA A CA 1
ATOM 2808 C C . ALA A 1 351 ? 15.07 23.422 -18.578 1 55.81 351 ALA A C 1
ATOM 2810 O O . ALA A 1 351 ? 14.414 23.969 -19.453 1 55.81 351 ALA A O 1
ATOM 2811 N N . LYS A 1 352 ? 16.234 23.656 -18.234 1 58.25 352 LYS A N 1
ATOM 2812 C CA . LYS A 1 352 ? 16.969 24.75 -18.859 1 58.25 352 LYS A CA 1
ATOM 2813 C C . LYS A 1 352 ? 17 24.594 -20.375 1 58.25 352 LYS A C 1
ATOM 2815 O O . LYS A 1 352 ? 16.922 25.594 -21.109 1 58.25 352 LYS A O 1
ATOM 2820 N N . ASN A 1 353 ? 17.016 23.344 -20.812 1 54.66 353 ASN A N 1
ATOM 2821 C CA . ASN A 1 353 ? 17.203 23.188 -22.25 1 54.66 353 ASN A CA 1
ATOM 2822 C C . ASN A 1 353 ? 15.883 23 -22.969 1 54.66 353 ASN A C 1
ATOM 2824 O O . ASN A 1 353 ? 15.859 22.562 -24.125 1 54.66 353 ASN A O 1
ATOM 2828 N N . SER A 1 354 ? 14.828 23.375 -22.344 1 51.66 354 SER A N 1
ATOM 2829 C CA . SER A 1 354 ? 13.531 23.156 -22.969 1 51.66 354 SER A CA 1
ATOM 2830 C C . SER A 1 354 ? 13.25 24.203 -24.047 1 51.66 354 SER A C 1
ATOM 2832 O O . SER A 1 354 ? 12.352 24.016 -24.875 1 51.66 354 SER A O 1
ATOM 2834 N N . ILE A 1 355 ? 14.031 25.156 -24 1 54.28 355 ILE A N 1
ATOM 2835 C CA . ILE A 1 355 ? 13.914 26.172 -25.047 1 54.28 355 ILE A CA 1
ATOM 2836 C C . ILE A 1 355 ? 15.141 26.109 -25.953 1 54.28 355 ILE A C 1
ATOM 2838 O O . ILE A 1 355 ? 16.266 26.016 -25.484 1 54.28 355 ILE A O 1
ATOM 2842 N N . MET B 1 1 ? 19.172 -17.375 -22.312 1 34.91 1 MET B N 1
ATOM 2843 C CA . MET B 1 1 ? 19.828 -17.016 -21.047 1 34.91 1 MET B CA 1
ATOM 2844 C C . MET B 1 1 ? 19.25 -15.727 -20.484 1 34.91 1 MET B C 1
ATOM 2846 O O . MET B 1 1 ? 19.141 -14.727 -21.188 1 34.91 1 MET B O 1
ATOM 2850 N N . ALA B 1 2 ? 18.234 -15.789 -19.484 1 54.53 2 ALA B N 1
ATOM 2851 C CA . ALA B 1 2 ? 17.609 -14.789 -18.625 1 54.53 2 ALA B CA 1
ATOM 2852 C C . ALA B 1 2 ? 18.609 -13.711 -18.219 1 54.53 2 ALA B C 1
ATOM 2854 O O . ALA B 1 2 ? 18.266 -12.781 -17.484 1 54.53 2 ALA B O 1
ATOM 2855 N N . GLY B 1 3 ? 19.797 -13.82 -18.828 1 55.12 3 GLY B N 1
ATOM 2856 C CA . GLY B 1 3 ? 20.969 -13.133 -18.297 1 55.12 3 GLY B CA 1
ATOM 2857 C C . GLY B 1 3 ? 20.859 -11.625 -18.391 1 55.12 3 GLY B C 1
ATOM 2858 O O . GLY B 1 3 ? 21.266 -10.906 -17.484 1 55.12 3 GLY B O 1
ATOM 2859 N N . ASP B 1 4 ? 20.156 -11.242 -19.438 1 68.69 4 ASP B N 1
ATOM 2860 C CA . ASP B 1 4 ? 20.172 -9.781 -19.578 1 68.69 4 ASP B CA 1
ATOM 2861 C C . ASP B 1 4 ? 19.141 -9.133 -18.656 1 68.69 4 ASP B C 1
ATOM 2863 O O . ASP B 1 4 ? 19.328 -8.016 -18.188 1 68.69 4 ASP B O 1
ATOM 2867 N N . LEU B 1 5 ? 18.172 -9.969 -18.328 1 76.19 5 LEU B N 1
ATOM 2868 C CA . LEU B 1 5 ? 17.109 -9.422 -17.484 1 76.19 5 LEU B CA 1
ATOM 2869 C C . LEU B 1 5 ? 17.609 -9.195 -16.062 1 76.19 5 LEU B C 1
ATOM 2871 O O . LEU B 1 5 ? 17.266 -8.188 -15.438 1 76.19 5 LEU B O 1
ATOM 2875 N N . PHE B 1 6 ? 18.516 -10.039 -15.688 1 73.75 6 PHE B N 1
ATOM 2876 C CA . PHE B 1 6 ? 18.891 -9.992 -14.281 1 73.75 6 PHE B CA 1
ATOM 2877 C C . PHE B 1 6 ? 20.266 -9.344 -14.109 1 73.75 6 PHE B C 1
ATOM 2879 O O . PHE B 1 6 ? 20.891 -9.461 -13.055 1 73.75 6 PHE B O 1
ATOM 2886 N N . ARG B 1 7 ? 20.547 -8.695 -15.273 1 70.81 7 ARG B N 1
ATOM 2887 C CA . ARG B 1 7 ? 21.812 -7.957 -15.164 1 70.81 7 ARG B CA 1
ATOM 2888 C C . ARG B 1 7 ? 21.672 -6.789 -14.195 1 70.81 7 ARG B C 1
ATOM 2890 O O . ARG B 1 7 ? 20.625 -6.129 -14.156 1 70.81 7 ARG B O 1
ATOM 2897 N N . ARG B 1 8 ? 22.578 -6.664 -13.312 1 64.56 8 ARG B N 1
ATOM 2898 C CA . ARG B 1 8 ? 22.531 -5.746 -12.18 1 64.56 8 ARG B CA 1
ATOM 2899 C C . ARG B 1 8 ? 23.078 -4.375 -12.562 1 64.56 8 ARG B C 1
ATOM 2901 O O . ARG B 1 8 ? 23.625 -3.66 -11.719 1 64.56 8 ARG B O 1
ATOM 2908 N N . ASN B 1 9 ? 23 -4.086 -13.852 1 63.22 9 ASN B N 1
ATOM 2909 C CA . ASN B 1 9 ? 23.531 -2.783 -14.234 1 63.22 9 ASN B CA 1
ATOM 2910 C C . ASN B 1 9 ? 22.438 -1.864 -14.766 1 63.22 9 ASN B C 1
ATOM 2912 O O . ASN B 1 9 ? 22.719 -0.872 -15.438 1 63.22 9 ASN B O 1
ATOM 2916 N N . ARG B 1 10 ? 21.266 -2.201 -14.43 1 60.56 10 ARG B N 1
ATOM 2917 C CA . ARG B 1 10 ? 20.172 -1.382 -14.945 1 60.56 10 ARG B CA 1
ATOM 2918 C C . ARG B 1 10 ? 20 -0.113 -14.109 1 60.56 10 ARG B C 1
ATOM 2920 O O . ARG B 1 10 ? 20.094 -0.153 -12.883 1 60.56 10 ARG B O 1
ATOM 2927 N N . PRO B 1 11 ? 19.797 0.953 -14.969 1 56.25 11 PRO B N 1
ATOM 2928 C CA . PRO B 1 11 ? 19.484 2.174 -14.219 1 56.25 11 PRO B CA 1
ATOM 2929 C C . PRO B 1 11 ? 18.156 2.076 -13.477 1 56.25 11 PRO B C 1
ATOM 2931 O O . PRO B 1 11 ? 17.25 1.366 -13.906 1 56.25 11 PRO B O 1
ATOM 2934 N N . PHE B 1 12 ? 18.094 2.627 -12.391 1 56.16 12 PHE B N 1
ATOM 2935 C CA . PHE B 1 12 ? 16.984 2.533 -11.445 1 56.16 12 PHE B CA 1
ATOM 2936 C C . PHE B 1 12 ? 15.688 3.006 -12.094 1 56.16 12 PHE B C 1
ATOM 2938 O O . PHE B 1 12 ? 14.609 2.488 -11.789 1 56.16 12 PHE B O 1
ATOM 2945 N N . ASN B 1 13 ? 15.852 4.02 -12.992 1 52.28 13 ASN B N 1
ATOM 2946 C CA . ASN B 1 13 ? 14.68 4.598 -13.633 1 52.28 13 ASN B CA 1
ATOM 2947 C C . ASN B 1 13 ? 13.992 3.586 -14.547 1 52.28 13 ASN B C 1
ATOM 2949 O O . ASN B 1 13 ? 12.898 3.848 -15.055 1 52.28 13 ASN B O 1
ATOM 2953 N N . GLN B 1 14 ? 14.633 2.457 -14.586 1 54.78 14 GLN B N 1
ATOM 2954 C CA . GLN B 1 14 ? 14.086 1.465 -15.508 1 54.78 14 GLN B CA 1
ATOM 2955 C C . GLN B 1 14 ? 13.461 0.298 -14.75 1 54.78 14 GLN B C 1
ATOM 2957 O O . GLN B 1 14 ? 13.195 -0.757 -15.328 1 54.78 14 GLN B O 1
ATOM 2962 N N . LEU B 1 15 ? 13.281 0.504 -13.578 1 62.38 15 LEU B N 1
ATOM 2963 C CA . LEU B 1 15 ? 12.734 -0.601 -12.797 1 62.38 15 LEU B CA 1
ATOM 2964 C C . LEU B 1 15 ? 11.305 -0.905 -13.211 1 62.38 15 LEU B C 1
ATOM 2966 O O . LEU B 1 15 ? 10.852 -2.049 -13.117 1 62.38 15 LEU B O 1
ATOM 2970 N N . ASP B 1 16 ? 10.648 0.141 -13.641 1 62.19 16 ASP B N 1
ATOM 2971 C CA . ASP B 1 16 ? 9.328 -0.14 -14.195 1 62.19 16 ASP B CA 1
ATOM 2972 C C . ASP B 1 16 ? 9.422 -1.094 -15.383 1 62.19 16 ASP B C 1
ATOM 2974 O O . ASP B 1 16 ? 8.586 -1.984 -15.539 1 62.19 16 ASP B O 1
ATOM 2978 N N . GLY B 1 17 ? 10.492 -0.86 -16.078 1 67.69 17 GLY B N 1
ATOM 2979 C CA . GLY B 1 17 ? 10.68 -1.751 -17.219 1 67.69 17 GLY B CA 1
ATOM 2980 C C . GLY B 1 17 ? 11.07 -3.16 -16.812 1 67.69 17 GLY B C 1
ATOM 2981 O O . GLY B 1 17 ? 10.852 -4.113 -17.562 1 67.69 17 GLY B O 1
ATOM 2982 N N . PHE B 1 18 ? 11.609 -3.199 -15.664 1 77.31 18 PHE B N 1
ATOM 2983 C CA . PHE B 1 18 ? 12.062 -4.508 -15.203 1 77.31 18 PHE B CA 1
ATOM 2984 C C . PHE B 1 18 ? 10.883 -5.441 -14.977 1 77.31 18 PHE B C 1
ATOM 2986 O O . PHE B 1 18 ? 10.93 -6.613 -15.352 1 77.31 18 PHE B O 1
ATOM 2993 N N . TYR B 1 19 ? 9.898 -4.926 -14.398 1 77.56 19 TYR B N 1
ATOM 2994 C CA . TYR B 1 19 ? 8.727 -5.75 -14.109 1 77.56 19 TYR B CA 1
ATOM 2995 C C . TYR B 1 19 ? 8.039 -6.195 -15.391 1 77.56 19 TYR B C 1
ATOM 2997 O O . TYR B 1 19 ? 7.559 -7.324 -15.484 1 77.56 19 TYR B O 1
ATOM 3005 N N . THR B 1 20 ? 8.039 -5.301 -16.25 1 75.62 20 THR B N 1
ATOM 3006 C CA . THR B 1 20 ? 7.469 -5.645 -17.547 1 75.62 20 THR B CA 1
ATOM 3007 C C . THR B 1 20 ? 8.297 -6.727 -18.219 1 75.62 20 THR B C 1
ATOM 3009 O O . THR B 1 20 ? 7.754 -7.684 -18.781 1 75.62 20 THR B O 1
ATOM 3012 N N . ASP B 1 21 ? 9.555 -6.535 -18.188 1 81.75 21 ASP B N 1
ATOM 3013 C CA . ASP B 1 21 ? 10.461 -7.52 -18.766 1 81.75 21 ASP B CA 1
ATOM 3014 C C . ASP B 1 21 ? 10.344 -8.867 -18.062 1 81.75 21 ASP B C 1
ATOM 3016 O O . ASP B 1 21 ? 10.43 -9.922 -18.688 1 81.75 21 ASP B O 1
ATOM 3020 N N . TRP B 1 22 ? 10.219 -8.805 -16.828 1 85.81 22 TRP B N 1
ATOM 3021 C CA . TRP B 1 22 ? 10.039 -10.023 -16.047 1 85.81 22 TRP B CA 1
ATOM 3022 C C . TRP B 1 22 ? 8.766 -10.758 -16.453 1 85.81 22 TRP B C 1
ATOM 3024 O O . TRP B 1 22 ? 8.773 -11.977 -16.625 1 85.81 22 TRP B O 1
ATOM 3034 N N . SER B 1 23 ? 7.695 -10.016 -16.609 1 81.12 23 SER B N 1
ATOM 3035 C CA . SER B 1 23 ? 6.438 -10.617 -17.031 1 81.12 23 SER B CA 1
ATOM 3036 C C . SER B 1 23 ? 6.578 -11.297 -18.391 1 81.12 23 SER B C 1
ATOM 3038 O O . SER B 1 23 ? 6.074 -12.398 -18.594 1 81.12 23 SER B O 1
ATOM 3040 N N . LYS B 1 24 ? 7.277 -10.641 -19.219 1 81.69 24 LYS B N 1
ATOM 3041 C CA . LYS B 1 24 ? 7.531 -11.203 -20.531 1 81.69 24 LYS B CA 1
ATOM 3042 C C . LYS B 1 24 ? 8.383 -12.469 -20.438 1 81.69 24 LYS B C 1
ATOM 3044 O O . LYS B 1 24 ? 8.133 -13.445 -21.141 1 81.69 24 LYS B O 1
ATOM 3049 N N . HIS B 1 25 ? 9.344 -12.398 -19.625 1 88.31 25 HIS B N 1
ATOM 3050 C CA . HIS B 1 25 ? 10.219 -13.547 -19.422 1 88.31 25 HIS B CA 1
ATOM 3051 C C . HIS B 1 25 ? 9.445 -14.75 -18.906 1 88.31 25 HIS B C 1
ATOM 3053 O O . HIS B 1 25 ? 9.664 -15.875 -19.359 1 88.31 25 HIS B O 1
ATOM 3059 N N . LEU B 1 26 ? 8.57 -14.531 -18.047 1 87.56 26 LEU B N 1
ATOM 3060 C CA . LEU B 1 26 ? 7.746 -15.602 -17.484 1 87.56 26 LEU B CA 1
ATOM 3061 C C . LEU B 1 26 ? 6.887 -16.25 -18.578 1 87.56 26 LEU B C 1
ATOM 3063 O O . LEU B 1 26 ? 6.809 -17.469 -18.656 1 87.56 26 LEU B O 1
ATOM 3067 N N . THR B 1 27 ? 6.285 -15.453 -19.391 1 83.19 27 THR B N 1
ATOM 3068 C CA . THR B 1 27 ? 5.328 -15.938 -20.391 1 83.19 27 THR B CA 1
ATOM 3069 C C . THR B 1 27 ? 6.051 -16.562 -21.578 1 83.19 27 THR B C 1
ATOM 3071 O O . THR B 1 27 ? 5.59 -17.562 -22.125 1 83.19 27 THR B O 1
ATOM 3074 N N . GLU B 1 28 ? 7.164 -16 -21.906 1 84.69 28 GLU B N 1
ATOM 3075 C CA . GLU B 1 28 ? 7.801 -16.391 -23.156 1 84.69 28 GLU B CA 1
ATOM 3076 C C . GLU B 1 28 ? 8.898 -17.422 -22.906 1 84.69 28 GLU B C 1
ATOM 3078 O O . GLU B 1 28 ? 9.219 -18.219 -23.797 1 84.69 28 GLU B O 1
ATOM 3083 N N . ARG B 1 29 ? 9.469 -17.406 -21.797 1 88 29 ARG B N 1
ATOM 3084 C CA . ARG B 1 29 ? 10.641 -18.25 -21.594 1 88 29 ARG B CA 1
ATOM 3085 C C . ARG B 1 29 ? 10.375 -19.312 -20.531 1 88 29 ARG B C 1
ATOM 3087 O O . ARG B 1 29 ? 10.766 -20.469 -20.688 1 88 29 ARG B O 1
ATOM 3094 N N . CYS B 1 30 ? 9.719 -18.969 -19.531 1 89.75 30 CYS B N 1
ATOM 3095 C CA . CYS B 1 30 ? 9.531 -19.891 -18.406 1 89.75 30 CYS B CA 1
ATOM 3096 C C . CYS B 1 30 ? 8.359 -20.828 -18.672 1 89.75 30 CYS B C 1
ATOM 3098 O O . CYS B 1 30 ? 8.445 -22.031 -18.391 1 89.75 30 CYS B O 1
ATOM 3100 N N . LEU B 1 31 ? 7.293 -20.359 -19.25 1 85.94 31 LEU B N 1
ATOM 3101 C CA . LEU B 1 31 ? 6.051 -21.125 -19.344 1 85.94 31 LEU B CA 1
ATOM 3102 C C . LEU B 1 31 ? 6.156 -22.219 -20.406 1 85.94 31 LEU B C 1
ATOM 3104 O O . LEU B 1 31 ? 5.793 -23.375 -20.156 1 85.94 31 LEU B O 1
ATOM 3108 N N . PRO B 1 32 ? 6.711 -21.922 -21.516 1 84.44 32 PRO B N 1
ATOM 3109 C CA . PRO B 1 32 ? 6.672 -22.906 -22.594 1 84.44 32 PRO B CA 1
ATOM 3110 C C . PRO B 1 32 ? 7.379 -24.219 -22.219 1 84.44 32 PRO B C 1
ATOM 3112 O O . PRO B 1 32 ? 6.828 -25.297 -22.422 1 84.44 32 PRO B O 1
ATOM 3115 N N . PRO B 1 33 ? 8.555 -24.141 -21.609 1 85.12 33 PRO B N 1
ATOM 3116 C CA . PRO B 1 33 ? 9.219 -25.406 -21.266 1 85.12 33 PRO B CA 1
ATOM 3117 C C . PRO B 1 33 ? 8.438 -26.219 -20.25 1 85.12 33 PRO B C 1
ATOM 3119 O O . PRO B 1 33 ? 8.586 -27.453 -20.188 1 85.12 33 PRO B O 1
ATOM 3122 N N . LEU B 1 34 ? 7.652 -25.641 -19.422 1 85.69 34 LEU B N 1
ATOM 3123 C CA . LEU B 1 34 ? 6.891 -26.344 -18.391 1 85.69 34 LEU B CA 1
ATOM 3124 C C . LEU B 1 34 ? 5.715 -27.094 -19 1 85.69 34 LEU B C 1
ATOM 3126 O O . LEU B 1 34 ? 5.254 -28.094 -18.438 1 85.69 34 LEU B O 1
ATOM 3130 N N . LEU B 1 35 ? 5.293 -26.578 -20.109 1 78.31 35 LEU B N 1
ATOM 3131 C CA . LEU B 1 35 ? 4.105 -27.125 -20.734 1 78.31 35 LEU B CA 1
ATOM 3132 C C . LEU B 1 35 ? 4.477 -28.266 -21.688 1 78.31 35 LEU B C 1
ATOM 3134 O O . LEU B 1 35 ? 3.713 -29.219 -21.844 1 78.31 35 LEU B O 1
ATOM 3138 N N . ILE B 1 36 ? 5.668 -28.062 -22.25 1 79.19 36 ILE B N 1
ATOM 3139 C CA . ILE B 1 36 ? 6.105 -29.047 -23.25 1 79.19 36 ILE B CA 1
ATOM 3140 C C . ILE B 1 36 ? 7.074 -30.031 -22.609 1 79.19 36 ILE B C 1
ATOM 3142 O O . ILE B 1 36 ? 8.25 -29.719 -22.406 1 79.19 36 ILE B O 1
ATOM 3146 N N . PHE B 1 37 ? 6.805 -31.203 -22.297 1 79.19 37 PHE B N 1
ATOM 3147 C CA . PHE B 1 37 ? 7.602 -32.312 -21.734 1 79.19 37 PHE B CA 1
ATOM 3148 C C . PHE B 1 37 ? 8.344 -31.844 -20.484 1 79.19 37 PHE B C 1
ATOM 3150 O O . PHE B 1 37 ? 9.539 -31.562 -20.531 1 79.19 37 PHE B O 1
ATOM 3157 N N . PRO B 1 38 ? 7.621 -31.75 -19.438 1 81.12 38 PRO B N 1
ATOM 3158 C CA . PRO B 1 38 ? 8.242 -31.344 -18.172 1 81.12 38 PRO B CA 1
ATOM 3159 C C . PRO B 1 38 ? 9.414 -32.219 -17.766 1 81.12 38 PRO B C 1
ATOM 3161 O O . PRO B 1 38 ? 9.398 -33.438 -18.031 1 81.12 38 PRO B O 1
ATOM 3164 N N . SER B 1 39 ? 10.562 -31.578 -17.344 1 90.19 39 SER B N 1
ATOM 3165 C CA . SER B 1 39 ? 11.734 -32.25 -16.812 1 90.19 39 SER B CA 1
ATOM 3166 C C . SER B 1 39 ? 12.266 -31.547 -15.562 1 90.19 39 SER B C 1
ATOM 3168 O O . SER B 1 39 ? 11.93 -30.375 -15.32 1 90.19 39 SER B O 1
ATOM 3170 N N . ASP B 1 40 ? 12.992 -32.25 -14.82 1 92.5 40 ASP B N 1
ATOM 3171 C CA . ASP B 1 40 ? 13.578 -31.672 -13.625 1 92.5 40 ASP B CA 1
ATOM 3172 C C . ASP B 1 40 ? 14.516 -30.516 -13.984 1 92.5 40 ASP B C 1
ATOM 3174 O O . ASP B 1 40 ? 14.562 -29.516 -13.273 1 92.5 40 ASP B O 1
ATOM 3178 N N . ALA B 1 41 ? 15.148 -30.734 -15.078 1 92.75 41 ALA B N 1
ATOM 3179 C CA . ALA B 1 41 ? 16.062 -29.672 -15.516 1 92.75 41 ALA B CA 1
ATOM 3180 C C . ALA B 1 41 ? 15.312 -28.391 -15.859 1 92.75 41 ALA B C 1
ATOM 3182 O O . ALA B 1 41 ? 15.75 -27.297 -15.523 1 92.75 41 ALA B O 1
ATOM 3183 N N . LYS B 1 42 ? 14.234 -28.531 -16.547 1 92.25 42 LYS B N 1
ATOM 3184 C CA . LYS B 1 42 ? 13.414 -27.375 -16.922 1 92.25 42 LYS B CA 1
ATOM 3185 C C . LYS B 1 42 ? 12.781 -26.719 -15.688 1 92.25 42 LYS B C 1
ATOM 3187 O O . LYS B 1 42 ? 12.742 -25.5 -15.578 1 92.25 42 LYS B O 1
ATOM 3192 N N . ASN B 1 43 ? 12.258 -27.547 -14.789 1 94.25 43 ASN B N 1
ATOM 3193 C CA . ASN B 1 43 ? 11.719 -27.031 -13.531 1 94.25 43 ASN B CA 1
ATOM 3194 C C . ASN B 1 43 ? 12.758 -26.234 -12.758 1 94.25 43 ASN B C 1
ATOM 3196 O O . ASN B 1 43 ? 12.469 -25.141 -12.273 1 94.25 43 ASN B O 1
ATOM 3200 N N . ASP B 1 44 ? 13.961 -26.797 -12.695 1 94.69 44 ASP B N 1
ATOM 3201 C CA . ASP B 1 44 ? 15.047 -26.156 -11.961 1 94.69 44 ASP B CA 1
ATOM 3202 C C . ASP B 1 44 ? 15.445 -24.828 -12.617 1 94.69 44 ASP B C 1
ATOM 3204 O O . ASP B 1 44 ? 15.797 -23.875 -11.93 1 94.69 44 ASP B O 1
ATOM 3208 N N . ALA B 1 45 ? 15.383 -24.812 -13.906 1 94.19 45 ALA B N 1
ATOM 3209 C CA . ALA B 1 45 ? 15.703 -23.578 -14.633 1 94.19 45 ALA B CA 1
ATOM 3210 C C . ALA B 1 45 ? 14.711 -22.469 -14.297 1 94.19 45 ALA B C 1
ATOM 3212 O O . ALA B 1 45 ? 15.102 -21.328 -14.07 1 94.19 45 ALA B O 1
ATOM 3213 N N . VAL B 1 46 ? 13.492 -22.797 -14.273 1 93.62 46 VAL B N 1
ATOM 3214 C CA . VAL B 1 46 ? 12.453 -21.828 -13.969 1 93.62 46 VAL B CA 1
ATOM 3215 C C . VAL B 1 46 ? 12.586 -21.359 -12.516 1 93.62 46 VAL B C 1
ATOM 3217 O O . VAL B 1 46 ? 12.484 -20.172 -12.219 1 93.62 46 VAL B O 1
ATOM 3220 N N . LEU B 1 47 ? 12.805 -22.344 -11.617 1 94.62 47 LEU B N 1
ATOM 3221 C CA . LEU B 1 47 ? 13.023 -22 -10.219 1 94.62 47 LEU B CA 1
ATOM 3222 C C . LEU B 1 47 ? 14.219 -21.078 -10.07 1 94.62 47 LEU B C 1
ATOM 3224 O O . LEU B 1 47 ? 14.18 -20.125 -9.289 1 94.62 47 LEU B O 1
ATOM 3228 N N . GLY B 1 48 ? 15.242 -21.375 -10.797 1 94.62 48 GLY B N 1
ATOM 3229 C CA . GLY B 1 48 ? 16.406 -20.516 -10.812 1 94.62 48 GLY B CA 1
ATOM 3230 C C . GLY B 1 48 ? 16.109 -19.094 -11.273 1 94.62 48 GLY B C 1
ATOM 3231 O O . GLY B 1 48 ? 16.625 -18.125 -10.711 1 94.62 48 GLY B O 1
ATOM 3232 N N . ASP B 1 49 ? 15.289 -18.984 -12.25 1 93.88 49 ASP B N 1
ATOM 3233 C CA . ASP B 1 49 ? 14.891 -17.672 -12.75 1 93.88 49 ASP B CA 1
ATOM 3234 C C . ASP B 1 49 ? 14.086 -16.906 -11.703 1 93.88 49 ASP B C 1
ATOM 3236 O O . ASP B 1 49 ? 14.266 -15.695 -11.539 1 93.88 49 ASP B O 1
ATOM 3240 N N . ILE B 1 50 ? 13.25 -17.594 -11.031 1 92.94 50 ILE B N 1
ATOM 3241 C CA . ILE B 1 50 ? 12.453 -16.969 -9.977 1 92.94 50 ILE B CA 1
ATOM 3242 C C . ILE B 1 50 ? 13.367 -16.469 -8.859 1 92.94 50 ILE B C 1
ATOM 3244 O O . ILE B 1 50 ? 13.195 -15.359 -8.352 1 92.94 50 ILE B O 1
ATOM 3248 N N . HIS B 1 51 ? 14.344 -17.266 -8.523 1 94.75 51 HIS B N 1
ATOM 3249 C CA . HIS B 1 51 ? 15.32 -16.859 -7.52 1 94.75 51 HIS B CA 1
ATOM 3250 C C . HIS B 1 51 ? 16.109 -15.633 -7.984 1 94.75 51 HIS B C 1
ATOM 3252 O O . HIS B 1 51 ? 16.312 -14.695 -7.207 1 94.75 51 HIS B O 1
ATOM 3258 N N . SER B 1 52 ? 16.453 -15.695 -9.25 1 93.25 52 SER B N 1
ATOM 3259 C CA . SER B 1 52 ? 17.219 -14.578 -9.812 1 93.25 52 SER B CA 1
ATOM 3260 C C . SER B 1 52 ? 16.406 -13.289 -9.781 1 93.25 52 SER B C 1
ATOM 3262 O O . SER B 1 52 ? 16.969 -12.203 -9.602 1 93.25 52 SER B O 1
ATOM 3264 N N . TYR B 1 53 ? 15.156 -13.391 -9.977 1 91.94 53 TYR B N 1
ATOM 3265 C CA . TYR B 1 53 ? 14.273 -12.242 -9.883 1 91.94 53 TYR B CA 1
ATOM 3266 C C . TYR B 1 53 ? 14.367 -11.578 -8.516 1 91.94 53 TYR B C 1
ATOM 3268 O O . TYR B 1 53 ? 14.578 -10.367 -8.422 1 91.94 53 TYR B O 1
ATOM 3276 N N . TYR B 1 54 ? 14.258 -12.359 -7.418 1 93.19 54 TYR B N 1
ATOM 3277 C CA . TYR B 1 54 ? 14.305 -11.812 -6.066 1 93.19 54 TYR B CA 1
ATOM 3278 C C . TYR B 1 54 ? 15.695 -11.297 -5.73 1 93.19 54 TYR B C 1
ATOM 3280 O O . TYR B 1 54 ? 15.844 -10.289 -5.035 1 93.19 54 TYR B O 1
ATOM 3288 N N . ASP B 1 55 ? 16.688 -12.016 -6.266 1 93.31 55 ASP B N 1
ATOM 3289 C CA . ASP B 1 55 ? 18.047 -11.547 -6.066 1 93.31 55 ASP B CA 1
ATOM 3290 C C . ASP B 1 55 ? 18.266 -10.18 -6.723 1 93.31 55 ASP B C 1
ATOM 3292 O O . ASP B 1 55 ? 18.969 -9.328 -6.18 1 93.31 55 ASP B O 1
ATOM 3296 N N . THR B 1 56 ? 17.703 -10.062 -7.852 1 89.38 56 THR B N 1
ATOM 3297 C CA . THR B 1 56 ? 17.812 -8.797 -8.57 1 89.38 56 THR B CA 1
ATOM 3298 C C . THR B 1 56 ? 17.109 -7.676 -7.805 1 89.38 56 THR B C 1
ATOM 3300 O O . THR B 1 56 ? 17.641 -6.562 -7.703 1 89.38 56 THR B O 1
ATOM 3303 N N . LEU B 1 57 ? 15.969 -7.945 -7.266 1 87.94 57 LEU B N 1
ATOM 3304 C CA . LEU B 1 57 ? 15.258 -6.961 -6.453 1 87.94 57 LEU B CA 1
ATOM 3305 C C . LEU B 1 57 ? 16.094 -6.547 -5.246 1 87.94 57 LEU B C 1
ATOM 3307 O O . LEU B 1 57 ? 16.203 -5.359 -4.93 1 87.94 57 LEU B O 1
ATOM 3311 N N . ASP B 1 58 ? 16.672 -7.551 -4.605 1 91.69 58 ASP B N 1
ATOM 3312 C CA . ASP B 1 58 ? 17.516 -7.285 -3.439 1 91.69 58 ASP B CA 1
ATOM 3313 C C . ASP B 1 58 ? 18.719 -6.41 -3.809 1 91.69 58 ASP B C 1
ATOM 3315 O O . ASP B 1 58 ? 19.125 -5.551 -3.025 1 91.69 58 ASP B O 1
ATOM 3319 N N . HIS B 1 59 ? 19.172 -6.664 -4.996 1 88.75 59 HIS B N 1
ATOM 3320 C CA . HIS B 1 59 ? 20.328 -5.922 -5.461 1 88.75 59 HIS B CA 1
ATOM 3321 C C . HIS B 1 59 ? 20 -4.445 -5.656 1 88.75 59 HIS B C 1
ATOM 3323 O O . HIS B 1 59 ? 20.797 -3.574 -5.305 1 88.75 59 HIS B O 1
ATOM 3329 N N . TYR B 1 60 ? 18.875 -4.148 -6.078 1 82.88 60 TYR B N 1
ATOM 3330 C CA . TYR B 1 60 ? 18.516 -2.775 -6.418 1 82.88 60 TYR B CA 1
ATOM 3331 C C . TYR B 1 60 ? 17.891 -2.064 -5.219 1 82.88 60 TYR B C 1
ATOM 3333 O O . TYR B 1 60 ? 17.781 -0.837 -5.211 1 82.88 60 TYR B O 1
ATOM 3341 N N . ALA B 1 61 ? 17.484 -2.867 -4.246 1 86.31 61 ALA B N 1
ATOM 3342 C CA . ALA B 1 61 ? 16.891 -2.262 -3.061 1 86.31 61 ALA B CA 1
ATOM 3343 C C . ALA B 1 61 ? 17.953 -1.664 -2.148 1 86.31 61 ALA B C 1
ATOM 3345 O O . ALA B 1 61 ? 18.812 -2.383 -1.632 1 86.31 61 ALA B O 1
ATOM 3346 N N . ASN B 1 62 ? 17.969 -0.405 -2.006 1 84 62 ASN B N 1
ATOM 3347 C CA . ASN B 1 62 ? 18.859 0.307 -1.1 1 84 62 ASN B CA 1
ATOM 3348 C C . ASN B 1 62 ? 18.156 1.467 -0.407 1 84 62 ASN B C 1
ATOM 3350 O O . ASN B 1 62 ? 16.938 1.643 -0.564 1 84 62 ASN B O 1
ATOM 3354 N N . LYS B 1 63 ? 18.859 2.209 0.379 1 80.25 63 LYS B N 1
ATOM 3355 C CA . LYS B 1 63 ? 18.25 3.238 1.222 1 80.25 63 LYS B CA 1
ATOM 3356 C C . LYS B 1 63 ? 17.547 4.293 0.378 1 80.25 63 LYS B C 1
ATOM 3358 O O . LYS B 1 63 ? 16.594 4.938 0.843 1 80.25 63 LYS B O 1
ATOM 3363 N N . ASN B 1 64 ? 17.922 4.449 -0.834 1 73.5 64 ASN B N 1
ATOM 3364 C CA . ASN B 1 64 ? 17.359 5.488 -1.69 1 73.5 64 ASN B CA 1
ATOM 3365 C C . ASN B 1 64 ? 16.203 4.969 -2.527 1 73.5 64 ASN B C 1
ATOM 3367 O O . ASN B 1 64 ? 15.367 5.746 -2.988 1 73.5 64 ASN B O 1
ATOM 3371 N N . THR B 1 65 ? 16.078 3.66 -2.693 1 77.06 65 THR B N 1
ATOM 3372 C CA . THR B 1 65 ? 15.109 3.123 -3.637 1 77.06 65 THR B CA 1
ATOM 3373 C C . THR B 1 65 ? 14.07 2.271 -2.914 1 77.06 65 THR B C 1
ATOM 3375 O O . THR B 1 65 ? 13.07 1.863 -3.51 1 77.06 65 THR B O 1
ATOM 3378 N N . ILE B 1 66 ? 14.25 2.02 -1.68 1 83.81 66 ILE B N 1
ATOM 3379 C CA . ILE B 1 66 ? 13.469 1.034 -0.948 1 83.81 66 ILE B CA 1
ATOM 3380 C C . ILE B 1 66 ? 11.992 1.434 -0.969 1 83.81 66 ILE B C 1
ATOM 3382 O O . ILE B 1 66 ? 11.109 0.577 -1.075 1 83.81 66 ILE B O 1
ATOM 3386 N N . LEU B 1 67 ? 11.719 2.691 -0.931 1 77.56 67 LEU B N 1
ATOM 3387 C CA . LEU B 1 67 ? 10.328 3.133 -0.915 1 77.56 67 LEU B CA 1
ATOM 3388 C C . LEU B 1 67 ? 9.648 2.84 -2.25 1 77.56 67 LEU B C 1
ATOM 3390 O O . LEU B 1 67 ? 8.445 2.57 -2.293 1 77.56 67 LEU B O 1
ATOM 3394 N N . TYR B 1 68 ? 10.414 2.77 -3.227 1 73.69 68 TYR B N 1
ATOM 3395 C CA . TYR B 1 68 ? 9.898 2.424 -4.547 1 73.69 68 TYR B CA 1
ATOM 3396 C C . TYR B 1 68 ? 9.43 0.975 -4.59 1 73.69 68 TYR B C 1
ATOM 3398 O O . TYR B 1 68 ? 8.422 0.659 -5.23 1 73.69 68 TYR B O 1
ATOM 3406 N N . PHE B 1 69 ? 10.102 0.161 -3.916 1 79.62 69 PHE B N 1
ATOM 3407 C CA . PHE B 1 69 ? 9.805 -1.266 -3.945 1 79.62 69 PHE B CA 1
ATOM 3408 C C . PHE B 1 69 ? 8.68 -1.603 -2.971 1 79.62 69 PHE B C 1
ATOM 3410 O O . PHE B 1 69 ? 7.859 -2.48 -3.24 1 79.62 69 PHE B O 1
ATOM 3417 N N . LEU B 1 70 ? 8.641 -0.903 -1.934 1 79.38 70 LEU B N 1
ATOM 3418 C CA . LEU B 1 70 ? 7.66 -1.216 -0.905 1 79.38 70 LEU B CA 1
ATOM 3419 C C . LEU B 1 70 ? 6.301 -0.616 -1.252 1 79.38 70 LEU B C 1
ATOM 3421 O O . LEU B 1 70 ? 5.27 -1.089 -0.772 1 79.38 70 LEU B O 1
ATOM 3425 N N . LEU B 1 71 ? 6.402 0.404 -1.99 1 69.44 71 LEU B N 1
ATOM 3426 C CA . LEU B 1 71 ? 5.164 1.056 -2.404 1 69.44 71 LEU B CA 1
ATOM 3427 C C . LEU B 1 71 ? 5.059 1.105 -3.924 1 69.44 71 LEU B C 1
ATOM 3429 O O . LEU B 1 71 ? 5.133 2.182 -4.523 1 69.44 71 LEU B O 1
ATOM 3433 N N . PRO B 1 72 ? 4.824 -0.025 -4.469 1 60.12 72 PRO B N 1
ATOM 3434 C CA . PRO B 1 72 ? 4.953 -0.099 -5.926 1 60.12 72 PRO B CA 1
ATOM 3435 C C . PRO B 1 72 ? 3.764 0.521 -6.656 1 60.12 72 PRO B C 1
ATOM 3437 O O . PRO B 1 72 ? 2.781 -0.168 -6.941 1 60.12 72 PRO B O 1
ATOM 3440 N N . SER B 1 73 ? 3.879 1.81 -6.922 1 56.75 73 SER B N 1
ATOM 3441 C CA . SER B 1 73 ? 2.83 2.496 -7.672 1 56.75 73 SER B CA 1
ATOM 3442 C C . SER B 1 73 ? 2.75 1.985 -9.109 1 56.75 73 SER B C 1
ATOM 3444 O O . SER B 1 73 ? 1.71 2.102 -9.758 1 56.75 73 SER B O 1
ATOM 3446 N N . TRP B 1 74 ? 3.789 1.354 -9.469 1 53.28 74 TRP B N 1
ATOM 3447 C CA . TRP B 1 74 ? 3.9 0.886 -10.844 1 53.28 74 TRP B CA 1
ATOM 3448 C C . TRP B 1 74 ? 3.146 -0.425 -11.039 1 53.28 74 TRP B C 1
ATOM 3450 O O . TRP B 1 74 ? 2.861 -0.824 -12.164 1 53.28 74 TRP B O 1
ATOM 3460 N N . ARG B 1 75 ? 2.936 -1.038 -9.906 1 58.75 75 ARG B N 1
ATOM 3461 C CA . ARG B 1 75 ? 2.145 -2.262 -9.984 1 58.75 75 ARG B CA 1
ATOM 3462 C C . ARG B 1 75 ? 0.654 -1.958 -9.891 1 58.75 75 ARG B C 1
ATOM 3464 O O . ARG B 1 75 ? -0.136 -2.82 -9.5 1 58.75 75 ARG B O 1
ATOM 3471 N N . SER B 1 76 ? 0.207 -0.939 -10.422 1 52.56 76 SER B N 1
ATOM 3472 C CA . SER B 1 76 ? -1.012 -0.14 -10.352 1 52.56 76 SER B CA 1
ATOM 3473 C C . SER B 1 76 ? -2.254 -1.022 -10.398 1 52.56 76 SER B C 1
ATOM 3475 O O . SER B 1 76 ? -3.34 -0.557 -10.758 1 52.56 76 SER B O 1
ATOM 3477 N N . ASN B 1 77 ? -2.182 -2.307 -10.117 1 59.06 77 ASN B N 1
ATOM 3478 C CA . ASN B 1 77 ? -3.469 -2.996 -10.148 1 59.06 77 ASN B CA 1
ATOM 3479 C C . ASN B 1 77 ? -3.951 -3.332 -8.734 1 59.06 77 ASN B C 1
ATOM 3481 O O . ASN B 1 77 ? -3.219 -3.936 -7.953 1 59.06 77 ASN B O 1
ATOM 3485 N N . SER B 1 78 ? -5.07 -2.67 -8.422 1 60.09 78 SER B N 1
ATOM 3486 C CA . SER B 1 78 ? -5.676 -2.844 -7.105 1 60.09 78 SER B CA 1
ATOM 3487 C C . SER B 1 78 ? -5.77 -4.32 -6.73 1 60.09 78 SER B C 1
ATOM 3489 O O . SER B 1 78 ? -5.566 -4.688 -5.574 1 60.09 78 SER B O 1
ATOM 3491 N N . LEU B 1 79 ? -5.898 -5.152 -7.734 1 62.38 79 LEU B N 1
ATOM 3492 C CA . LEU B 1 79 ? -6.055 -6.57 -7.438 1 62.38 79 LEU B CA 1
ATOM 3493 C C . LEU B 1 79 ? -4.723 -7.191 -7.027 1 62.38 79 LEU B C 1
ATOM 3495 O O . LEU B 1 79 ? -4.676 -8.039 -6.133 1 62.38 79 LEU B O 1
ATOM 3499 N N . GLU B 1 80 ? -3.791 -6.715 -7.738 1 70 80 GLU B N 1
ATOM 3500 C CA . GLU B 1 80 ? -2.469 -7.246 -7.422 1 70 80 GLU B CA 1
ATOM 3501 C C . GLU B 1 80 ? -2.033 -6.836 -6.016 1 70 80 GLU B C 1
ATOM 3503 O O . GLU B 1 80 ? -1.4 -7.621 -5.305 1 70 80 GLU B O 1
ATOM 3508 N N . THR B 1 81 ? -2.535 -5.766 -5.719 1 71.25 81 THR B N 1
ATOM 3509 C CA . THR B 1 81 ? -2.119 -5.223 -4.43 1 71.25 81 THR B CA 1
ATOM 3510 C C . THR B 1 81 ? -2.695 -6.047 -3.281 1 71.25 81 THR B C 1
ATOM 3512 O O . THR B 1 81 ? -2.082 -6.152 -2.217 1 71.25 81 THR B O 1
ATOM 3515 N N . ALA B 1 82 ? -3.785 -6.719 -3.557 1 73.56 82 ALA B N 1
ATOM 3516 C CA . ALA B 1 82 ? -4.453 -7.5 -2.52 1 73.56 82 ALA B CA 1
ATOM 3517 C C . ALA B 1 82 ? -3.648 -8.75 -2.178 1 73.56 82 ALA B C 1
ATOM 3519 O O . ALA B 1 82 ? -3.854 -9.359 -1.125 1 73.56 82 ALA B O 1
ATOM 3520 N N . ILE B 1 83 ? -2.748 -9.078 -3.051 1 81.19 83 ILE B N 1
ATOM 3521 C CA . ILE B 1 83 ? -2.01 -10.312 -2.801 1 81.19 83 ILE B CA 1
ATOM 3522 C C . ILE B 1 83 ? -0.539 -9.992 -2.545 1 81.19 83 ILE B C 1
ATOM 3524 O O . ILE B 1 83 ? 0.295 -10.891 -2.451 1 81.19 83 ILE B O 1
ATOM 3528 N N . LEU B 1 84 ? -0.256 -8.75 -2.453 1 84 84 LEU B N 1
ATOM 3529 C CA . LEU B 1 84 ? 1.125 -8.344 -2.225 1 84 84 LEU B CA 1
ATOM 3530 C C . LEU B 1 84 ? 1.401 -8.172 -0.734 1 84 84 LEU B C 1
ATOM 3532 O O . LEU B 1 84 ? 0.487 -7.891 0.044 1 84 84 LEU B O 1
ATOM 3536 N N . LEU B 1 85 ? 2.613 -8.461 -0.406 1 89.69 85 LEU B N 1
ATOM 3537 C CA . LEU B 1 85 ? 3.125 -8.25 0.945 1 89.69 85 LEU B CA 1
ATOM 3538 C C . LEU B 1 85 ? 4.566 -7.762 0.911 1 89.69 85 LEU B C 1
ATOM 3540 O O . LEU B 1 85 ? 5.441 -8.43 0.343 1 89.69 85 LEU B O 1
ATOM 3544 N N . LEU B 1 86 ? 4.805 -6.574 1.425 1 90 86 LEU B N 1
ATOM 3545 C CA . LEU B 1 86 ? 6.137 -5.996 1.553 1 90 86 LEU B CA 1
ATOM 3546 C C . LEU B 1 86 ? 6.855 -5.977 0.208 1 90 86 LEU B C 1
ATOM 3548 O O . LEU B 1 86 ? 7.977 -6.48 0.091 1 90 86 LEU B O 1
ATOM 3552 N N . GLY B 1 87 ? 6.125 -5.488 -0.822 1 83.19 87 GLY B N 1
ATOM 3553 C CA . GLY B 1 87 ? 6.758 -5.168 -2.094 1 83.19 87 GLY B CA 1
ATOM 3554 C C . GLY B 1 87 ? 6.5 -6.215 -3.164 1 83.19 87 GLY B C 1
ATOM 3555 O O . GLY B 1 87 ? 6.656 -5.938 -4.355 1 83.19 87 GLY B O 1
ATOM 3556 N N . ASP B 1 88 ? 6.148 -7.426 -2.717 1 88.56 88 ASP B N 1
ATOM 3557 C CA . ASP B 1 88 ? 5.891 -8.469 -3.699 1 88.56 88 ASP B CA 1
ATOM 3558 C C . ASP B 1 88 ? 4.863 -9.477 -3.178 1 88.56 88 ASP B C 1
ATOM 3560 O O . ASP B 1 88 ? 4.18 -9.211 -2.188 1 88.56 88 ASP B O 1
ATOM 3564 N N . ILE B 1 89 ? 4.762 -10.57 -3.836 1 88.69 89 ILE B N 1
ATOM 3565 C CA . ILE B 1 89 ? 3.688 -11.523 -3.6 1 88.69 89 ILE B CA 1
ATOM 3566 C C . ILE B 1 89 ? 3.75 -12.023 -2.158 1 88.69 89 ILE B C 1
ATOM 3568 O O . ILE B 1 89 ? 4.832 -12.305 -1.638 1 88.69 89 ILE B O 1
ATOM 3572 N N . ASN B 1 90 ? 2.568 -12.133 -1.555 1 92 90 ASN B N 1
ATOM 3573 C CA . ASN B 1 90 ? 2.461 -12.758 -0.242 1 92 90 ASN B CA 1
ATOM 3574 C C . ASN B 1 90 ? 2.85 -14.234 -0.294 1 92 90 ASN B C 1
ATOM 3576 O O . ASN B 1 90 ? 2.273 -15.008 -1.062 1 92 90 ASN B O 1
ATOM 3580 N N . PRO B 1 91 ? 3.82 -14.656 0.502 1 93.5 91 PRO B N 1
ATOM 3581 C CA . PRO B 1 91 ? 4.289 -16.047 0.439 1 93.5 91 PRO B CA 1
ATOM 3582 C C . PRO B 1 91 ? 3.184 -17.047 0.739 1 93.5 91 PRO B C 1
ATOM 3584 O O . PRO B 1 91 ? 3.281 -18.219 0.344 1 93.5 91 PRO B O 1
ATOM 3587 N N . LEU B 1 92 ? 2.146 -16.641 1.364 1 93 92 LEU B N 1
ATOM 3588 C CA . LEU B 1 92 ? 1.024 -17.516 1.668 1 93 92 LEU B CA 1
ATOM 3589 C C . LEU B 1 92 ? 0.344 -18 0.389 1 93 92 LEU B C 1
ATOM 3591 O O . LEU B 1 92 ? -0.341 -19.016 0.388 1 93 92 LEU B O 1
ATOM 3595 N N . LEU B 1 93 ? 0.519 -17.156 -0.608 1 91.12 93 LEU B N 1
ATOM 3596 C CA . LEU B 1 93 ? -0.093 -17.531 -1.881 1 91.12 93 LEU B CA 1
ATOM 3597 C C . LEU B 1 93 ? 0.456 -18.859 -2.381 1 91.12 93 LEU B C 1
ATOM 3599 O O . LEU B 1 93 ? -0.289 -19.672 -2.928 1 91.12 93 LEU B O 1
ATOM 3603 N N . PHE B 1 94 ? 1.702 -19.141 -2.199 1 92.75 94 PHE B N 1
ATOM 3604 C CA . PHE B 1 94 ? 2.346 -20.344 -2.697 1 92.75 94 PHE B CA 1
ATOM 3605 C C . PHE B 1 94 ? 1.785 -21.578 -2.006 1 92.75 94 PHE B C 1
ATOM 3607 O O . PHE B 1 94 ? 1.473 -22.578 -2.662 1 92.75 94 PHE B O 1
ATOM 3614 N N . THR B 1 95 ? 1.629 -21.484 -0.711 1 91.94 95 THR B N 1
ATOM 3615 C CA . THR B 1 95 ? 1.083 -22.625 0.03 1 91.94 95 THR B CA 1
ATOM 3616 C C . THR B 1 95 ? -0.391 -22.828 -0.306 1 91.94 95 THR B C 1
ATOM 3618 O O . THR B 1 95 ? -0.849 -23.969 -0.444 1 91.94 95 THR B O 1
ATOM 3621 N N . SER B 1 96 ? -1.081 -21.75 -0.513 1 90.06 96 SER B N 1
ATOM 3622 C CA . SER B 1 96 ? -2.504 -21.828 -0.829 1 90.06 96 SER B CA 1
ATOM 3623 C C . SER B 1 96 ? -2.73 -22.469 -2.197 1 90.06 96 SER B C 1
ATOM 3625 O O . SER B 1 96 ? -3.707 -23.188 -2.396 1 90.06 96 SER B O 1
ATOM 3627 N N . LEU B 1 97 ? -1.899 -22.156 -3.072 1 87.56 97 LEU B N 1
ATOM 3628 C CA . LEU B 1 97 ? -2.012 -22.75 -4.402 1 87.56 97 LEU B CA 1
ATOM 3629 C C . LEU B 1 97 ? -1.886 -24.266 -4.336 1 87.56 97 LEU B C 1
ATOM 3631 O O . LEU B 1 97 ? -2.717 -24.984 -4.891 1 87.56 97 LEU B O 1
ATOM 3635 N N . VAL B 1 98 ? -0.855 -24.734 -3.635 1 87.5 98 VAL B N 1
ATOM 3636 C CA . VAL B 1 98 ? -0.635 -26.172 -3.539 1 87.5 98 VAL B CA 1
ATOM 3637 C C . VAL B 1 98 ? -1.796 -26.828 -2.791 1 87.5 98 VAL B C 1
ATOM 3639 O O . VAL B 1 98 ? -2.277 -27.891 -3.186 1 87.5 98 VAL B O 1
ATOM 3642 N N . GLN B 1 99 ? -2.18 -26.141 -1.795 1 87.5 99 GLN B N 1
ATOM 3643 C CA . GLN B 1 99 ? -3.328 -26.656 -1.059 1 87.5 99 GLN B CA 1
ATOM 3644 C C . GLN B 1 99 ? -4.551 -26.781 -1.965 1 87.5 99 GLN B C 1
ATOM 3646 O O . GLN B 1 99 ? -5.301 -27.766 -1.871 1 87.5 99 GLN B O 1
ATOM 3651 N N . SER B 1 100 ? -4.746 -25.875 -2.83 1 83.56 100 SER B N 1
ATOM 3652 C CA . SER B 1 100 ? -5.867 -25.906 -3.764 1 83.56 100 SER B CA 1
ATOM 3653 C C . SER B 1 100 ? -5.727 -27.047 -4.766 1 83.56 100 SER B C 1
ATOM 3655 O O . SER B 1 100 ? -6.723 -27.656 -5.16 1 83.56 100 SER B O 1
ATOM 3657 N N . PHE B 1 101 ? -4.562 -27.359 -5.145 1 80.06 101 PHE B N 1
ATOM 3658 C CA . PHE B 1 101 ? -4.312 -28.484 -6.027 1 80.06 101 PHE B CA 1
ATOM 3659 C C . PHE B 1 101 ? -4.652 -29.797 -5.332 1 80.06 101 PHE B C 1
ATOM 3661 O O . PHE B 1 101 ? -5.25 -30.688 -5.941 1 80.06 101 PHE B O 1
ATOM 3668 N N . VAL B 1 102 ? -4.223 -29.781 -4.121 1 81.25 102 VAL B N 1
ATOM 3669 C CA . VAL B 1 102 ? -4.453 -31 -3.346 1 81.25 102 VAL B CA 1
ATOM 3670 C C . VAL B 1 102 ? -5.949 -31.188 -3.111 1 81.25 102 VAL B C 1
ATOM 3672 O O . VAL B 1 102 ? -6.461 -32.312 -3.201 1 81.25 102 VAL B O 1
ATOM 3675 N N . ASP B 1 103 ? -6.613 -30.078 -2.842 1 76.81 103 ASP B N 1
ATOM 3676 C CA . ASP B 1 103 ? -8.047 -30.141 -2.57 1 76.81 103 ASP B CA 1
ATOM 3677 C C . ASP B 1 103 ? -8.836 -30.438 -3.846 1 76.81 103 ASP B C 1
ATOM 3679 O O . ASP B 1 103 ? -9.883 -31.078 -3.799 1 76.81 103 ASP B O 1
ATOM 3683 N N . GLY B 1 104 ? -8.617 -29.688 -4.895 1 66.5 104 GLY B N 1
ATOM 3684 C CA . GLY B 1 104 ? -9.312 -29.906 -6.156 1 66.5 104 GLY B CA 1
ATOM 3685 C C . GLY B 1 104 ? -9.055 -31.266 -6.762 1 66.5 104 GLY B C 1
ATOM 3686 O O . GLY B 1 104 ? -9.859 -31.781 -7.543 1 66.5 104 GLY B O 1
ATOM 3687 N N . LEU B 1 105 ? -7.906 -31.703 -6.758 1 52.84 105 LEU B N 1
ATOM 3688 C CA . LEU B 1 105 ? -7.543 -32.969 -7.387 1 52.84 105 LEU B CA 1
ATOM 3689 C C . LEU B 1 105 ? -8.242 -34.156 -6.703 1 52.84 105 LEU B C 1
ATOM 3691 O O . LEU B 1 105 ? -8.117 -35.281 -7.141 1 52.84 105 LEU B O 1
ATOM 3695 N N . ASP B 1 106 ? -8.742 -33.938 -5.559 1 49.34 106 ASP B N 1
ATOM 3696 C CA . ASP B 1 106 ? -9.555 -35.094 -5.223 1 49.34 106 ASP B CA 1
ATOM 3697 C C . ASP B 1 106 ? -10.523 -35.438 -6.352 1 49.34 106 ASP B C 1
ATOM 3699 O O . ASP B 1 106 ? -11.016 -36.562 -6.438 1 49.34 106 ASP B O 1
ATOM 3703 N N . GLN B 1 107 ? -10.688 -34.406 -7.152 1 46.03 107 GLN B N 1
ATOM 3704 C CA . GLN B 1 107 ? -11.602 -34.781 -8.227 1 46.03 107 GLN B CA 1
ATOM 3705 C C . GLN B 1 107 ? -10.844 -35.219 -9.477 1 46.03 107 GLN B C 1
ATOM 3707 O O . GLN B 1 107 ? -11.445 -35.531 -10.5 1 46.03 107 GLN B O 1
ATOM 3712 N N . ASP B 1 108 ? -9.578 -35 -9.508 1 47.38 108 ASP B N 1
ATOM 3713 C CA . ASP B 1 108 ? -8.828 -35.406 -10.695 1 47.38 108 ASP B CA 1
ATOM 3714 C C . ASP B 1 108 ? -8.641 -36.906 -10.742 1 47.38 108 ASP B C 1
ATOM 3716 O O . ASP B 1 108 ? -8.055 -37.5 -9.828 1 47.38 108 ASP B O 1
ATOM 3720 N N . PRO B 1 109 ? -9.227 -37.531 -11.547 1 45.62 109 PRO B N 1
ATOM 3721 C CA . PRO B 1 109 ? -9.195 -38.969 -11.719 1 45.62 109 PRO B CA 1
ATOM 3722 C C . PRO B 1 109 ? -7.773 -39.531 -11.797 1 45.62 109 PRO B C 1
ATOM 3724 O O . PRO B 1 109 ? -7.562 -40.719 -11.578 1 45.62 109 PRO B O 1
ATOM 3727 N N . VAL B 1 110 ? -6.863 -38.688 -12.328 1 49.38 110 VAL B N 1
ATOM 3728 C CA . VAL B 1 110 ? -5.574 -39.344 -12.57 1 49.38 110 VAL B CA 1
ATOM 3729 C C . VAL B 1 110 ? -4.773 -39.406 -11.273 1 49.38 110 VAL B C 1
ATOM 3731 O O . VAL B 1 110 ? -3.822 -40.188 -11.156 1 49.38 110 VAL B O 1
ATOM 3734 N N . GLY B 1 111 ? -5.312 -38.906 -10.18 1 55.53 111 GLY B N 1
ATOM 3735 C CA . GLY B 1 111 ? -4.781 -39.094 -8.836 1 55.53 111 GLY B CA 1
ATOM 3736 C C . GLY B 1 111 ? -3.404 -38.5 -8.648 1 55.53 111 GLY B C 1
ATOM 3737 O O . GLY B 1 111 ? -2.584 -39.031 -7.895 1 55.53 111 GLY B O 1
ATOM 3738 N N . THR B 1 112 ? -2.988 -37.438 -9.445 1 60.78 112 THR B N 1
ATOM 3739 C CA . THR B 1 112 ? -1.622 -36.906 -9.492 1 60.78 112 THR B CA 1
ATOM 3740 C C . THR B 1 112 ? -1.197 -36.375 -8.125 1 60.78 112 THR B C 1
ATOM 3742 O O . THR B 1 112 ? -0.044 -36.531 -7.723 1 60.78 112 THR B O 1
ATOM 3745 N N . TYR B 1 113 ? -2.18 -35.906 -7.363 1 66.12 113 TYR B N 1
ATOM 3746 C CA . TYR B 1 113 ? -1.79 -35.281 -6.102 1 66.12 113 TYR B CA 1
ATOM 3747 C C . TYR B 1 113 ? -2.225 -36.125 -4.918 1 66.12 113 TYR B C 1
ATOM 3749 O O . TYR B 1 113 ? -1.998 -35.781 -3.764 1 66.12 113 TYR B O 1
ATOM 3757 N N . SER B 1 114 ? -2.848 -37.219 -5.223 1 64.94 114 SER B N 1
ATOM 3758 C CA . SER B 1 114 ? -3.318 -38.094 -4.148 1 64.94 114 SER B CA 1
ATOM 3759 C C . SER B 1 114 ? -2.168 -38.531 -3.242 1 64.94 114 SER B C 1
ATOM 3761 O O . SER B 1 114 ? -2.314 -38.562 -2.018 1 64.94 114 SER B O 1
ATOM 3763 N N . ASN B 1 115 ? -1.059 -38.844 -3.904 1 71.25 115 ASN B N 1
ATOM 3764 C CA . ASN B 1 115 ? 0.073 -39.312 -3.105 1 71.25 115 ASN B CA 1
ATOM 3765 C C . ASN B 1 115 ? 0.751 -38.156 -2.379 1 71.25 115 ASN B C 1
ATOM 3767 O O . ASN B 1 115 ? 1.528 -38.375 -1.447 1 71.25 115 ASN B O 1
ATOM 3771 N N . LEU B 1 116 ? 0.367 -36.906 -2.848 1 79 116 LEU B N 1
ATOM 3772 C CA . LEU B 1 116 ? 1.002 -35.719 -2.295 1 79 116 LEU B CA 1
ATOM 3773 C C . LEU B 1 116 ? 0.252 -35.219 -1.062 1 79 116 LEU B C 1
ATOM 3775 O O . LEU B 1 116 ? 0.839 -34.562 -0.192 1 79 116 LEU B O 1
ATOM 3779 N N . ALA B 1 117 ? -0.981 -35.625 -0.825 1 77.75 117 ALA B N 1
ATOM 3780 C CA . ALA B 1 117 ? -1.88 -35.031 0.16 1 77.75 117 ALA B CA 1
ATOM 3781 C C . ALA B 1 117 ? -1.337 -35.188 1.575 1 77.75 117 ALA B C 1
ATOM 3783 O O . ALA B 1 117 ? -1.329 -34.25 2.365 1 77.75 117 ALA B O 1
ATOM 3784 N N . ALA B 1 118 ? -0.862 -36.375 1.88 1 77.94 118 ALA B N 1
ATOM 3785 C CA . ALA B 1 118 ? -0.383 -36.625 3.234 1 77.94 118 ALA B CA 1
ATOM 3786 C C . ALA B 1 118 ? 0.894 -35.844 3.523 1 77.94 118 ALA B C 1
ATOM 3788 O O . ALA B 1 118 ? 0.994 -35.156 4.547 1 77.94 118 ALA B O 1
ATOM 3789 N N . SER B 1 119 ? 1.902 -35.969 2.611 1 78.69 119 SER B N 1
ATOM 3790 C CA . SER B 1 119 ? 3.17 -35.25 2.781 1 78.69 119 SER B CA 1
ATOM 3791 C C . SER B 1 119 ? 2.973 -33.75 2.77 1 78.69 119 SER B C 1
ATOM 3793 O O . SER B 1 119 ? 3.662 -33 3.488 1 78.69 119 SER B O 1
ATOM 3795 N N . TRP B 1 120 ? 1.961 -33.344 2.068 1 85.12 120 TRP B N 1
ATOM 3796 C CA . TRP B 1 120 ? 1.712 -31.891 1.942 1 85.12 120 TRP B CA 1
ATOM 3797 C C . TRP B 1 120 ? 1.097 -31.328 3.221 1 85.12 120 TRP B C 1
ATOM 3799 O O . TRP B 1 120 ? 1.423 -30.219 3.637 1 85.12 120 TRP B O 1
ATOM 3809 N N . LYS B 1 121 ? 0.271 -32.125 3.85 1 82.81 121 LYS B N 1
ATOM 3810 C CA . LYS B 1 121 ? -0.406 -31.641 5.047 1 82.81 121 LYS B CA 1
ATOM 3811 C C . LYS B 1 121 ? 0.601 -31.234 6.117 1 82.81 121 LYS B C 1
ATOM 3813 O O . LYS B 1 121 ? 0.496 -30.141 6.699 1 82.81 121 LYS B O 1
ATOM 3818 N N . ASP B 1 122 ? 1.611 -32.031 6.383 1 82.94 122 ASP B N 1
ATOM 3819 C CA . ASP B 1 122 ? 2.625 -31.75 7.391 1 82.94 122 ASP B CA 1
ATOM 3820 C C . ASP B 1 122 ? 3.49 -30.562 6.969 1 82.94 122 ASP B C 1
ATOM 3822 O O . ASP B 1 122 ? 3.713 -29.641 7.754 1 82.94 122 ASP B O 1
ATOM 3826 N N . LEU B 1 123 ? 3.941 -30.594 5.715 1 84.75 123 LEU B N 1
ATOM 3827 C CA . LEU B 1 123 ? 4.82 -29.531 5.23 1 84.75 123 LEU B CA 1
ATOM 3828 C C . LEU B 1 123 ? 4.082 -28.203 5.172 1 84.75 123 LEU B C 1
ATOM 3830 O O . LEU B 1 123 ? 4.641 -27.156 5.52 1 84.75 123 LEU B O 1
ATOM 3834 N N . SER B 1 124 ? 2.857 -28.266 4.789 1 87.94 124 SER B N 1
ATOM 3835 C CA . SER B 1 124 ? 2.072 -27.047 4.664 1 87.94 124 SER B CA 1
ATOM 3836 C C . SER B 1 124 ? 1.892 -26.359 6.016 1 87.94 124 SER B C 1
ATOM 3838 O O . SER B 1 124 ? 1.997 -25.141 6.117 1 87.94 124 SER B O 1
ATOM 3840 N N . SER B 1 125 ? 1.642 -27.188 7.051 1 89.88 125 SER B N 1
ATOM 3841 C CA . SER B 1 125 ? 1.471 -26.625 8.391 1 89.88 125 SER B CA 1
ATOM 3842 C C . SER B 1 125 ? 2.752 -25.953 8.875 1 89.88 125 SER B C 1
ATOM 3844 O O . SER B 1 125 ? 2.711 -24.859 9.445 1 89.88 125 SER B O 1
ATOM 3846 N N . GLU B 1 126 ? 3.879 -26.609 8.656 1 91.44 126 GLU B N 1
ATOM 3847 C CA . GLU B 1 126 ? 5.176 -26.062 9.055 1 91.44 126 GLU B CA 1
ATOM 3848 C C . GLU B 1 126 ? 5.484 -24.766 8.312 1 91.44 126 GLU B C 1
ATOM 3850 O O . GLU B 1 126 ? 5.93 -23.797 8.914 1 91.44 126 GLU B O 1
ATOM 3855 N N . LEU B 1 127 ? 5.23 -24.781 7.02 1 92.31 127 LEU B N 1
ATOM 3856 C CA . LEU B 1 127 ? 5.5 -23.609 6.191 1 92.31 127 LEU B CA 1
ATOM 3857 C C . LEU B 1 127 ? 4.594 -22.438 6.582 1 92.31 127 LEU B C 1
ATOM 3859 O O . LEU B 1 127 ? 5.051 -21.297 6.695 1 92.31 127 LEU B O 1
ATOM 3863 N N . GLU B 1 128 ? 3.357 -22.719 6.805 1 92.12 128 GLU B N 1
ATOM 3864 C CA . GLU B 1 128 ? 2.408 -21.672 7.18 1 92.12 128 GLU B CA 1
ATOM 3865 C C . GLU B 1 128 ? 2.777 -21.047 8.516 1 92.12 128 GLU B C 1
ATOM 3867 O O . GLU B 1 128 ? 2.676 -19.828 8.688 1 92.12 128 GLU B O 1
ATOM 3872 N N . ASN B 1 129 ? 3.193 -21.859 9.453 1 92.31 129 ASN B N 1
ATOM 3873 C CA . ASN B 1 129 ? 3.637 -21.344 10.742 1 92.31 129 ASN B CA 1
ATOM 3874 C C . ASN B 1 129 ? 4.859 -20.453 10.602 1 92.31 129 ASN B C 1
ATOM 3876 O O . ASN B 1 129 ? 4.914 -19.359 11.188 1 92.31 129 ASN B O 1
ATOM 3880 N N . THR B 1 130 ? 5.828 -20.906 9.805 1 93.31 130 THR B N 1
ATOM 3881 C CA . THR B 1 130 ? 7.039 -20.125 9.57 1 93.31 130 THR B CA 1
ATOM 3882 C C . THR B 1 130 ? 6.703 -18.812 8.891 1 93.31 130 THR B C 1
ATOM 3884 O O . THR B 1 130 ? 7.211 -17.75 9.281 1 93.31 130 THR B O 1
ATOM 3887 N N . ILE B 1 131 ? 5.836 -18.859 7.91 1 94.31 131 ILE B N 1
ATOM 3888 C CA . ILE B 1 131 ? 5.434 -17.672 7.172 1 94.31 131 ILE B CA 1
ATOM 3889 C C . ILE B 1 131 ? 4.727 -16.703 8.117 1 94.31 131 ILE B C 1
ATOM 3891 O O . ILE B 1 131 ? 5.062 -15.508 8.156 1 94.31 131 ILE B O 1
ATOM 3895 N N . ASN B 1 132 ? 3.816 -17.219 8.906 1 91.88 132 ASN B N 1
ATOM 3896 C CA . ASN B 1 132 ? 3.037 -16.375 9.805 1 91.88 132 ASN B CA 1
ATOM 3897 C C . ASN B 1 132 ? 3.924 -15.703 10.852 1 91.88 132 ASN B C 1
ATOM 3899 O O . ASN B 1 132 ? 3.783 -14.508 11.125 1 91.88 132 ASN B O 1
ATOM 3903 N N . GLU B 1 133 ? 4.809 -16.438 11.375 1 93.12 133 GLU B N 1
ATOM 3904 C CA . GLU B 1 133 ? 5.707 -15.906 12.398 1 93.12 133 GLU B CA 1
ATOM 3905 C C . GLU B 1 133 ? 6.637 -14.844 11.812 1 93.12 133 GLU B C 1
ATOM 3907 O O . GLU B 1 133 ? 6.801 -13.766 12.383 1 93.12 133 GLU B O 1
ATOM 3912 N N . THR B 1 134 ? 7.25 -15.172 10.695 1 94.88 134 THR B N 1
ATOM 3913 C CA . THR B 1 134 ? 8.188 -14.25 10.055 1 94.88 134 THR B CA 1
ATOM 3914 C C . THR B 1 134 ? 7.473 -12.984 9.602 1 94.88 134 THR B C 1
ATOM 3916 O O . THR B 1 134 ? 7.957 -11.875 9.836 1 94.88 134 THR B O 1
ATOM 3919 N N . VAL B 1 135 ? 6.34 -13.148 9.016 1 93.31 135 VAL B N 1
ATOM 3920 C CA . VAL B 1 135 ? 5.582 -12.008 8.508 1 93.31 135 VAL B CA 1
ATOM 3921 C C . VAL B 1 135 ? 5.129 -11.125 9.664 1 93.31 135 VAL B C 1
ATOM 3923 O O . VAL B 1 135 ? 5.184 -9.898 9.578 1 93.31 135 VAL B O 1
ATOM 3926 N N . SER B 1 136 ? 4.664 -11.781 10.75 1 91.5 136 SER B N 1
ATOM 3927 C CA . SER B 1 136 ? 4.258 -11.016 11.93 1 91.5 136 SER B CA 1
ATOM 3928 C C . SER B 1 136 ? 5.406 -10.156 12.453 1 91.5 136 SER B C 1
ATOM 3930 O O . SER B 1 136 ? 5.219 -8.984 12.766 1 91.5 136 SER B O 1
ATOM 3932 N N . THR B 1 137 ? 6.543 -10.734 12.477 1 94.19 137 THR B N 1
ATOM 3933 C CA . THR B 1 137 ? 7.727 -10.016 12.938 1 94.19 137 THR B CA 1
ATOM 3934 C C . THR B 1 137 ? 8.07 -8.875 11.984 1 94.19 137 THR B C 1
ATOM 3936 O O . THR B 1 137 ? 8.328 -7.75 12.422 1 94.19 137 THR B O 1
ATOM 3939 N N . LEU B 1 138 ? 8.07 -9.133 10.727 1 94.44 138 LEU B N 1
ATOM 3940 C CA . LEU B 1 138 ? 8.43 -8.141 9.727 1 94.44 138 LEU B CA 1
ATOM 3941 C C . LEU B 1 138 ? 7.445 -6.973 9.742 1 94.44 138 LEU B C 1
ATOM 3943 O O . LEU B 1 138 ? 7.844 -5.812 9.602 1 94.44 138 LEU B O 1
ATOM 3947 N N . LEU B 1 139 ? 6.195 -7.27 9.945 1 91.25 139 LEU B N 1
ATOM 3948 C CA . LEU B 1 139 ? 5.184 -6.223 9.969 1 91.25 139 LEU B CA 1
ATOM 3949 C C . LEU B 1 139 ? 5.336 -5.344 11.203 1 91.25 139 LEU B C 1
ATOM 3951 O O . LEU B 1 139 ? 5.137 -4.129 11.141 1 91.25 139 LEU B O 1
ATOM 3955 N N . ARG B 1 140 ? 5.609 -6.016 12.258 1 90 140 ARG B N 1
ATOM 3956 C CA . ARG B 1 140 ? 5.875 -5.242 13.469 1 90 140 ARG B CA 1
ATOM 3957 C C . ARG B 1 140 ? 7.059 -4.301 13.266 1 90 140 ARG B C 1
ATOM 3959 O O . ARG B 1 140 ? 6.988 -3.119 13.617 1 90 140 ARG B O 1
ATOM 3966 N N . GLU B 1 141 ? 8.125 -4.785 12.719 1 93.44 141 GLU B N 1
ATOM 3967 C CA . GLU B 1 141 ? 9.32 -3.986 12.469 1 93.44 141 GLU B CA 1
ATOM 3968 C C . GLU B 1 141 ? 9.039 -2.867 11.469 1 93.44 141 GLU B C 1
ATOM 3970 O O . GLU B 1 141 ? 9.562 -1.762 11.602 1 93.44 141 GLU B O 1
ATOM 3975 N N . THR B 1 142 ? 8.258 -3.172 10.492 1 92.19 142 THR B N 1
ATOM 3976 C CA . THR B 1 142 ? 7.875 -2.16 9.516 1 92.19 142 THR B CA 1
ATOM 3977 C C . THR B 1 142 ? 7.102 -1.027 10.18 1 92.19 142 THR B C 1
ATOM 3979 O O . THR B 1 142 ? 7.332 0.147 9.883 1 92.19 142 THR B O 1
ATOM 3982 N N . ARG B 1 143 ? 6.199 -1.428 11.062 1 89.31 143 ARG B N 1
ATOM 3983 C CA . ARG B 1 143 ? 5.422 -0.427 11.789 1 89.31 143 ARG B CA 1
ATOM 3984 C C . ARG B 1 143 ? 6.328 0.474 12.617 1 89.31 143 ARG B C 1
ATOM 3986 O O . ARG B 1 143 ? 6.145 1.692 12.648 1 89.31 143 ARG B O 1
ATOM 3993 N N . GLU B 1 144 ? 7.242 -0.075 13.203 1 89.88 144 GLU B N 1
ATOM 3994 C CA . GLU B 1 144 ? 8.188 0.69 14.008 1 89.88 144 GLU B CA 1
ATOM 3995 C C . GLU B 1 144 ? 9 1.649 13.141 1 89.88 144 GLU B C 1
ATOM 3997 O O . GLU B 1 144 ? 9.234 2.797 13.523 1 89.88 144 GLU B O 1
ATOM 4002 N N . ALA B 1 145 ? 9.453 1.16 12.016 1 89.88 145 ALA B N 1
ATOM 4003 C CA . ALA B 1 145 ? 10.195 2.004 11.078 1 89.88 145 ALA B CA 1
ATOM 4004 C C . ALA B 1 145 ? 9.336 3.166 10.594 1 89.88 145 ALA B C 1
ATOM 4006 O O . ALA B 1 145 ? 9.812 4.301 10.492 1 89.88 145 ALA B O 1
ATOM 4007 N N . HIS B 1 146 ? 8.086 2.902 10.328 1 87.94 146 HIS B N 1
ATOM 4008 C CA . HIS B 1 146 ? 7.16 3.93 9.875 1 87.94 146 HIS B CA 1
ATOM 4009 C C . HIS B 1 146 ? 6.934 4.984 10.945 1 87.94 146 HIS B C 1
ATOM 4011 O O . HIS B 1 146 ? 6.832 6.176 10.641 1 87.94 146 HIS B O 1
ATOM 4017 N N . GLU B 1 147 ? 6.789 4.484 12.125 1 88.19 147 GLU B N 1
ATOM 4018 C CA . GLU B 1 147 ? 6.637 5.414 13.242 1 88.19 147 GLU B CA 1
ATOM 4019 C C . GLU B 1 147 ? 7.836 6.352 13.344 1 88.19 147 GLU B C 1
ATOM 4021 O O . GLU B 1 147 ? 7.676 7.551 13.57 1 88.19 147 GLU B O 1
ATOM 4026 N N . GLY B 1 148 ? 9.023 5.758 13.234 1 87.69 148 GLY B N 1
ATOM 4027 C CA . GLY B 1 148 ? 10.219 6.586 13.211 1 87.69 148 GLY B CA 1
ATOM 4028 C C . GLY B 1 148 ? 10.227 7.594 12.078 1 87.69 148 GLY B C 1
ATOM 4029 O O . GLY B 1 148 ? 10.602 8.75 12.266 1 87.69 148 GLY B O 1
ATOM 4030 N N . PHE B 1 149 ? 9.805 7.195 10.961 1 87.5 149 PHE B N 1
ATOM 4031 C CA . PHE B 1 149 ? 9.727 8.07 9.797 1 87.5 149 PHE B CA 1
ATOM 4032 C C . PHE B 1 149 ? 8.766 9.227 10.055 1 87.5 149 PHE B C 1
ATOM 4034 O O . PHE B 1 149 ? 9.094 10.383 9.789 1 87.5 149 PHE B O 1
ATOM 4041 N N . ILE B 1 150 ? 7.602 8.961 10.602 1 88.12 150 ILE B N 1
ATOM 4042 C CA . ILE B 1 150 ? 6.555 9.945 10.852 1 88.12 150 ILE B CA 1
ATOM 4043 C C . ILE B 1 150 ? 7.055 10.984 11.852 1 88.12 150 ILE B C 1
ATOM 4045 O O . ILE B 1 150 ? 6.836 12.188 11.664 1 88.12 150 ILE B O 1
ATOM 4049 N N . ARG B 1 151 ? 7.695 10.531 12.836 1 87.56 151 ARG B N 1
ATOM 4050 C CA . ARG B 1 151 ? 8.219 11.453 13.836 1 87.56 151 ARG B CA 1
ATOM 4051 C C . ARG B 1 151 ? 9.25 12.398 13.227 1 87.56 151 ARG B C 1
ATOM 4053 O O . ARG B 1 151 ? 9.211 13.602 13.461 1 87.56 151 ARG B O 1
ATOM 4060 N N . ARG B 1 152 ? 10.109 11.812 12.477 1 85.81 152 ARG B N 1
ATOM 4061 C CA . ARG B 1 152 ? 11.133 12.633 11.828 1 85.81 152 ARG B CA 1
ATOM 4062 C C . ARG B 1 152 ? 10.508 13.594 10.82 1 85.81 152 ARG B C 1
ATOM 4064 O O . ARG B 1 152 ? 10.906 14.758 10.742 1 85.81 152 ARG B O 1
ATOM 4071 N N . PHE B 1 153 ? 9.648 13.086 10.117 1 83.94 153 PHE B N 1
ATOM 4072 C CA . PHE B 1 153 ? 8.945 13.898 9.133 1 83.94 153 PHE B CA 1
ATOM 4073 C C . PHE B 1 153 ? 8.242 15.07 9.797 1 83.94 153 PHE B C 1
ATOM 4075 O O . PHE B 1 153 ? 8.336 16.203 9.32 1 83.94 153 PHE B O 1
ATOM 4082 N N . SER B 1 154 ? 7.488 14.781 10.836 1 84.5 154 SER B N 1
ATOM 4083 C CA . SER B 1 154 ? 6.75 15.82 11.547 1 84.5 154 SER B CA 1
ATOM 4084 C C . SER B 1 154 ? 7.68 16.906 12.07 1 84.5 154 SER B C 1
ATOM 4086 O O . SER B 1 154 ? 7.367 18.094 11.977 1 84.5 154 SER B O 1
ATOM 4088 N N . ASN B 1 155 ? 8.766 16.5 12.547 1 82.31 155 ASN B N 1
ATOM 4089 C CA . ASN B 1 155 ? 9.742 17.469 13.055 1 82.31 155 ASN B CA 1
ATOM 4090 C C . ASN B 1 155 ? 10.258 18.375 11.945 1 82.31 155 ASN B C 1
ATOM 4092 O O . ASN B 1 155 ? 10.305 19.594 12.109 1 82.31 155 ASN B O 1
ATOM 4096 N N . LYS B 1 156 ? 10.555 17.766 10.883 1 79.56 156 LYS B N 1
ATOM 4097 C CA . LYS B 1 156 ? 11.07 18.547 9.766 1 79.56 156 LYS B CA 1
ATOM 4098 C C . LYS B 1 156 ? 9.984 19.438 9.164 1 79.56 156 LYS B C 1
ATOM 4100 O O . LYS B 1 156 ? 10.258 20.547 8.719 1 79.56 156 LYS B O 1
ATOM 4105 N N . TRP B 1 157 ? 8.836 18.938 9.164 1 78.44 157 TRP B N 1
ATOM 4106 C CA . TRP B 1 157 ? 7.695 19.688 8.648 1 78.44 157 TRP B CA 1
ATOM 4107 C C . TRP B 1 157 ? 7.457 20.938 9.477 1 78.44 157 TRP B C 1
ATOM 4109 O O . TRP B 1 157 ? 7.32 22.031 8.93 1 78.44 157 TRP B O 1
ATOM 4119 N N . VAL B 1 158 ? 7.402 20.797 10.719 1 76.75 158 VAL B N 1
ATOM 4120 C CA . VAL B 1 158 ? 7.113 21.922 11.602 1 76.75 158 VAL B CA 1
ATOM 4121 C C . VAL B 1 158 ? 8.219 22.969 11.492 1 76.75 158 VAL B C 1
ATOM 4123 O O . VAL B 1 158 ? 7.941 24.172 11.484 1 76.75 158 VAL B O 1
ATOM 4126 N N . SER B 1 159 ? 9.391 22.453 11.352 1 72.38 159 SER B N 1
ATOM 4127 C CA . SER B 1 159 ? 10.508 23.391 11.203 1 72.38 159 SER B CA 1
ATOM 4128 C C . SER B 1 159 ? 10.422 24.156 9.883 1 72.38 159 SER B C 1
ATOM 4130 O O . SER B 1 159 ? 10.758 25.328 9.82 1 72.38 159 SER B O 1
ATOM 4132 N N . SER B 1 160 ? 9.953 23.469 8.875 1 68.75 160 SER B N 1
ATOM 4133 C CA . SER B 1 160 ? 9.906 24.062 7.543 1 68.75 160 SER B CA 1
ATOM 4134 C C . SER B 1 160 ? 8.656 24.922 7.375 1 68.75 160 SER B C 1
ATOM 4136 O O . SER B 1 160 ? 8.68 25.922 6.648 1 68.75 160 SER B O 1
ATOM 4138 N N . PHE B 1 161 ? 7.645 24.484 7.855 1 62.5 161 PHE B N 1
ATOM 4139 C CA . PHE B 1 161 ? 6.34 25.125 7.711 1 62.5 161 PHE B CA 1
ATOM 4140 C C . PHE B 1 161 ? 6.336 26.5 8.344 1 62.5 161 PHE B C 1
ATOM 4142 O O . PHE B 1 161 ? 5.703 27.422 7.82 1 62.5 161 PHE B O 1
ATOM 4149 N N . ARG B 1 162 ? 6.906 26.625 9.461 1 59.03 162 ARG B N 1
ATOM 4150 C CA . ARG B 1 162 ? 6.953 27.906 10.141 1 59.03 162 ARG B CA 1
ATOM 4151 C C . ARG B 1 162 ? 7.824 28.906 9.383 1 59.03 162 ARG B C 1
ATOM 4153 O O . ARG B 1 162 ? 7.609 30.109 9.461 1 59.03 162 ARG B O 1
ATOM 4160 N N . GLY B 1 163 ? 8.766 28.219 8.766 1 51.72 163 GLY B N 1
ATOM 4161 C CA . GLY B 1 163 ? 9.641 29.141 8.055 1 51.72 163 GLY B CA 1
ATOM 4162 C C . GLY B 1 163 ? 9.195 29.406 6.633 1 51.72 163 GLY B C 1
ATOM 4163 O O . GLY B 1 163 ? 9.398 30.516 6.113 1 51.72 163 GLY B O 1
ATOM 4164 N N . SER B 1 164 ? 9.047 28.297 5.848 1 51.31 164 SER B N 1
ATOM 4165 C CA . SER B 1 164 ? 9.016 28.453 4.398 1 51.31 164 SER B CA 1
ATOM 4166 C C . SER B 1 164 ? 7.59 28.359 3.865 1 51.31 164 SER B C 1
ATOM 4168 O O . SER B 1 164 ? 6.773 27.609 4.391 1 51.31 164 SER B O 1
ATOM 4170 N N . GLN B 1 165 ? 7.078 29.359 3.391 1 45.56 165 GLN B N 1
ATOM 4171 C CA . GLN B 1 165 ? 5.789 29.531 2.73 1 45.56 165 GLN B CA 1
ATOM 4172 C C . GLN B 1 165 ? 5.676 28.656 1.491 1 45.56 165 GLN B C 1
ATOM 4174 O O . GLN B 1 165 ? 4.668 28.688 0.784 1 45.56 165 GLN B O 1
ATOM 4179 N N . SER B 1 166 ? 6.695 27.875 1.053 1 46.47 166 SER B N 1
ATOM 4180 C CA . SER B 1 166 ? 6.676 27.359 -0.31 1 46.47 166 SER B CA 1
ATOM 4181 C C . SER B 1 166 ? 5.867 26.062 -0.4 1 46.47 166 SER B C 1
ATOM 4183 O O . SER B 1 166 ? 5.77 25.312 0.575 1 46.47 166 SER B O 1
ATOM 4185 N N . GLY B 1 167 ? 4.984 25.938 -1.331 1 47.78 167 GLY B N 1
ATOM 4186 C CA . GLY B 1 167 ? 4.105 24.859 -1.74 1 47.78 167 GLY B CA 1
ATOM 4187 C C . GLY B 1 167 ? 4.824 23.531 -1.885 1 47.78 167 GLY B C 1
ATOM 4188 O O . GLY B 1 167 ? 4.188 22.484 -2.008 1 47.78 167 GLY B O 1
ATOM 4189 N N . THR B 1 168 ? 6.211 23.516 -1.979 1 53.19 168 THR B N 1
ATOM 4190 C CA . THR B 1 168 ? 6.988 22.297 -2.195 1 53.19 168 THR B CA 1
ATOM 4191 C C . THR B 1 168 ? 7.543 21.766 -0.877 1 53.19 168 THR B C 1
ATOM 4193 O O . THR B 1 168 ? 8.422 20.906 -0.87 1 53.19 168 THR B O 1
ATOM 4196 N N . VAL B 1 169 ? 7.023 22.281 0.148 1 60.91 169 VAL B N 1
ATOM 4197 C CA . VAL B 1 169 ? 7.617 22.062 1.462 1 60.91 169 VAL B CA 1
ATOM 4198 C C . VAL B 1 169 ? 7.461 20.594 1.853 1 60.91 169 VAL B C 1
ATOM 4200 O O . VAL B 1 169 ? 8.359 20 2.455 1 60.91 169 VAL B O 1
ATOM 4203 N N . VAL B 1 170 ? 6.445 20.094 1.242 1 63.44 170 VAL B N 1
ATOM 4204 C CA . VAL B 1 170 ? 6.199 18.703 1.64 1 63.44 170 VAL B CA 1
ATOM 4205 C C . VAL B 1 170 ? 7.242 17.797 1 1 63.44 170 VAL B C 1
ATOM 4207 O O . VAL B 1 170 ? 7.801 16.922 1.665 1 63.44 170 VAL B O 1
ATOM 4210 N N . MET B 1 171 ? 7.508 18.062 -0.178 1 62.38 171 MET B N 1
ATOM 4211 C CA . MET B 1 171 ? 8.477 17.234 -0.883 1 62.38 171 MET B CA 1
ATOM 4212 C C . MET B 1 171 ? 9.875 17.406 -0.297 1 62.38 171 MET B C 1
ATOM 4214 O O . MET B 1 171 ? 10.617 16.438 -0.141 1 62.38 171 MET B O 1
ATOM 4218 N N . GLU B 1 172 ? 10.102 18.594 -0.013 1 63.84 172 GLU B N 1
ATOM 4219 C CA . GLU B 1 172 ? 11.414 18.906 0.556 1 63.84 172 GLU B CA 1
ATOM 4220 C C . GLU B 1 172 ? 11.594 18.25 1.923 1 63.84 172 GLU B C 1
ATOM 4222 O O . GLU B 1 172 ? 12.664 17.734 2.232 1 63.84 172 GLU B O 1
ATOM 4227 N N . THR B 1 173 ? 10.523 18.312 2.561 1 66.19 173 THR B N 1
ATOM 4228 C CA . THR B 1 173 ? 10.555 17.719 3.893 1 66.19 173 THR B CA 1
ATOM 4229 C C . THR B 1 173 ? 10.727 16.203 3.811 1 66.19 173 THR B C 1
ATOM 4231 O O . THR B 1 173 ? 11.547 15.625 4.523 1 66.19 173 THR B O 1
ATOM 4234 N N . ALA B 1 174 ? 10.078 15.727 2.844 1 65.06 174 ALA B N 1
ATOM 4235 C CA . ALA B 1 174 ? 10.141 14.273 2.703 1 65.06 174 ALA B CA 1
ATOM 4236 C C . ALA B 1 174 ? 11.531 13.836 2.246 1 65.06 174 ALA B C 1
ATOM 4238 O O . ALA B 1 174 ? 12.07 12.844 2.746 1 65.06 174 ALA B O 1
ATOM 4239 N N . THR B 1 175 ? 12 14.508 1.311 1 64.5 175 THR B N 1
ATOM 4240 C CA . THR B 1 175 ? 13.328 14.203 0.804 1 64.5 175 THR B CA 1
ATOM 4241 C C . THR B 1 175 ? 14.375 14.375 1.9 1 64.5 175 THR B C 1
ATOM 4243 O O . THR B 1 175 ? 15.328 13.586 1.989 1 64.5 175 THR B O 1
ATOM 4246 N N . SER B 1 176 ? 14.133 15.312 2.672 1 69.38 176 SER B N 1
ATOM 4247 C CA . SER B 1 176 ? 15.078 15.594 3.748 1 69.38 176 SER B CA 1
ATOM 4248 C C . SER B 1 176 ? 15.055 14.492 4.801 1 69.38 176 SER B C 1
ATOM 4250 O O . SER B 1 176 ? 16.094 14.164 5.391 1 69.38 176 SER B O 1
ATOM 4252 N N . VAL B 1 177 ? 13.953 13.969 4.949 1 70.69 177 VAL B N 1
ATOM 4253 C CA . VAL B 1 177 ? 13.805 12.922 5.957 1 70.69 177 VAL B CA 1
ATOM 4254 C C . VAL B 1 177 ? 14.547 11.664 5.516 1 70.69 177 VAL B C 1
ATOM 4256 O O . VAL B 1 177 ? 15.141 10.961 6.336 1 70.69 177 VAL B O 1
ATOM 4259 N N . THR B 1 178 ? 14.57 11.508 4.176 1 68.69 178 THR B N 1
ATOM 4260 C CA . THR B 1 178 ? 15.148 10.273 3.666 1 68.69 178 THR B CA 1
ATOM 4261 C C . THR B 1 178 ? 16.656 10.438 3.441 1 68.69 178 THR B C 1
ATOM 4263 O O . THR B 1 178 ? 17.391 9.461 3.465 1 68.69 178 THR B O 1
ATOM 4266 N N . LYS B 1 179 ? 17.047 11.648 3.082 1 61.78 179 LYS B N 1
ATOM 4267 C CA . LYS B 1 179 ? 18.438 11.859 2.691 1 61.78 179 LYS B CA 1
ATOM 4268 C C . LYS B 1 179 ? 19.281 12.305 3.883 1 61.78 179 LYS B C 1
ATOM 4270 O O . LYS B 1 179 ? 20.516 12.242 3.836 1 61.78 179 LYS B O 1
ATOM 4275 N N . GLU B 1 180 ? 18.562 12.984 4.863 1 58.09 180 GLU B N 1
ATOM 4276 C CA . GLU B 1 180 ? 19.391 13.656 5.855 1 58.09 180 GLU B CA 1
ATOM 4277 C C . GLU B 1 180 ? 20.359 12.68 6.516 1 58.09 180 GLU B C 1
ATOM 4279 O O . GLU B 1 180 ? 19.984 11.578 6.898 1 58.09 180 GLU B O 1
ATOM 4284 N N . GLU B 1 181 ? 21.531 12.992 6.215 1 53.38 181 GLU B N 1
ATOM 4285 C CA . GLU B 1 181 ? 22.781 12.422 6.703 1 53.38 181 GLU B CA 1
ATOM 4286 C C . GLU B 1 181 ? 22.781 12.328 8.227 1 53.38 181 GLU B C 1
ATOM 4288 O O . GLU B 1 181 ? 23.688 11.727 8.812 1 53.38 181 GLU B O 1
ATOM 4293 N N . ASP B 1 182 ? 21.984 13.18 8.906 1 53.78 182 ASP B N 1
ATOM 4294 C CA . ASP B 1 182 ? 22.234 13.094 10.344 1 53.78 182 ASP B CA 1
ATOM 4295 C C . ASP B 1 182 ? 21.969 11.68 10.859 1 53.78 182 ASP B C 1
ATOM 4297 O O . ASP B 1 182 ? 22.062 11.43 12.062 1 53.78 182 ASP B O 1
ATOM 4301 N N . GLY B 1 183 ? 21.766 10.789 9.93 1 64.12 183 GLY B N 1
ATOM 4302 C CA . GLY B 1 183 ? 21.859 9.383 10.289 1 64.12 183 GLY B CA 1
ATOM 4303 C C . GLY B 1 183 ? 20.516 8.758 10.586 1 64.12 183 GLY B C 1
ATOM 4304 O O . GLY B 1 183 ? 20.297 7.57 10.32 1 64.12 183 GLY B O 1
ATOM 4305 N N . GLY B 1 184 ? 19.453 9.648 11.023 1 73.31 184 GLY B N 1
ATOM 4306 C CA . GLY B 1 184 ? 18.234 9 11.469 1 73.31 184 GLY B CA 1
ATOM 4307 C C . GLY B 1 184 ? 17.375 8.492 10.32 1 73.31 184 GLY B C 1
ATOM 4308 O O . GLY B 1 184 ? 16.891 7.367 10.352 1 73.31 184 GLY B O 1
ATOM 4309 N N . GLY B 1 185 ? 17.234 9.305 9.305 1 78.62 185 GLY B N 1
ATOM 4310 C CA . GLY B 1 185 ? 16.484 8.891 8.141 1 78.62 185 GLY B CA 1
ATOM 4311 C C . GLY B 1 185 ? 17.109 7.715 7.41 1 78.62 185 GLY B C 1
ATOM 4312 O O . GLY B 1 185 ? 16.406 6.781 7.016 1 78.62 185 GLY B O 1
ATOM 4313 N N . ALA B 1 186 ? 18.375 7.77 7.402 1 81.06 186 ALA B N 1
ATOM 4314 C CA . ALA B 1 186 ? 19.109 6.691 6.742 1 81.06 186 ALA B CA 1
ATOM 4315 C C . ALA B 1 186 ? 18.938 5.371 7.48 1 81.06 186 ALA B C 1
ATOM 4317 O O . ALA B 1 186 ? 18.812 4.312 6.855 1 81.06 186 ALA B O 1
ATOM 4318 N N . MET B 1 187 ? 18.906 5.43 8.773 1 87.38 187 MET B N 1
ATOM 4319 C CA . MET B 1 187 ? 18.75 4.223 9.578 1 87.38 187 MET B CA 1
ATOM 4320 C C . MET B 1 187 ? 17.375 3.588 9.352 1 87.38 187 MET B C 1
ATOM 4322 O O . MET B 1 187 ? 17.266 2.363 9.297 1 87.38 187 MET B O 1
ATOM 4326 N N . ILE B 1 188 ? 16.438 4.461 9.219 1 89.38 188 ILE B N 1
ATOM 4327 C CA . ILE B 1 188 ? 15.086 3.977 8.984 1 89.38 188 ILE B CA 1
ATOM 4328 C C . ILE B 1 188 ? 15.008 3.295 7.617 1 89.38 188 ILE B C 1
ATOM 4330 O O . ILE B 1 188 ? 14.445 2.207 7.488 1 89.38 188 ILE B O 1
ATOM 4334 N N . MET B 1 189 ? 15.648 3.885 6.664 1 86.81 189 MET B N 1
ATOM 4335 C CA . MET B 1 189 ? 15.625 3.312 5.324 1 86.81 189 MET B CA 1
ATOM 4336 C C . MET B 1 189 ? 16.391 1.995 5.281 1 86.81 189 MET B C 1
ATOM 4338 O O . MET B 1 189 ? 15.969 1.043 4.625 1 86.81 189 MET B O 1
ATOM 4342 N N . GLU B 1 190 ? 17.453 1.96 5.953 1 90.56 190 GLU B N 1
ATOM 4343 C CA . GLU B 1 190 ? 18.25 0.735 6.008 1 90.56 190 GLU B CA 1
ATOM 4344 C C . GLU B 1 190 ? 17.469 -0.4 6.664 1 90.56 190 GLU B C 1
ATOM 4346 O O . GLU B 1 190 ? 17.578 -1.557 6.254 1 90.56 190 GLU B O 1
ATOM 4351 N N . GLU B 1 191 ? 16.719 -0.014 7.641 1 93.19 191 GLU B N 1
ATOM 4352 C CA . GLU B 1 191 ? 15.875 -1.015 8.281 1 93.19 191 GLU B CA 1
ATOM 4353 C C . GLU B 1 191 ? 14.82 -1.55 7.312 1 93.19 191 GLU B C 1
ATOM 4355 O O . GLU B 1 191 ? 14.547 -2.752 7.285 1 93.19 191 GLU B O 1
ATOM 4360 N N . LEU B 1 192 ? 14.297 -0.669 6.559 1 92.44 192 LEU B N 1
ATOM 4361 C CA . LEU B 1 192 ? 13.305 -1.087 5.57 1 92.44 192 LEU B CA 1
ATOM 4362 C C . LEU B 1 192 ? 13.938 -1.986 4.516 1 92.44 192 LEU B C 1
ATOM 4364 O O . LEU B 1 192 ? 13.305 -2.936 4.043 1 92.44 192 LEU B O 1
ATOM 4368 N N . VAL B 1 193 ? 15.164 -1.695 4.168 1 93.38 193 VAL B N 1
ATOM 4369 C CA . VAL B 1 193 ? 15.883 -2.533 3.213 1 93.38 193 VAL B CA 1
ATOM 4370 C C . VAL B 1 193 ? 16.062 -3.934 3.791 1 93.38 193 VAL B C 1
ATOM 4372 O O . VAL B 1 193 ? 15.828 -4.934 3.107 1 93.38 193 VAL B O 1
ATOM 4375 N N . ARG B 1 194 ? 16.484 -4 5.02 1 96.69 194 ARG B N 1
ATOM 4376 C CA . ARG B 1 194 ? 16.672 -5.289 5.68 1 96.69 194 ARG B CA 1
ATOM 4377 C C . ARG B 1 194 ? 15.367 -6.086 5.691 1 96.69 194 ARG B C 1
ATOM 4379 O O . ARG B 1 194 ? 15.359 -7.281 5.383 1 96.69 194 ARG B O 1
ATOM 4386 N N . ILE B 1 195 ? 14.289 -5.398 6.031 1 96 195 ILE B N 1
ATOM 4387 C CA . ILE B 1 195 ? 12.977 -6.035 6.078 1 96 195 ILE B CA 1
ATOM 4388 C C . ILE B 1 195 ? 12.625 -6.586 4.703 1 96 195 ILE B C 1
ATOM 4390 O O . ILE B 1 195 ? 12.156 -7.723 4.582 1 96 195 ILE B O 1
ATOM 4394 N N . PHE B 1 196 ? 12.906 -5.793 3.707 1 95.94 196 PHE B N 1
ATOM 4395 C CA . PHE B 1 196 ? 12.625 -6.176 2.33 1 95.94 196 PHE B CA 1
ATOM 4396 C C . PHE B 1 196 ? 13.422 -7.414 1.936 1 95.94 196 PHE B C 1
ATOM 4398 O O . PHE B 1 196 ? 12.891 -8.336 1.314 1 95.94 196 PHE B O 1
ATOM 4405 N N . HIS B 1 197 ? 14.633 -7.523 2.314 1 97 197 HIS B N 1
ATOM 4406 C CA . HIS B 1 197 ? 15.5 -8.656 2.02 1 97 197 HIS B CA 1
ATOM 4407 C C . HIS B 1 197 ? 14.992 -9.93 2.693 1 97 197 HIS B C 1
ATOM 4409 O O . HIS B 1 197 ? 14.945 -10.992 2.072 1 97 197 HIS B O 1
ATOM 4415 N N . VAL B 1 198 ? 14.633 -9.805 3.938 1 97.19 198 VAL B N 1
ATOM 4416 C CA . VAL B 1 198 ? 14.156 -10.961 4.684 1 97.19 198 VAL B CA 1
ATOM 4417 C C . VAL B 1 198 ? 12.852 -11.469 4.07 1 97.19 198 VAL B C 1
ATOM 4419 O O . VAL B 1 198 ? 12.641 -12.68 3.969 1 97.19 198 VAL B O 1
ATOM 4422 N N . ALA B 1 199 ? 12.008 -10.555 3.664 1 96.44 199 ALA B N 1
ATOM 4423 C CA . ALA B 1 199 ? 10.75 -10.938 3.023 1 96.44 199 ALA B CA 1
ATOM 4424 C C . ALA B 1 199 ? 11.008 -11.719 1.736 1 96.44 199 ALA B C 1
ATOM 4426 O O . ALA B 1 199 ? 10.352 -12.727 1.466 1 96.44 199 ALA B O 1
ATOM 4427 N N . ASN B 1 200 ? 11.945 -11.234 0.949 1 96.56 200 ASN B N 1
ATOM 4428 C CA . ASN B 1 200 ? 12.289 -11.914 -0.296 1 96.56 200 ASN B CA 1
ATOM 4429 C C . ASN B 1 200 ? 12.914 -13.281 -0.035 1 96.56 200 ASN B C 1
ATOM 4431 O O . ASN B 1 200 ? 12.656 -14.234 -0.766 1 96.56 200 ASN B O 1
ATOM 4435 N N . GLN B 1 201 ? 13.742 -13.297 0.966 1 97.5 201 GLN B N 1
ATOM 4436 C CA . GLN B 1 201 ? 14.328 -14.586 1.346 1 97.5 201 GLN B CA 1
ATOM 4437 C C . GLN B 1 201 ? 13.25 -15.586 1.746 1 97.5 201 GLN B C 1
ATOM 4439 O O . GLN B 1 201 ? 13.336 -16.766 1.407 1 97.5 201 GLN B O 1
ATOM 4444 N N . LEU B 1 202 ? 12.273 -15.133 2.521 1 96.81 202 LEU B N 1
ATOM 4445 C CA . LEU B 1 202 ? 11.148 -15.977 2.914 1 96.81 202 LEU B CA 1
ATOM 4446 C C . LEU B 1 202 ? 10.43 -16.516 1.688 1 96.81 202 LEU B C 1
ATOM 4448 O O . LEU B 1 202 ? 10.078 -17.703 1.645 1 96.81 202 LEU B O 1
ATOM 4452 N N . ARG B 1 203 ? 10.219 -15.727 0.674 1 96.38 203 ARG B N 1
ATOM 4453 C CA . ARG B 1 203 ? 9.555 -16.141 -0.558 1 96.38 203 ARG B CA 1
ATOM 4454 C C . ARG B 1 203 ? 10.367 -17.203 -1.29 1 96.38 203 ARG B C 1
ATOM 4456 O O . ARG B 1 203 ? 9.828 -18.219 -1.704 1 96.38 203 ARG B O 1
ATOM 4463 N N . LYS B 1 204 ? 11.664 -16.969 -1.405 1 96.12 204 LYS B N 1
ATOM 4464 C CA . LYS B 1 204 ? 12.547 -17.906 -2.078 1 96.12 204 LYS B CA 1
ATOM 4465 C C . LYS B 1 204 ? 12.562 -19.25 -1.36 1 96.12 204 LYS B C 1
ATOM 4467 O O . LYS B 1 204 ? 12.406 -20.297 -1.992 1 96.12 204 LYS B O 1
ATOM 4472 N N . SER B 1 205 ? 12.695 -19.156 -0.048 1 96.12 205 SER B N 1
ATOM 4473 C CA . SER B 1 205 ? 12.773 -20.391 0.732 1 96.12 205 SER B CA 1
ATOM 4474 C C . SER B 1 205 ? 11.461 -21.172 0.669 1 96.12 205 SER B C 1
ATOM 4476 O O . SER B 1 205 ? 11.461 -22.391 0.574 1 96.12 205 SER B O 1
ATOM 4478 N N . THR B 1 206 ? 10.32 -20.469 0.716 1 95.38 206 THR B N 1
ATOM 4479 C CA . THR B 1 206 ? 9.008 -21.109 0.654 1 95.38 206 THR B CA 1
ATOM 4480 C C . THR B 1 206 ? 8.828 -21.844 -0.666 1 95.38 206 THR B C 1
ATOM 4482 O O . THR B 1 206 ? 8.43 -23.016 -0.677 1 95.38 206 THR B O 1
ATOM 4485 N N . ILE B 1 207 ? 9.164 -21.172 -1.751 1 94.62 207 ILE B N 1
ATOM 4486 C CA . ILE B 1 207 ? 9.008 -21.781 -3.066 1 94.62 207 ILE B CA 1
ATOM 4487 C C . ILE B 1 207 ? 9.922 -22.984 -3.184 1 94.62 207 ILE B C 1
ATOM 4489 O O . ILE B 1 207 ? 9.516 -24.031 -3.701 1 94.62 207 ILE B O 1
ATOM 4493 N N . THR B 1 208 ? 11.125 -22.859 -2.68 1 94.69 208 THR B N 1
ATOM 4494 C CA . THR B 1 208 ? 12.102 -23.938 -2.73 1 94.69 208 THR B CA 1
ATOM 4495 C C . THR B 1 208 ? 11.633 -25.141 -1.917 1 94.69 208 THR B C 1
ATOM 4497 O O . THR B 1 208 ? 11.719 -26.281 -2.377 1 94.69 208 THR B O 1
ATOM 4500 N N . ASP B 1 209 ? 11.117 -24.922 -0.736 1 93.38 209 ASP B N 1
ATOM 4501 C CA . ASP B 1 209 ? 10.633 -25.984 0.128 1 93.38 209 ASP B CA 1
ATOM 4502 C C . ASP B 1 209 ? 9.438 -26.703 -0.498 1 93.38 209 ASP B C 1
ATOM 4504 O O . ASP B 1 209 ? 9.344 -27.922 -0.45 1 93.38 209 ASP B O 1
ATOM 4508 N N . ILE B 1 210 ? 8.531 -25.938 -1.106 1 93 210 ILE B N 1
ATOM 4509 C CA . ILE B 1 210 ? 7.371 -26.516 -1.774 1 93 210 ILE B CA 1
ATOM 4510 C C . ILE B 1 210 ? 7.828 -27.375 -2.949 1 93 210 ILE B C 1
ATOM 4512 O O . ILE B 1 210 ? 7.418 -28.531 -3.072 1 93 210 ILE B O 1
ATOM 4516 N N . ALA B 1 211 ? 8.656 -26.781 -3.787 1 90.56 211 ALA B N 1
ATOM 4517 C CA . ALA B 1 211 ? 9.156 -27.516 -4.953 1 90.56 211 ALA B CA 1
ATOM 4518 C C . ALA B 1 211 ? 9.867 -28.797 -4.535 1 90.56 211 ALA B C 1
ATOM 4520 O O . ALA B 1 211 ? 9.844 -29.797 -5.262 1 90.56 211 ALA B O 1
ATOM 4521 N N . GLY B 1 212 ? 10.492 -28.797 -3.395 1 88.69 212 GLY B N 1
ATOM 4522 C CA . GLY B 1 212 ? 11.289 -29.906 -2.918 1 88.69 212 GLY B CA 1
ATOM 4523 C C . GLY B 1 212 ? 10.461 -31.125 -2.553 1 88.69 212 GLY B C 1
ATOM 4524 O O . GLY B 1 212 ? 10.977 -32.25 -2.521 1 88.69 212 GLY B O 1
ATOM 4525 N N . VAL B 1 213 ? 9.164 -31 -2.262 1 87.81 213 VAL B N 1
ATOM 4526 C CA . VAL B 1 213 ? 8.336 -32.125 -1.839 1 87.81 213 VAL B CA 1
ATOM 4527 C C . VAL B 1 213 ? 7.484 -32.594 -3.008 1 87.81 213 VAL B C 1
ATOM 4529 O O . VAL B 1 213 ? 6.797 -33.625 -2.906 1 87.81 213 VAL B O 1
ATOM 4532 N N . LEU B 1 214 ? 7.492 -31.828 -4.133 1 87.06 214 LEU B N 1
ATOM 4533 C CA . LEU B 1 214 ? 6.691 -32.188 -5.305 1 87.06 214 LEU B CA 1
ATOM 4534 C C . LEU B 1 214 ? 7.48 -33.062 -6.262 1 87.06 214 LEU B C 1
ATOM 4536 O O . LEU B 1 214 ? 8.703 -32.906 -6.383 1 87.06 214 LEU B O 1
ATOM 4540 N N . ASN B 1 215 ? 6.805 -34.031 -6.844 1 86.56 215 ASN B N 1
ATOM 4541 C CA . ASN B 1 215 ? 7.457 -34.781 -7.914 1 86.56 215 ASN B CA 1
ATOM 4542 C C . ASN B 1 215 ? 7.59 -33.938 -9.18 1 86.56 215 ASN B C 1
ATOM 4544 O O . ASN B 1 215 ? 7.156 -32.781 -9.211 1 86.56 215 ASN B O 1
ATOM 4548 N N . MET B 1 216 ? 8.211 -34.406 -10.172 1 86.88 216 MET B N 1
ATOM 4549 C CA . MET B 1 216 ? 8.57 -33.656 -11.375 1 86.88 216 MET B CA 1
ATOM 4550 C C . MET B 1 216 ? 7.336 -33.062 -12.016 1 86.88 216 MET B C 1
ATOM 4552 O O . MET B 1 216 ? 7.324 -31.859 -12.328 1 86.88 216 MET B O 1
ATOM 4556 N N . ASP B 1 217 ? 6.281 -33.812 -12.188 1 83.88 217 ASP B N 1
ATOM 4557 C CA . ASP B 1 217 ? 5.07 -33.344 -12.852 1 83.88 217 ASP B CA 1
ATOM 4558 C C . ASP B 1 217 ? 4.324 -32.312 -11.977 1 83.88 217 ASP B C 1
ATOM 4560 O O . ASP B 1 217 ? 3.801 -31.328 -12.477 1 83.88 217 ASP B O 1
ATOM 4564 N N . GLN B 1 218 ? 4.301 -32.656 -10.68 1 84 218 GLN B N 1
ATOM 4565 C CA . GLN B 1 218 ? 3.652 -31.75 -9.734 1 84 218 GLN B CA 1
ATOM 4566 C C . GLN B 1 218 ? 4.363 -30.406 -9.688 1 84 218 GLN B C 1
ATOM 4568 O O . GLN B 1 218 ? 3.719 -29.344 -9.633 1 84 218 GLN B O 1
ATOM 4573 N N . ARG B 1 219 ? 5.68 -30.453 -9.711 1 90.31 219 ARG B N 1
ATOM 4574 C CA . ARG B 1 219 ? 6.492 -29.234 -9.719 1 90.31 219 ARG B CA 1
ATOM 4575 C C . ARG B 1 219 ? 6.211 -28.406 -10.961 1 90.31 219 ARG B C 1
ATOM 4577 O O . ARG B 1 219 ? 6.086 -27.172 -10.875 1 90.31 219 ARG B O 1
ATOM 4584 N N . ALA B 1 220 ? 6.074 -29.047 -12.055 1 86.69 220 ALA B N 1
ATOM 4585 C CA . ALA B 1 220 ? 5.793 -28.344 -13.312 1 86.69 220 ALA B CA 1
ATOM 4586 C C . ALA B 1 220 ? 4.453 -27.625 -13.25 1 86.69 220 ALA B C 1
ATOM 4588 O O . ALA B 1 220 ? 4.355 -26.469 -13.648 1 86.69 220 ALA B O 1
ATOM 4589 N N . VAL B 1 221 ? 3.438 -28.25 -12.695 1 83.56 221 VAL B N 1
ATOM 4590 C CA . VAL B 1 221 ? 2.104 -27.672 -12.609 1 83.56 221 VAL B CA 1
ATOM 4591 C C . VAL B 1 221 ? 2.119 -26.484 -11.641 1 83.56 221 VAL B C 1
ATOM 4593 O O . VAL B 1 221 ? 1.511 -25.453 -11.906 1 83.56 221 VAL B O 1
ATOM 4596 N N . PHE B 1 222 ? 2.775 -26.719 -10.523 1 88.44 222 PHE B N 1
ATOM 4597 C CA . PHE B 1 222 ? 2.898 -25.656 -9.531 1 88.44 222 PHE B CA 1
ATOM 4598 C C . PHE B 1 222 ? 3.582 -24.438 -10.125 1 88.44 222 PHE B C 1
ATOM 4600 O O . PHE B 1 222 ? 3.061 -23.312 -10.031 1 88.44 222 PHE B O 1
ATOM 4607 N N . LEU B 1 223 ? 4.723 -24.641 -10.766 1 90.38 223 LEU B N 1
ATOM 4608 C CA . LEU B 1 223 ? 5.492 -23.531 -11.344 1 90.38 223 LEU B CA 1
ATOM 4609 C C . LEU B 1 223 ? 4.727 -22.875 -12.484 1 90.38 223 LEU B C 1
ATOM 4611 O O . LEU B 1 223 ? 4.793 -21.656 -12.656 1 90.38 223 LEU B O 1
ATOM 4615 N N . GLU B 1 224 ? 4.07 -23.625 -13.219 1 85.38 224 GLU B N 1
ATOM 4616 C CA . GLU B 1 224 ? 3.205 -23.078 -14.266 1 85.38 224 GLU B CA 1
ATOM 4617 C C . GLU B 1 224 ? 2.168 -22.125 -13.672 1 85.38 224 GLU B C 1
ATOM 4619 O O . GLU B 1 224 ? 1.954 -21.031 -14.195 1 85.38 224 GLU B O 1
ATOM 4624 N N . SER B 1 225 ? 1.543 -22.594 -12.641 1 83.94 225 SER B N 1
ATOM 4625 C CA . SER B 1 225 ? 0.522 -21.781 -11.984 1 83.94 225 SER B CA 1
ATOM 4626 C C . SER B 1 225 ? 1.106 -20.469 -11.461 1 83.94 225 SER B C 1
ATOM 4628 O O . SER B 1 225 ? 0.497 -19.406 -11.609 1 83.94 225 SER B O 1
ATOM 4630 N N . VAL B 1 226 ? 2.215 -20.594 -10.875 1 85.06 226 VAL B N 1
ATOM 4631 C CA . VAL B 1 226 ? 2.889 -19.422 -10.32 1 85.06 226 VAL B CA 1
ATOM 4632 C C . VAL B 1 226 ? 3.232 -18.438 -11.445 1 85.06 226 VAL B C 1
ATOM 4634 O O . VAL B 1 226 ? 2.975 -17.25 -11.336 1 85.06 226 VAL B O 1
ATOM 4637 N N . CYS B 1 227 ? 3.754 -18.953 -12.531 1 84.69 227 CYS B N 1
ATOM 4638 C CA . CYS B 1 227 ? 4.156 -18.109 -13.656 1 84.69 227 CYS B CA 1
ATOM 4639 C C . CYS B 1 227 ? 2.951 -17.422 -14.281 1 84.69 227 CYS B C 1
ATOM 4641 O O . CYS B 1 227 ? 2.994 -16.219 -14.562 1 84.69 227 CYS B O 1
ATOM 4643 N N . LYS B 1 228 ? 1.93 -18.109 -14.477 1 79.75 228 LYS B N 1
ATOM 4644 C CA . LYS B 1 228 ? 0.72 -17.547 -15.062 1 79.75 228 LYS B CA 1
ATOM 4645 C C . LYS B 1 228 ? 0.112 -16.484 -14.156 1 79.75 228 LYS B C 1
ATOM 4647 O O . LYS B 1 228 ? -0.396 -15.461 -14.633 1 79.75 228 LYS B O 1
ATOM 4652 N N . LEU B 1 229 ? 0.138 -16.781 -12.977 1 78.62 229 LEU B N 1
ATOM 4653 C CA . LEU B 1 229 ? -0.4 -15.844 -12 1 78.62 229 LEU B CA 1
ATOM 4654 C C . LEU B 1 229 ? 0.388 -14.539 -12.016 1 78.62 229 LEU B C 1
ATOM 4656 O O . LEU B 1 229 ? -0.196 -13.453 -12.125 1 78.62 229 LEU B O 1
ATOM 4660 N N . LEU B 1 230 ? 1.634 -14.672 -11.906 1 76 230 LEU B N 1
ATOM 4661 C CA . LEU B 1 230 ? 2.504 -13.5 -11.836 1 76 230 LEU B CA 1
ATOM 4662 C C . LEU B 1 230 ? 2.447 -12.703 -13.141 1 76 230 LEU B C 1
ATOM 4664 O O . LEU B 1 230 ? 2.525 -11.477 -13.125 1 76 230 LEU B O 1
ATOM 4668 N N . ALA B 1 231 ? 2.281 -13.328 -14.172 1 76.31 231 ALA B N 1
ATOM 4669 C CA . ALA B 1 231 ? 2.244 -12.68 -15.477 1 76.31 231 ALA B CA 1
ATOM 4670 C C . ALA B 1 231 ? 0.874 -12.062 -15.75 1 76.31 231 ALA B C 1
ATOM 4672 O O . ALA B 1 231 ? 0.751 -11.117 -16.531 1 76.31 231 ALA B O 1
ATOM 4673 N N . GLY B 1 232 ? -0.156 -12.547 -15.117 1 69.62 232 GLY B N 1
ATOM 4674 C CA . GLY B 1 232 ? -1.526 -12.164 -15.414 1 69.62 232 GLY B CA 1
ATOM 4675 C C . GLY B 1 232 ? -1.905 -10.812 -14.836 1 69.62 232 GLY B C 1
ATOM 4676 O O . GLY B 1 232 ? -2.881 -10.195 -15.273 1 69.62 232 GLY B O 1
ATOM 4677 N N . PHE B 1 233 ? -1.299 -10.266 -13.805 1 64 233 PHE B N 1
ATOM 4678 C CA . PHE B 1 233 ? -1.679 -9.008 -13.172 1 64 233 PHE B CA 1
ATOM 4679 C C . PHE B 1 233 ? -1.274 -7.82 -14.031 1 64 233 PHE B C 1
ATOM 4681 O O . PHE B 1 233 ? -1.861 -6.742 -13.93 1 64 233 PHE B O 1
ATOM 4688 N N . LYS B 1 234 ? -0.243 -7.617 -14.695 1 57.59 234 LYS B N 1
ATOM 4689 C CA . LYS B 1 234 ? 0.264 -6.43 -15.375 1 57.59 234 LYS B CA 1
ATOM 4690 C C . LYS B 1 234 ? -0.782 -5.852 -16.328 1 57.59 234 LYS B C 1
ATOM 4692 O O . LYS B 1 234 ? -0.887 -4.633 -16.484 1 57.59 234 LYS B O 1
ATOM 4697 N N . HIS B 1 235 ? -1.634 -6.566 -16.969 1 50 235 HIS B N 1
ATOM 4698 C CA . HIS B 1 235 ? -2.381 -6.016 -18.094 1 50 235 HIS B CA 1
ATOM 4699 C C . HIS B 1 235 ? -3.814 -5.684 -17.703 1 50 235 HIS B C 1
ATOM 4701 O O . HIS B 1 235 ? -4.629 -5.316 -18.547 1 50 235 HIS B O 1
ATOM 4707 N N . GLN B 1 236 ? -4.051 -5.535 -16.406 1 48.31 236 GLN B N 1
ATOM 4708 C CA . GLN B 1 236 ? -5.504 -5.57 -16.281 1 48.31 236 GLN B CA 1
ATOM 4709 C C . GLN B 1 236 ? -6.008 -4.422 -15.414 1 48.31 236 GLN B C 1
ATOM 4711 O O . GLN B 1 236 ? -7.172 -4.406 -15.008 1 48.31 236 GLN B O 1
ATOM 4716 N N . ASP B 1 237 ? -5.18 -3.35 -15.195 1 49.28 237 ASP B N 1
ATOM 4717 C CA . ASP B 1 237 ? -5.535 -2.369 -14.172 1 49.28 237 ASP B CA 1
ATOM 4718 C C . ASP B 1 237 ? -6.832 -1.646 -14.539 1 49.28 237 ASP B C 1
ATOM 4720 O O . ASP B 1 237 ? -7.746 -1.549 -13.719 1 49.28 237 ASP B O 1
ATOM 4724 N N . GLN B 1 238 ? -6.766 -1.126 -15.758 1 46.81 238 GLN B N 1
ATOM 4725 C CA . GLN B 1 238 ? -7.906 -0.285 -16.125 1 46.81 238 GLN B CA 1
ATOM 4726 C C . GLN B 1 238 ? -9.195 -1.103 -16.188 1 46.81 238 GLN B C 1
ATOM 4728 O O . GLN B 1 238 ? -10.25 -0.643 -15.758 1 46.81 238 GLN B O 1
ATOM 4733 N N . ALA B 1 239 ? -9.094 -2.301 -16.641 1 46.56 239 ALA B N 1
ATOM 4734 C CA . ALA B 1 239 ? -10.281 -3.137 -16.781 1 46.56 239 ALA B CA 1
ATOM 4735 C C . ALA B 1 239 ? -10.812 -3.568 -15.422 1 46.56 239 ALA B C 1
ATOM 4737 O O . ALA B 1 239 ? -12.031 -3.602 -15.203 1 46.56 239 ALA B O 1
ATOM 4738 N N . PHE B 1 240 ? -10.023 -3.754 -14.609 1 46.94 240 PHE B N 1
ATOM 4739 C CA . PHE B 1 240 ? -10.438 -4.148 -13.266 1 46.94 240 PHE B CA 1
ATOM 4740 C C . PHE B 1 240 ? -11.094 -2.984 -12.539 1 46.94 240 PHE B C 1
ATOM 4742 O O . PHE B 1 240 ? -12.148 -3.146 -11.922 1 46.94 240 PHE B O 1
ATOM 4749 N N . GLN B 1 241 ? -10.477 -1.889 -12.672 1 48.97 241 GLN B N 1
ATOM 4750 C CA . GLN B 1 241 ? -11.07 -0.71 -12.047 1 48.97 241 GLN B CA 1
ATOM 4751 C C . GLN B 1 241 ? -12.469 -0.44 -12.594 1 48.97 241 GLN B C 1
ATOM 4753 O O . GLN B 1 241 ? -13.383 -0.112 -11.836 1 48.97 241 GLN B O 1
ATOM 4758 N N . ASN B 1 242 ? -12.539 -0.546 -13.836 1 48.31 242 ASN B N 1
ATOM 4759 C CA . ASN B 1 242 ? -13.844 -0.357 -14.477 1 48.31 242 ASN B CA 1
ATOM 4760 C C . ASN B 1 242 ? -14.859 -1.389 -13.992 1 48.31 242 ASN B C 1
ATOM 4762 O O . ASN B 1 242 ? -16.031 -1.07 -13.812 1 48.31 242 ASN B O 1
ATOM 4766 N N . SER B 1 243 ? -14.406 -2.533 -13.805 1 47.75 243 SER B N 1
ATOM 4767 C CA . SER B 1 243 ? -15.305 -3.6 -13.375 1 47.75 243 SER B CA 1
ATOM 4768 C C . SER B 1 243 ? -15.758 -3.393 -11.93 1 47.75 243 SER B C 1
ATOM 4770 O O . SER B 1 243 ? -16.859 -3.812 -11.555 1 47.75 243 SER B O 1
ATOM 4772 N N . LEU B 1 244 ? -14.914 -2.826 -11.227 1 46.78 244 LEU B N 1
ATOM 4773 C CA . LEU B 1 244 ? -15.289 -2.514 -9.852 1 46.78 244 LEU B CA 1
ATOM 4774 C C . LEU B 1 244 ? -16.406 -1.473 -9.812 1 46.78 244 LEU B C 1
ATOM 4776 O O . LEU B 1 244 ? -17.281 -1.535 -8.961 1 46.78 244 LEU B O 1
ATOM 4780 N N . PHE B 1 245 ? -16.297 -0.476 -10.773 1 43.16 245 PHE B N 1
ATOM 4781 C CA . PHE B 1 245 ? -17.219 0.654 -10.781 1 43.16 245 PHE B CA 1
ATOM 4782 C C . PHE B 1 245 ? -18.406 0.375 -11.688 1 43.16 245 PHE B C 1
ATOM 4784 O O . PHE B 1 245 ? -19.484 0.957 -11.516 1 43.16 245 PHE B O 1
ATOM 4791 N N . ASP B 1 246 ? -18.281 -0.097 -12.805 1 42.28 246 ASP B N 1
ATOM 4792 C CA . ASP B 1 246 ? -19.375 -0.329 -13.734 1 42.28 246 ASP B CA 1
ATOM 4793 C C . ASP B 1 246 ? -20.531 -1.051 -13.047 1 42.28 246 ASP B C 1
ATOM 4795 O O . ASP B 1 246 ? -21.703 -0.804 -13.359 1 42.28 246 ASP B O 1
ATOM 4799 N N . ASN B 1 247 ? -20.406 -1.919 -12.203 1 39 247 ASN B N 1
ATOM 4800 C CA . ASN B 1 247 ? -21.641 -2.457 -11.625 1 39 247 ASN B CA 1
ATOM 4801 C C . ASN B 1 247 ? -22.391 -1.398 -10.82 1 39 247 ASN B C 1
ATOM 4803 O O . ASN B 1 247 ? -23.562 -1.587 -10.477 1 39 247 ASN B O 1
ATOM 4807 N N . LEU B 1 248 ? -21.828 -0.325 -10.477 1 35.5 248 LEU B N 1
ATOM 4808 C CA . LEU B 1 248 ? -22.547 0.73 -9.766 1 35.5 248 LEU B CA 1
ATOM 4809 C C . LEU B 1 248 ? -23.234 1.682 -10.742 1 35.5 248 LEU B C 1
ATOM 4811 O O . LEU B 1 248 ? -24.219 2.318 -10.398 1 35.5 248 LEU B O 1
ATOM 4815 N N . LEU B 1 249 ? -22.734 2.014 -11.875 1 32.5 249 LEU B N 1
ATOM 4816 C CA . LEU B 1 249 ? -23.406 2.918 -12.812 1 32.5 249 LEU B CA 1
ATOM 4817 C C . LEU B 1 249 ? -24.672 2.281 -13.375 1 32.5 249 LEU B C 1
ATOM 4819 O O . LEU B 1 249 ? -25.562 2.984 -13.867 1 32.5 249 LEU B O 1
ATOM 4823 N N . ILE B 1 250 ? -24.797 1.074 -13.531 1 31.17 250 ILE B N 1
ATOM 4824 C CA . ILE B 1 250 ? -25.922 0.622 -14.336 1 31.17 250 ILE B CA 1
ATOM 4825 C C . ILE B 1 250 ? -27.219 0.786 -13.539 1 31.17 250 ILE B C 1
ATOM 4827 O O . ILE B 1 250 ? -28.312 0.735 -14.102 1 31.17 250 ILE B O 1
ATOM 4831 N N . ARG B 1 251 ? -27.266 0.799 -12.227 1 31.92 251 ARG B N 1
ATOM 4832 C CA . ARG B 1 251 ? -28.656 0.798 -11.781 1 31.92 251 ARG B CA 1
ATOM 4833 C C . ARG B 1 251 ? -29.188 2.221 -11.602 1 31.92 251 ARG B C 1
ATOM 4835 O O . ARG B 1 251 ? -29.281 2.721 -10.484 1 31.92 251 ARG B O 1
ATOM 4842 N N . GLN B 1 252 ? -28.891 3.252 -12.359 1 27.7 252 GLN B N 1
ATOM 4843 C CA . GLN B 1 252 ? -29.797 4.391 -12.305 1 27.7 252 GLN B CA 1
ATOM 4844 C C . GLN B 1 252 ? -31.234 3.967 -12.633 1 27.7 252 GLN B C 1
ATOM 4846 O O . GLN B 1 252 ? -31.469 3.264 -13.617 1 27.7 252 GLN B O 1
ATOM 4851 N N . PRO B 1 253 ? -32.25 4.145 -11.773 1 26.25 253 PRO B N 1
ATOM 4852 C CA . PRO B 1 253 ? -33.625 4.059 -12.188 1 26.25 253 PRO B CA 1
ATOM 4853 C C . PRO B 1 253 ? -33.969 4.953 -13.383 1 26.25 253 PRO B C 1
ATOM 4855 O O . PRO B 1 253 ? -33.531 6.117 -13.414 1 26.25 253 PRO B O 1
ATOM 4858 N N . MET B 1 254 ? -34.281 4.52 -14.5 1 26.83 254 MET B N 1
ATOM 4859 C CA . MET B 1 254 ? -35 5.172 -15.594 1 26.83 254 MET B CA 1
ATOM 4860 C C . MET B 1 254 ? -36.25 5.879 -15.086 1 26.83 254 MET B C 1
ATOM 4862 O O . MET B 1 254 ? -37.094 5.246 -14.484 1 26.83 254 MET B O 1
ATOM 4866 N N . MET B 1 255 ? -36.344 7.016 -14.812 1 27.75 255 MET B N 1
ATOM 4867 C CA . MET B 1 255 ? -37.594 7.73 -14.82 1 27.75 255 MET B CA 1
ATOM 4868 C C . MET B 1 255 ? -38.469 7.301 -16.016 1 27.75 255 MET B C 1
ATOM 4870 O O . MET B 1 255 ? -37.969 7.273 -17.141 1 27.75 255 MET B O 1
ATOM 4874 N N . GLN B 1 256 ? -39.688 6.73 -15.805 1 26.77 256 GLN B N 1
ATOM 4875 C CA . GLN B 1 256 ? -40.844 6.441 -16.641 1 26.77 256 GLN B CA 1
ATOM 4876 C C . GLN B 1 256 ? -41.312 7.691 -17.375 1 26.77 256 GLN B C 1
ATOM 4878 O O . GLN B 1 256 ? -41.906 8.578 -16.766 1 26.77 256 GLN B O 1
ATOM 4883 N N . GLN B 1 257 ? -40.688 8.422 -18.156 1 25.64 257 GLN B N 1
ATOM 4884 C CA . GLN B 1 257 ? -41.438 9.242 -19.094 1 25.64 257 GLN B CA 1
ATOM 4885 C C . GLN B 1 257 ? -42.531 8.422 -19.766 1 25.64 257 GLN B C 1
ATOM 4887 O O . GLN B 1 257 ? -42.312 7.297 -20.203 1 25.64 257 GLN B O 1
ATOM 4892 N N . HIS B 1 258 ? -43.781 8.68 -19.484 1 27.72 258 HIS B N 1
ATOM 4893 C CA . HIS B 1 258 ? -45 8.359 -20.219 1 27.72 258 HIS B CA 1
ATOM 4894 C C . HIS B 1 258 ? -44.812 8.523 -21.719 1 27.72 258 HIS B C 1
ATOM 4896 O O . HIS B 1 258 ? -44.75 9.648 -22.219 1 27.72 258 HIS B O 1
ATOM 4902 N N . ASP B 1 259 ? -44.094 7.707 -22.344 1 26.14 259 ASP B N 1
ATOM 4903 C CA . ASP B 1 259 ? -44.125 7.625 -23.797 1 26.14 259 ASP B CA 1
ATOM 4904 C C . ASP B 1 259 ? -45.531 7.422 -24.344 1 26.14 259 ASP B C 1
ATOM 4906 O O . ASP B 1 259 ? -46.281 6.59 -23.828 1 26.14 259 ASP B O 1
ATOM 4910 N N . ALA B 1 260 ? -46.156 8.422 -24.906 1 31.34 260 ALA B N 1
ATOM 4911 C CA . ALA B 1 260 ? -47.312 8.258 -25.781 1 31.34 260 ALA B CA 1
ATOM 4912 C C . ALA B 1 260 ? -47.219 6.949 -26.562 1 31.34 260 ALA B C 1
ATOM 4914 O O . ALA B 1 260 ? -46.125 6.398 -26.75 1 31.34 260 ALA B O 1
ATOM 4915 N N . PRO B 1 261 ? -48.25 6.359 -27.141 1 30.22 261 PRO B N 1
ATOM 4916 C CA . PRO B 1 261 ? -48.406 5.137 -27.938 1 30.22 261 PRO B CA 1
ATOM 4917 C C . PRO B 1 261 ? -47.344 5.027 -29.031 1 30.22 261 PRO B C 1
ATOM 4919 O O . PRO B 1 261 ? -47.344 5.805 -30 1 30.22 261 PRO B O 1
ATOM 4922 N N . GLN B 1 262 ? -46.125 5.129 -28.766 1 28.12 262 GLN B N 1
ATOM 4923 C CA . GLN B 1 262 ? -45.281 5.152 -29.969 1 28.12 262 GLN B CA 1
ATOM 4924 C C . GLN B 1 262 ? -45.594 3.973 -30.891 1 28.12 262 GLN B C 1
ATOM 4926 O O . GLN B 1 262 ? -45.938 2.887 -30.406 1 28.12 262 GLN B O 1
ATOM 4931 N N . ARG B 1 263 ? -45.906 4.207 -32.156 1 34.19 263 ARG B N 1
ATOM 4932 C CA . ARG B 1 263 ? -46.219 3.312 -33.25 1 34.19 263 ARG B CA 1
ATOM 4933 C C . ARG B 1 263 ? -45.344 2.066 -33.219 1 34.19 263 ARG B C 1
ATOM 4935 O O . ARG B 1 263 ? -44.188 2.113 -32.75 1 34.19 263 ARG B O 1
ATOM 4942 N N . PRO B 1 264 ? -45.812 0.936 -33.531 1 31.47 264 PRO B N 1
ATOM 4943 C CA . PRO B 1 264 ? -45.188 -0.392 -33.531 1 31.47 264 PRO B CA 1
ATOM 4944 C C . PRO B 1 264 ? -43.781 -0.386 -34.125 1 31.47 264 PRO B C 1
ATOM 4946 O O . PRO B 1 264 ? -43.562 0.137 -35.219 1 31.47 264 PRO B O 1
ATOM 4949 N N . PRO B 1 265 ? -42.75 -0.186 -33.406 1 32.81 265 PRO B N 1
ATOM 4950 C CA . PRO B 1 265 ? -41.5 0.059 -34.125 1 32.81 265 PRO B CA 1
ATOM 4951 C C . PRO B 1 265 ? -41.281 -0.89 -35.281 1 32.81 265 PRO B C 1
ATOM 4953 O O . PRO B 1 265 ? -41.812 -2.004 -35.281 1 32.81 265 PRO B O 1
ATOM 4956 N N . PRO B 1 266 ? -41.062 -0.464 -36.406 1 33.59 266 PRO B N 1
ATOM 4957 C CA . PRO B 1 266 ? -41.031 -1.378 -37.562 1 33.59 266 PRO B CA 1
ATOM 4958 C C . PRO B 1 266 ? -40.25 -2.66 -37.281 1 33.59 266 PRO B C 1
ATOM 4960 O O . PRO B 1 266 ? -39.438 -2.705 -36.344 1 33.59 266 PRO B O 1
ATOM 4963 N N . PRO B 1 267 ? -40.438 -3.793 -37.938 1 30.16 267 PRO B N 1
ATOM 4964 C CA . PRO B 1 267 ? -39.844 -5.117 -37.781 1 30.16 267 PRO B CA 1
ATOM 4965 C C . PRO B 1 267 ? -38.312 -5.062 -37.656 1 30.16 267 PRO B C 1
ATOM 4967 O O . PRO B 1 267 ? -37.656 -4.434 -38.469 1 30.16 267 PRO B O 1
ATOM 4970 N N . MET B 1 268 ? -37.812 -4.918 -36.531 1 30.08 268 MET B N 1
ATOM 4971 C CA . MET B 1 268 ? -36.375 -4.867 -36.188 1 30.08 268 MET B CA 1
ATOM 4972 C C . MET B 1 268 ? -35.594 -5.883 -37 1 30.08 268 MET B C 1
ATOM 4974 O O . MET B 1 268 ? -35.844 -7.09 -36.906 1 30.08 268 MET B O 1
ATOM 4978 N N . ASN B 1 269 ? -35.156 -5.59 -38.125 1 31.28 269 ASN B N 1
ATOM 4979 C CA . ASN B 1 269 ? -34.312 -6.418 -38.969 1 31.28 269 ASN B CA 1
ATOM 4980 C C . ASN B 1 269 ? -33.219 -7.137 -38.188 1 31.28 269 ASN B C 1
ATOM 4982 O O . ASN B 1 269 ? -32.75 -6.613 -37.156 1 31.28 269 ASN B O 1
ATOM 4986 N N . GLN B 1 270 ? -33 -8.461 -38.188 1 32.53 270 GLN B N 1
ATOM 4987 C CA . GLN B 1 270 ? -32.062 -9.422 -37.625 1 32.53 270 GLN B CA 1
ATOM 4988 C C . GLN B 1 270 ? -30.656 -8.836 -37.531 1 32.53 270 GLN B C 1
ATOM 4990 O O . GLN B 1 270 ? -29.891 -8.906 -38.5 1 32.53 270 GLN B O 1
ATOM 4995 N N . HIS B 1 271 ? -30.484 -7.699 -37.125 1 37.31 271 HIS B N 1
ATOM 4996 C CA . HIS B 1 271 ? -29.172 -7.09 -37.062 1 37.31 271 HIS B CA 1
ATOM 4997 C C . HIS B 1 271 ? -28.156 -8.055 -36.438 1 37.31 271 HIS B C 1
ATOM 4999 O O . HIS B 1 271 ? -28.344 -8.555 -35.344 1 37.31 271 HIS B O 1
ATOM 5005 N N . GLN B 1 272 ? -27.422 -8.82 -37.094 1 41.5 272 GLN B N 1
ATOM 5006 C CA . GLN B 1 272 ? -26.328 -9.75 -36.875 1 41.5 272 GLN B CA 1
ATOM 5007 C C . GLN B 1 272 ? -25.391 -9.234 -35.781 1 41.5 272 GLN B C 1
ATOM 5009 O O . GLN B 1 272 ? -25.016 -8.07 -35.781 1 41.5 272 GLN B O 1
ATOM 5014 N N . GLN B 1 273 ? -25.5 -9.648 -34.531 1 51.28 273 GLN B N 1
ATOM 5015 C CA . GLN B 1 273 ? -24.594 -9.461 -33.406 1 51.28 273 GLN B CA 1
ATOM 5016 C C . GLN B 1 273 ? -23.156 -9.344 -33.875 1 51.28 273 GLN B C 1
ATOM 5018 O O . GLN B 1 273 ? -22.578 -10.297 -34.406 1 51.28 273 GLN B O 1
ATOM 5023 N N . GLU B 1 274 ? -22.719 -8.125 -34.219 1 65.38 274 GLU B N 1
ATOM 5024 C CA . GLU B 1 274 ? -21.328 -7.93 -34.625 1 65.38 274 GLU B CA 1
ATOM 5025 C C . GLU B 1 274 ? -20.406 -7.855 -33.406 1 65.38 274 GLU B C 1
ATOM 5027 O O . GLU B 1 274 ? -20.734 -7.207 -32.406 1 65.38 274 GLU B O 1
ATOM 5032 N N . TYR B 1 275 ? -19.406 -8.609 -33.25 1 76.81 275 TYR B N 1
ATOM 5033 C CA . TYR B 1 275 ? -18.328 -8.68 -32.25 1 76.81 275 TYR B CA 1
ATOM 5034 C C . TYR B 1 275 ? -17.156 -7.789 -32.688 1 76.81 275 TYR B C 1
ATOM 5036 O O . TYR B 1 275 ? -16.609 -7.949 -33.781 1 76.81 275 TYR B O 1
ATOM 5044 N N . VAL B 1 276 ? -16.875 -6.758 -31.812 1 79.81 276 VAL B N 1
ATOM 5045 C CA . VAL B 1 276 ? -15.891 -5.754 -32.219 1 79.81 276 VAL B CA 1
ATOM 5046 C C . VAL B 1 276 ? -14.602 -5.938 -31.406 1 79.81 276 VAL B C 1
ATOM 5048 O O . VAL B 1 276 ? -14.648 -6.27 -30.219 1 79.81 276 VAL B O 1
ATOM 5051 N N . ILE B 1 277 ? -13.469 -5.867 -32.188 1 83.44 277 ILE B N 1
ATOM 5052 C CA . ILE B 1 277 ? -12.164 -5.863 -31.531 1 83.44 277 ILE B CA 1
ATOM 5053 C C . ILE B 1 277 ? -11.492 -4.508 -31.734 1 83.44 277 ILE B C 1
ATOM 5055 O O . ILE B 1 277 ? -11.75 -3.814 -32.719 1 83.44 27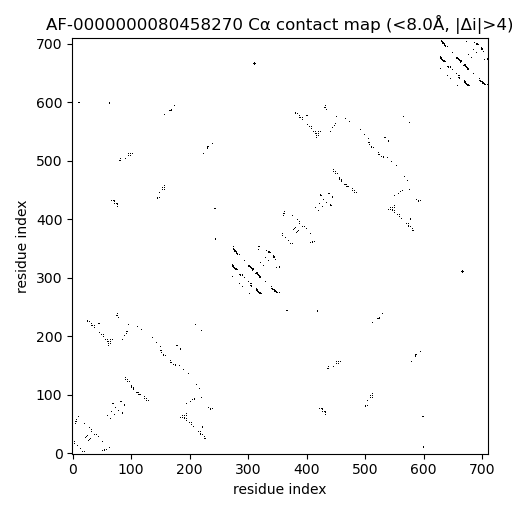7 ILE B O 1
ATOM 5059 N N . TYR B 1 278 ? -10.703 -4.199 -30.844 1 85.06 278 TYR B N 1
ATOM 5060 C CA . TYR B 1 278 ? -9.82 -3.037 -30.906 1 85.06 278 TYR B CA 1
ATOM 5061 C C . TYR B 1 278 ? -8.469 -3.406 -31.5 1 85.06 278 TYR B C 1
ATOM 5063 O O . TYR B 1 278 ? -7.906 -4.457 -31.172 1 85.06 278 TYR B O 1
ATOM 5071 N N . VAL B 1 279 ? -8.023 -2.578 -32.312 1 84.19 279 VAL B N 1
ATOM 5072 C CA . VAL B 1 279 ? -6.699 -2.727 -32.906 1 84.19 279 VAL B CA 1
ATOM 5073 C C . VAL B 1 279 ? -5.898 -1.441 -32.719 1 84.19 279 VAL B C 1
ATOM 5075 O O . VAL B 1 279 ? -6.223 -0.404 -33.281 1 84.19 279 VAL B O 1
ATOM 5078 N N . GLY B 1 280 ? -4.914 -1.561 -31.859 1 82.69 280 GLY B N 1
ATOM 5079 C CA . GLY B 1 280 ? -4.047 -0.42 -31.609 1 82.69 280 GLY B CA 1
ATOM 5080 C C . GLY B 1 280 ? -2.717 -0.503 -32.344 1 82.69 280 GLY B C 1
ATOM 5081 O O . GLY B 1 280 ? -2.404 -1.522 -32.938 1 82.69 280 GLY B O 1
ATOM 5082 N N . ASN B 1 281 ? -2.002 0.633 -32.312 1 78.94 281 ASN B N 1
ATOM 5083 C CA . ASN B 1 281 ? -0.667 0.753 -32.906 1 78.94 281 ASN B CA 1
ATOM 5084 C C . ASN B 1 281 ? -0.694 0.572 -34.406 1 78.94 281 ASN B C 1
ATOM 5086 O O . ASN B 1 281 ? 0.138 -0.146 -34.969 1 78.94 281 ASN B O 1
ATOM 5090 N N . LEU B 1 282 ? -1.54 1.249 -34.875 1 82.69 282 LEU B N 1
ATOM 5091 C CA . LEU B 1 282 ? -1.655 1.177 -36.344 1 82.69 282 LEU B CA 1
ATOM 5092 C C . LEU B 1 282 ? -0.849 2.287 -37 1 82.69 282 LEU B C 1
ATOM 5094 O O . LEU B 1 282 ? -0.738 3.389 -36.438 1 82.69 282 LEU B O 1
ATOM 5098 N N . ALA B 1 283 ? -0.176 1.976 -38.062 1 77.94 283 ALA B N 1
ATOM 5099 C CA . ALA B 1 283 ? 0.552 2.955 -38.844 1 77.94 283 ALA B CA 1
ATOM 5100 C C . ALA B 1 283 ? -0.394 4.012 -39.406 1 77.94 283 ALA B C 1
ATOM 5102 O O . ALA B 1 283 ? -1.559 3.725 -39.688 1 77.94 283 ALA B O 1
ATOM 5103 N N . PRO B 1 284 ? 0.059 5.152 -39.531 1 76.94 284 PRO B N 1
ATOM 5104 C CA . PRO B 1 284 ? -0.771 6.227 -40.062 1 76.94 284 PRO B CA 1
ATOM 5105 C C . PRO B 1 284 ? -1.259 5.938 -41.469 1 76.94 284 PRO B C 1
ATOM 5107 O O . PRO B 1 284 ? -2.266 6.5 -41.906 1 76.94 284 PRO B O 1
ATOM 5110 N N . GLU B 1 285 ? -0.592 5.047 -42.156 1 76.69 285 GLU B N 1
ATOM 5111 C CA . GLU B 1 285 ? -0.936 4.695 -43.531 1 76.69 285 GLU B CA 1
ATOM 5112 C C . GLU B 1 285 ? -2.037 3.641 -43.562 1 76.69 285 GLU B C 1
ATOM 5114 O O . GLU B 1 285 ? -2.564 3.326 -44.625 1 76.69 285 GLU B O 1
ATOM 5119 N N . ALA B 1 286 ? -2.455 3.225 -42.344 1 79.81 286 ALA B N 1
ATOM 5120 C CA . ALA B 1 286 ? -3.479 2.184 -42.312 1 79.81 286 ALA B CA 1
ATOM 5121 C C . ALA B 1 286 ? -4.852 2.75 -42.656 1 79.81 286 ALA B C 1
ATOM 5123 O O . ALA B 1 286 ? -5.211 3.842 -42.219 1 79.81 286 ALA B O 1
ATOM 5124 N N . THR B 1 287 ? -5.547 2.199 -43.625 1 81 287 THR B N 1
ATOM 5125 C CA . THR B 1 287 ? -6.898 2.586 -44.031 1 81 287 THR B CA 1
ATOM 5126 C C . THR B 1 287 ? -7.91 1.535 -43.594 1 81 287 THR B C 1
ATOM 5128 O O . THR B 1 287 ? -7.551 0.387 -43.312 1 81 287 THR B O 1
ATOM 5131 N N . ASN B 1 288 ? -9.133 1.973 -43.5 1 83.31 288 ASN B N 1
ATOM 5132 C CA . ASN B 1 288 ? -10.203 1.06 -43.125 1 83.31 288 ASN B CA 1
ATOM 5133 C C . ASN B 1 288 ? -10.188 -0.207 -44 1 83.31 288 ASN B C 1
ATOM 5135 O O . ASN B 1 288 ? -10.32 -1.314 -43.469 1 83.31 288 ASN B O 1
ATOM 5139 N N . ASP B 1 289 ? -10.016 0.03 -45.219 1 80.44 289 ASP B N 1
ATOM 5140 C CA . ASP B 1 289 ? -10.055 -1.095 -46.125 1 80.44 289 ASP B CA 1
ATOM 5141 C C . ASP B 1 289 ? -8.859 -2.018 -45.938 1 80.44 289 ASP B C 1
ATOM 5143 O O . ASP B 1 289 ? -9 -3.242 -45.938 1 80.44 289 ASP B O 1
ATOM 5147 N N . LEU B 1 290 ? -7.664 -1.413 -45.688 1 81.38 290 LEU B N 1
ATOM 5148 C CA . LEU B 1 290 ? -6.461 -2.215 -45.469 1 81.38 290 LEU B CA 1
ATOM 5149 C C . LEU B 1 290 ? -6.562 -3.031 -44.188 1 81.38 290 LEU B C 1
ATOM 5151 O O . LEU B 1 290 ? -6.156 -4.195 -44.156 1 81.38 290 LEU B O 1
ATOM 5155 N N . LEU B 1 291 ? -7.102 -2.42 -43.281 1 86.31 291 LEU B N 1
ATOM 5156 C CA . LEU B 1 291 ? -7.266 -3.109 -42.031 1 86.31 291 LEU B CA 1
ATOM 5157 C C . LEU B 1 291 ? -8.281 -4.238 -42.156 1 86.31 291 LEU B C 1
ATOM 5159 O O . LEU B 1 291 ? -8.047 -5.348 -41.656 1 86.31 291 LEU B O 1
ATOM 5163 N N . LEU B 1 292 ? -9.336 -3.932 -42.719 1 84.69 292 LEU B N 1
ATOM 5164 C CA . LEU B 1 292 ? -10.352 -4.957 -42.938 1 84.69 292 LEU B CA 1
ATOM 5165 C C . LEU B 1 292 ? -9.797 -6.113 -43.781 1 84.69 292 LEU B C 1
ATOM 5167 O O . LEU B 1 292 ? -10.055 -7.277 -43.469 1 84.69 292 LEU B O 1
ATOM 5171 N N . GLU B 1 293 ? -9 -5.844 -44.75 1 81.94 293 GLU B N 1
ATOM 5172 C CA . GLU B 1 293 ? -8.398 -6.859 -45.594 1 81.94 293 GLU B CA 1
ATOM 5173 C C . GLU B 1 293 ? -7.422 -7.73 -44.812 1 81.94 293 GLU B C 1
ATOM 5175 O O . GLU B 1 293 ? -7.352 -8.945 -45.031 1 81.94 293 GLU B O 1
ATOM 5180 N N . ARG B 1 294 ? -6.684 -7.105 -43.938 1 84 294 ARG B N 1
ATOM 5181 C CA . ARG B 1 294 ? -5.73 -7.859 -43.125 1 84 294 ARG B CA 1
ATOM 5182 C C . ARG B 1 294 ? -6.441 -8.906 -42.281 1 84 294 ARG B C 1
ATOM 5184 O O . ARG B 1 294 ? -5.941 -10.023 -42.094 1 84 294 ARG B O 1
ATOM 5191 N N . PHE B 1 295 ? -7.508 -8.633 -41.844 1 87.62 295 PHE B N 1
ATOM 5192 C CA . PHE B 1 295 ? -8.242 -9.578 -41.031 1 87.62 295 PHE B CA 1
ATOM 5193 C C . PHE B 1 295 ? -9.023 -10.562 -41.875 1 87.62 295 PHE B C 1
ATOM 5195 O O . PHE B 1 295 ? -9.195 -11.727 -41.5 1 87.62 295 PHE B O 1
ATOM 5202 N N . LYS B 1 296 ? -9.438 -10.086 -42.906 1 81.62 296 LYS B N 1
ATOM 5203 C CA . LYS B 1 296 ? -10.172 -10.969 -43.812 1 81.62 296 LYS B CA 1
ATOM 5204 C C . LYS B 1 296 ? -9.258 -12.047 -44.406 1 81.62 296 LYS B C 1
ATOM 5206 O O . LYS B 1 296 ? -9.727 -13.102 -44.812 1 81.62 296 LYS B O 1
ATOM 5211 N N . CYS B 1 297 ? -7.949 -11.805 -44.438 1 80.56 297 CYS B N 1
ATOM 5212 C CA . CYS B 1 297 ? -6.992 -12.805 -44.906 1 80.56 297 CYS B CA 1
ATOM 5213 C C . CYS B 1 297 ? -6.98 -14.016 -43.969 1 80.56 297 CYS B C 1
ATOM 5215 O O . CYS B 1 297 ? -6.695 -15.133 -44.406 1 80.56 297 CYS B O 1
ATOM 5217 N N . ASN B 1 298 ? -7.32 -13.844 -42.719 1 80.31 298 ASN B N 1
ATOM 5218 C CA . ASN B 1 298 ? -7.223 -14.922 -41.75 1 80.31 298 ASN B CA 1
ATOM 5219 C C . ASN B 1 298 ? -8.602 -15.383 -41.281 1 80.31 298 ASN B C 1
ATOM 5221 O O . ASN B 1 298 ? -8.758 -16.5 -40.781 1 80.31 298 ASN B O 1
ATOM 5225 N N . TYR B 1 299 ? -9.492 -14.453 -41.438 1 81.62 299 TYR B N 1
ATOM 5226 C CA . TYR B 1 299 ? -10.82 -14.75 -40.938 1 81.62 299 TYR B CA 1
ATOM 5227 C C . TYR B 1 299 ? -11.891 -14.422 -41.969 1 81.62 299 TYR B C 1
ATOM 5229 O O . TYR B 1 299 ? -11.719 -13.523 -42.781 1 81.62 299 TYR B O 1
ATOM 5237 N N . HIS B 1 300 ? -12.945 -15.102 -41.844 1 84.31 300 HIS B N 1
ATOM 5238 C CA . HIS B 1 300 ? -14.016 -14.938 -42.844 1 84.31 300 HIS B CA 1
ATOM 5239 C C . HIS B 1 300 ? -15.078 -13.969 -42.312 1 84.31 300 HIS B C 1
ATOM 5241 O O . HIS B 1 300 ? -15.805 -13.359 -43.094 1 84.31 300 HIS B O 1
ATOM 5247 N N . SER B 1 301 ? -15.07 -13.664 -41 1 81.19 301 SER B N 1
ATOM 5248 C CA . SER B 1 301 ? -16.266 -13.047 -40.438 1 81.19 301 SER B CA 1
ATOM 5249 C C . SER B 1 301 ? -16.062 -11.547 -40.25 1 81.19 301 SER B C 1
ATOM 5251 O O . SER B 1 301 ? -16.984 -10.852 -39.781 1 81.19 301 SER B O 1
ATOM 5253 N N . PRO B 1 302 ? -14.875 -10.984 -40.438 1 84.44 302 PRO B N 1
ATOM 5254 C CA . PRO B 1 302 ? -14.781 -9.531 -40.281 1 84.44 302 PRO B CA 1
ATOM 5255 C C . PRO B 1 302 ? -15.719 -8.773 -41.219 1 84.44 302 PRO B C 1
ATOM 5257 O O . PRO B 1 302 ? -15.797 -9.078 -42.406 1 84.44 302 PRO B O 1
ATOM 5260 N N . THR B 1 303 ? -16.469 -7.785 -40.625 1 81.12 303 THR B N 1
ATOM 5261 C CA . THR B 1 303 ? -17.5 -7.109 -41.406 1 81.12 303 THR B CA 1
ATOM 5262 C C . THR B 1 303 ? -17.109 -5.652 -41.656 1 81.12 303 THR B C 1
ATOM 5264 O O . THR B 1 303 ? -17.281 -5.152 -42.781 1 81.12 303 THR B O 1
ATOM 5267 N N . VAL B 1 304 ? -16.766 -5.023 -40.625 1 81.5 304 VAL B N 1
ATOM 5268 C CA . VAL B 1 304 ? -16.453 -3.6 -40.75 1 81.5 304 VAL B CA 1
ATOM 5269 C C . VAL B 1 304 ? -15.18 -3.27 -40 1 81.5 304 VAL B C 1
ATOM 5271 O O . VAL B 1 304 ? -14.922 -3.848 -38.938 1 81.5 304 VAL B O 1
ATOM 5274 N N . ALA B 1 305 ? -14.242 -2.586 -40.562 1 85.88 305 ALA B N 1
ATOM 5275 C CA . ALA B 1 305 ? -13.094 -2.008 -39.875 1 85.88 305 ALA B CA 1
ATOM 5276 C C . ALA B 1 305 ? -13.133 -0.482 -39.938 1 85.88 305 ALA B C 1
ATOM 5278 O O . ALA B 1 305 ? -13.477 0.1 -40.969 1 85.88 305 ALA B O 1
ATOM 5279 N N . LYS B 1 306 ? -12.914 0.07 -38.812 1 83.56 306 LYS B N 1
ATOM 5280 C CA . LYS B 1 306 ? -12.852 1.524 -38.688 1 83.56 306 LYS B CA 1
ATOM 5281 C C . LYS B 1 306 ? -11.555 1.972 -38.031 1 83.56 306 LYS B C 1
ATOM 5283 O O . LYS B 1 306 ? -11.211 1.472 -36.938 1 83.56 306 LYS B O 1
ATOM 5288 N N . ILE B 1 307 ? -10.844 2.715 -38.719 1 81.12 307 ILE B N 1
ATOM 5289 C CA . ILE B 1 307 ? -9.625 3.262 -38.125 1 81.12 307 ILE B CA 1
ATOM 5290 C C . ILE B 1 307 ? -9.883 4.676 -37.625 1 81.12 307 ILE B C 1
ATOM 5292 O O . ILE B 1 307 ? -10.562 5.469 -38.281 1 81.12 307 ILE B O 1
ATOM 5296 N N . CYS B 1 308 ? -9.523 4.773 -36.531 1 77.56 308 CYS B N 1
ATOM 5297 C CA . CYS B 1 308 ? -9.633 6.074 -35.875 1 77.56 308 CYS B CA 1
ATOM 5298 C C . CYS B 1 308 ? -8.25 6.668 -35.625 1 77.56 308 CYS B C 1
ATOM 5300 O O . CYS B 1 308 ? -7.297 5.934 -35.344 1 77.56 308 CYS B O 1
ATOM 5302 N N . PHE B 1 309 ? -8.109 7.676 -35.969 1 68.88 309 PHE B N 1
ATOM 5303 C CA . PHE B 1 309 ? -6.863 8.406 -35.75 1 68.88 309 PHE B CA 1
ATOM 5304 C C . PHE B 1 309 ? -6.988 9.312 -34.531 1 68.88 309 PHE B C 1
ATOM 5306 O O . PHE B 1 309 ? -7.883 10.156 -34.469 1 68.88 309 PHE B O 1
ATOM 5313 N N . ASP B 1 310 ? -6.316 8.859 -33.594 1 60.5 310 ASP B N 1
ATOM 5314 C CA . ASP B 1 310 ? -6.25 9.719 -32.406 1 60.5 310 ASP B CA 1
ATOM 5315 C C . ASP B 1 310 ? -5.312 10.898 -32.656 1 60.5 310 ASP B C 1
ATOM 5317 O O . ASP B 1 310 ? -4.09 10.727 -32.719 1 60.5 310 ASP B O 1
ATOM 5321 N N . GLY B 1 311 ? -5.871 11.852 -32.969 1 56.78 311 GLY B N 1
ATOM 5322 C CA . GLY B 1 311 ? -5.125 13.062 -33.25 1 56.78 311 GLY B CA 1
ATOM 5323 C C . GLY B 1 311 ? -4.238 13.523 -32.125 1 56.78 311 GLY B C 1
ATOM 5324 O O . GLY B 1 311 ? -3.299 14.289 -32.312 1 56.78 311 GLY B O 1
ATOM 5325 N N . ARG B 1 312 ? -4.414 13.117 -30.906 1 50.81 312 ARG B N 1
ATOM 5326 C CA . ARG B 1 312 ? -3.713 13.547 -29.703 1 50.81 312 ARG B CA 1
ATOM 5327 C C . ARG B 1 312 ? -2.428 12.742 -29.5 1 50.81 312 ARG B C 1
ATOM 5329 O O . ARG B 1 312 ? -1.373 13.32 -29.219 1 50.81 312 ARG B O 1
ATOM 5336 N N . SER B 1 313 ? -2.529 11.383 -29.641 1 53.31 313 SER B N 1
ATOM 5337 C CA . SER B 1 313 ? -1.398 10.484 -29.438 1 53.31 313 SER B CA 1
ATOM 5338 C C . SER B 1 313 ? -0.697 10.172 -30.75 1 53.31 313 SER B C 1
ATOM 5340 O O . SER B 1 313 ? 0.429 9.672 -30.75 1 53.31 313 SER B O 1
ATOM 5342 N N . GLY B 1 314 ? -1.252 10.609 -31.688 1 59.91 314 GLY B N 1
ATOM 5343 C CA . GLY B 1 314 ? -0.761 10.227 -33 1 59.91 314 GLY B CA 1
ATOM 5344 C C . GLY B 1 314 ? -0.928 8.75 -33.312 1 59.91 314 GLY B C 1
ATOM 5345 O O . GLY B 1 314 ? -0.413 8.25 -34.312 1 59.91 314 GLY B O 1
ATOM 5346 N N . ALA B 1 315 ? -1.535 8.25 -32.375 1 66.44 315 ALA B N 1
ATOM 5347 C CA . ALA B 1 315 ? -1.674 6.809 -32.562 1 66.44 315 ALA B CA 1
ATOM 5348 C C . ALA B 1 315 ? -2.879 6.492 -33.469 1 66.44 315 ALA B C 1
ATOM 5350 O O . ALA B 1 315 ? -3.885 7.207 -33.406 1 66.44 315 ALA B O 1
ATOM 5351 N N . THR B 1 316 ? -2.652 5.738 -34.219 1 78.38 316 THR B N 1
ATOM 5352 C CA . THR B 1 316 ? -3.709 5.203 -35.094 1 78.38 316 THR B CA 1
ATOM 5353 C C . THR B 1 316 ? -4.23 3.879 -34.531 1 78.38 316 THR B C 1
ATOM 5355 O O . THR B 1 316 ? -3.451 2.982 -34.219 1 78.38 316 THR B O 1
ATOM 5358 N N . TYR B 1 317 ? -5.543 4.008 -34.219 1 83.94 317 TYR B N 1
ATOM 5359 C CA . TYR B 1 317 ? -6.168 2.764 -33.781 1 83.94 317 TYR B CA 1
ATOM 5360 C C . TYR B 1 317 ? -7.441 2.49 -34.562 1 83.94 317 TYR B C 1
ATOM 5362 O O . TYR B 1 317 ? -7.898 3.338 -35.344 1 83.94 317 TYR B O 1
ATOM 5370 N N . GLY B 1 318 ? -7.922 1.264 -34.375 1 84.25 318 GLY B N 1
ATOM 5371 C CA . GLY B 1 318 ? -9.109 0.906 -35.156 1 84.25 318 GLY B CA 1
ATOM 5372 C C . GLY B 1 318 ? -9.961 -0.145 -34.469 1 84.25 318 GLY B C 1
ATOM 5373 O O . GLY B 1 318 ? -9.602 -0.647 -33.406 1 84.25 318 GLY B O 1
ATOM 5374 N N . PHE B 1 319 ? -11.055 -0.268 -35.031 1 85.38 319 PHE B N 1
ATOM 5375 C CA . PHE B 1 319 ? -12.016 -1.29 -34.625 1 85.38 319 PHE B CA 1
ATOM 5376 C C . PHE B 1 319 ? -12.391 -2.186 -35.812 1 85.38 319 PHE B C 1
ATOM 5378 O O . PHE B 1 319 ? -12.555 -1.708 -36.938 1 85.38 319 PHE B O 1
ATOM 5385 N N . VAL B 1 320 ? -12.43 -3.439 -35.469 1 86.75 320 VAL B N 1
ATOM 5386 C CA . VAL B 1 320 ? -12.875 -4.406 -36.438 1 86.75 320 VAL B CA 1
ATOM 5387 C C . VAL B 1 320 ? -14.047 -5.215 -35.906 1 86.75 320 VAL B C 1
ATOM 5389 O O . VAL B 1 320 ? -13.984 -5.719 -34.781 1 86.75 320 VAL B O 1
ATOM 5392 N N . SER B 1 321 ? -15.039 -5.281 -36.656 1 84.25 321 SER B N 1
ATOM 5393 C CA . SER B 1 321 ? -16.234 -6.039 -36.281 1 84.25 321 SER B CA 1
ATOM 5394 C C . SER B 1 321 ? -16.234 -7.418 -36.938 1 84.25 321 SER B C 1
ATOM 5396 O O . SER B 1 321 ? -15.812 -7.574 -38.062 1 84.25 321 SER B O 1
ATOM 5398 N N . PHE B 1 322 ? -16.609 -8.422 -36.094 1 81.38 322 PHE B N 1
ATOM 5399 C CA . PHE B 1 322 ? -16.766 -9.805 -36.562 1 81.38 322 PHE B CA 1
ATOM 5400 C C . PHE B 1 322 ? -18.219 -10.242 -36.469 1 81.38 322 PHE B C 1
ATOM 5402 O O . PHE B 1 322 ? -18.953 -9.82 -35.562 1 81.38 322 PHE B O 1
ATOM 5409 N N . ALA B 1 323 ? -18.641 -11.016 -37.344 1 78.44 323 ALA B N 1
ATOM 5410 C CA . ALA B 1 323 ? -19.969 -11.609 -37.312 1 78.44 323 ALA B CA 1
ATOM 5411 C C . ALA B 1 323 ? -20 -12.852 -36.438 1 78.44 323 ALA B C 1
ATOM 5413 O O . ALA B 1 323 ? -21.062 -13.25 -35.938 1 78.44 323 ALA B O 1
ATOM 5414 N N . ASP B 1 324 ? -18.844 -13.539 -36.25 1 78.56 324 ASP B N 1
ATOM 5415 C CA . ASP B 1 324 ? -18.703 -14.758 -35.469 1 78.56 324 ASP B CA 1
ATOM 5416 C C . ASP B 1 324 ? -17.844 -14.5 -34.219 1 78.56 324 ASP B C 1
ATOM 5418 O O . ASP B 1 324 ? -16.734 -13.984 -34.312 1 78.56 324 ASP B O 1
ATOM 5422 N N . GLU B 1 325 ? -18.375 -14.758 -33.125 1 77.06 325 GLU B N 1
ATOM 5423 C CA . GLU B 1 325 ? -17.719 -14.516 -31.844 1 77.06 325 GLU B CA 1
ATOM 5424 C C . GLU B 1 325 ? -16.438 -15.336 -31.719 1 77.06 325 GLU B C 1
ATOM 5426 O O . GLU B 1 325 ? -15.445 -14.867 -31.141 1 77.06 325 GLU B O 1
ATOM 5431 N N . ARG B 1 326 ? -16.516 -16.438 -32.281 1 76.94 326 ARG B N 1
ATOM 5432 C CA . ARG B 1 326 ? -15.336 -17.297 -32.188 1 76.94 326 ARG B CA 1
ATOM 5433 C C . ARG B 1 326 ? -14.164 -16.672 -32.938 1 76.94 326 ARG B C 1
ATOM 5435 O O . ARG B 1 326 ? -13.031 -16.719 -32.469 1 76.94 326 ARG B O 1
ATOM 5442 N N . GLU B 1 327 ? -14.43 -16.125 -34.062 1 79.88 327 GLU B N 1
ATOM 5443 C CA . GLU B 1 327 ? -13.375 -15.508 -34.875 1 79.88 327 GLU B CA 1
ATOM 5444 C C . GLU B 1 327 ? -12.844 -14.242 -34.188 1 79.88 327 GLU B C 1
ATOM 5446 O O . GLU B 1 327 ? -11.664 -13.922 -34.312 1 79.88 327 GLU B O 1
ATOM 5451 N N . LYS B 1 328 ? -13.75 -13.602 -33.531 1 80 328 LYS B N 1
ATOM 5452 C CA . LYS B 1 328 ? -13.328 -12.445 -32.75 1 80 328 LYS B CA 1
ATOM 5453 C C . LYS B 1 328 ? -12.258 -12.828 -31.734 1 80 328 LYS B C 1
ATOM 5455 O O . LYS B 1 328 ? -11.211 -12.18 -31.641 1 80 328 LYS B O 1
ATOM 5460 N N . TRP B 1 329 ? -12.562 -13.852 -31.156 1 75.62 329 TRP B N 1
ATOM 5461 C CA . TRP B 1 329 ? -11.641 -14.273 -30.094 1 75.62 329 TRP B CA 1
ATOM 5462 C C . TRP B 1 329 ? -10.359 -14.844 -30.688 1 75.62 329 TRP B C 1
ATOM 5464 O O . TRP B 1 329 ? -9.266 -14.594 -30.172 1 75.62 329 TRP B O 1
ATOM 5474 N N . ASP B 1 330 ? -10.469 -15.539 -31.719 1 78.12 330 ASP B N 1
ATOM 5475 C CA . ASP B 1 330 ? -9.289 -16.047 -32.438 1 78.12 330 ASP B CA 1
ATOM 5476 C C . ASP B 1 330 ? -8.438 -14.898 -32.969 1 78.12 330 ASP B C 1
ATOM 5478 O O . ASP B 1 330 ? -7.207 -14.945 -32.875 1 78.12 330 ASP B O 1
ATOM 5482 N N . ALA B 1 331 ? -9.016 -13.891 -33.406 1 80.69 331 ALA B N 1
ATOM 5483 C CA . ALA B 1 331 ? -8.297 -12.734 -33.938 1 80.69 331 ALA B CA 1
ATOM 5484 C C . ALA B 1 331 ? -7.562 -11.992 -32.812 1 80.69 331 ALA B C 1
ATOM 5486 O O . ALA B 1 331 ? -6.422 -11.562 -33 1 80.69 331 ALA B O 1
ATOM 5487 N N . MET B 1 332 ? -8.211 -11.914 -31.797 1 78.06 332 MET B N 1
ATOM 5488 C CA . MET B 1 332 ? -7.613 -11.211 -30.656 1 78.06 332 MET B CA 1
ATOM 5489 C C . MET B 1 332 ? -6.371 -11.945 -30.156 1 78.06 332 MET B C 1
ATOM 5491 O O . MET B 1 332 ? -5.422 -11.312 -29.688 1 78.06 332 MET B O 1
ATOM 5495 N N . LYS B 1 333 ? -6.426 -13.234 -30.484 1 72.62 333 LYS B N 1
ATOM 5496 C CA . LYS B 1 333 ? -5.312 -14.07 -30.047 1 72.62 333 LYS B CA 1
ATOM 5497 C C . LYS B 1 333 ? -4.242 -14.164 -31.125 1 72.62 333 LYS B C 1
ATOM 5499 O O . LYS B 1 333 ? -3.053 -13.984 -30.859 1 72.62 333 LYS B O 1
ATOM 5504 N N . VAL B 1 334 ? -4.625 -14.508 -32.312 1 73.69 334 VAL B N 1
ATOM 5505 C CA . VAL B 1 334 ? -3.715 -14.844 -33.406 1 73.69 334 VAL B CA 1
ATOM 5506 C C . VAL B 1 334 ? -3.164 -13.562 -34.031 1 73.69 334 VAL B C 1
ATOM 5508 O O . VAL B 1 334 ? -1.986 -13.5 -34.375 1 73.69 334 VAL B O 1
ATOM 5511 N N . MET B 1 335 ? -3.934 -12.57 -33.969 1 78.06 335 MET B N 1
ATOM 5512 C CA . MET B 1 335 ? -3.525 -11.391 -34.719 1 78.06 335 MET B CA 1
ATOM 5513 C C . MET B 1 335 ? -2.838 -10.375 -33.812 1 78.06 335 MET B C 1
ATOM 5515 O O . MET B 1 335 ? -2.271 -9.391 -34.312 1 78.06 335 MET B O 1
ATOM 5519 N N . ASN B 1 336 ? -2.918 -10.695 -32.625 1 76.31 336 ASN B N 1
ATOM 5520 C CA . ASN B 1 336 ? -2.256 -9.789 -31.688 1 76.31 336 ASN B CA 1
ATOM 5521 C C . ASN B 1 336 ? -0.739 -9.836 -31.844 1 76.31 336 ASN B C 1
ATOM 5523 O O . ASN B 1 336 ? -0.15 -10.914 -31.922 1 76.31 336 ASN B O 1
ATOM 5527 N N . ARG B 1 337 ? -0.102 -8.602 -32.094 1 69.69 337 ARG B N 1
ATOM 5528 C CA . ARG B 1 337 ? 1.325 -8.359 -32.281 1 69.69 337 ARG B CA 1
ATOM 5529 C C . ARG B 1 337 ? 1.794 -8.812 -33.656 1 69.69 337 ARG B C 1
ATOM 5531 O O . ARG B 1 337 ? 2.992 -9.008 -33.875 1 69.69 337 ARG B O 1
ATOM 5538 N N . LYS B 1 338 ? 0.955 -9.07 -34.438 1 77.38 338 LYS B N 1
ATOM 5539 C CA . LYS B 1 338 ? 1.345 -9.297 -35.844 1 77.38 338 LYS B CA 1
ATOM 5540 C C . LYS B 1 338 ? 1.628 -7.977 -36.562 1 77.38 338 LYS B C 1
ATOM 5542 O O . LYS B 1 338 ? 0.997 -6.957 -36.25 1 77.38 338 LYS B O 1
ATOM 5547 N N . PHE B 1 339 ? 2.572 -8.164 -37.344 1 77 339 PHE B N 1
ATOM 5548 C CA . PHE B 1 339 ? 2.965 -6.965 -38.094 1 77 339 PHE B CA 1
ATOM 5549 C C . PHE B 1 339 ? 1.916 -6.594 -39.125 1 77 339 PHE B C 1
ATOM 5551 O O . PHE B 1 339 ? 1.395 -7.465 -39.812 1 77 339 PHE B O 1
ATOM 5558 N N . PHE B 1 340 ? 1.499 -5.352 -39.031 1 80.19 340 PHE B N 1
ATOM 5559 C CA . PHE B 1 340 ? 0.633 -4.719 -40.031 1 80.19 340 PHE B CA 1
ATOM 5560 C C . PHE B 1 340 ? 1.239 -3.412 -40.531 1 80.19 340 PHE B C 1
ATOM 5562 O O . PHE B 1 340 ? 1.431 -2.477 -39.75 1 80.19 340 PHE B O 1
ATOM 5569 N N . LEU B 1 341 ? 1.578 -3.576 -41.75 1 78.56 341 LEU B N 1
ATOM 5570 C CA . LEU B 1 341 ? 2.395 -2.555 -42.375 1 78.56 341 LEU B CA 1
ATOM 5571 C C . LEU B 1 341 ? 3.746 -2.42 -41.688 1 78.56 341 LEU B C 1
ATOM 5573 O O . LEU B 1 341 ? 4.555 -3.352 -41.719 1 78.56 341 LEU B O 1
ATOM 5577 N N . ASP B 1 342 ? 4.066 -1.53 -40.906 1 71.12 342 ASP B N 1
ATOM 5578 C CA . ASP B 1 342 ? 5.379 -1.369 -40.281 1 71.12 342 ASP B CA 1
ATOM 5579 C C . ASP B 1 342 ? 5.273 -1.35 -38.75 1 71.12 342 ASP B C 1
ATOM 5581 O O . ASP B 1 342 ? 6.223 -0.973 -38.062 1 71.12 342 ASP B O 1
ATOM 5585 N N . ARG B 1 343 ? 4.074 -1.816 -38.406 1 79.44 343 ARG B N 1
ATOM 5586 C CA . ARG B 1 343 ? 3.896 -1.773 -36.938 1 79.44 343 ARG B CA 1
ATOM 5587 C C . ARG B 1 343 ? 3.234 -3.049 -36.438 1 79.44 343 ARG B C 1
ATOM 5589 O O . ARG B 1 343 ? 2.508 -3.715 -37.188 1 79.44 343 ARG B O 1
ATOM 5596 N N . GLN B 1 344 ? 3.514 -3.354 -35.281 1 79.62 344 GLN B N 1
ATOM 5597 C CA . GLN B 1 344 ? 2.867 -4.512 -34.656 1 79.62 344 GLN B CA 1
ATOM 5598 C C . GLN B 1 344 ? 1.51 -4.137 -34.094 1 79.62 344 GLN B C 1
ATOM 5600 O O . GLN B 1 344 ? 1.418 -3.24 -33.25 1 79.62 344 GLN B O 1
ATOM 5605 N N . MET B 1 345 ? 0.567 -4.895 -34.438 1 79.75 345 MET B N 1
ATOM 5606 C CA . MET B 1 345 ? -0.791 -4.602 -34 1 79.75 345 MET B CA 1
ATOM 5607 C C . MET B 1 345 ? -0.989 -5.023 -32.531 1 79.75 345 MET B C 1
ATOM 5609 O O . MET B 1 345 ? -0.462 -6.051 -32.094 1 79.75 345 MET B O 1
ATOM 5613 N N . HIS B 1 346 ? -1.64 -4.191 -31.938 1 79.94 346 HIS B N 1
ATOM 5614 C CA . HIS B 1 346 ? -2.104 -4.527 -30.594 1 79.94 346 HIS B CA 1
ATOM 5615 C C . HIS B 1 346 ? -3.617 -4.703 -30.562 1 79.94 346 HIS B C 1
ATOM 5617 O O . HIS B 1 346 ? -4.363 -3.742 -30.766 1 79.94 346 HIS B O 1
ATOM 5623 N N . ILE B 1 347 ? -4.031 -5.871 -30.312 1 78.81 347 ILE B N 1
ATOM 5624 C CA . ILE B 1 347 ? -5.457 -6.16 -30.406 1 78.81 347 ILE B CA 1
ATOM 5625 C C . ILE B 1 347 ? -6.047 -6.371 -29.016 1 78.81 347 ILE B C 1
ATOM 5627 O O . ILE B 1 347 ? -5.43 -7.016 -28.172 1 78.81 347 ILE B O 1
ATOM 5631 N N . GLY B 1 348 ? -7.18 -5.68 -28.781 1 74.38 348 GLY B N 1
ATOM 5632 C CA . GLY B 1 348 ? -7.902 -5.781 -27.531 1 74.38 348 GLY B CA 1
ATOM 5633 C C . GLY B 1 348 ? -9.406 -5.824 -27.703 1 74.38 348 GLY B C 1
ATOM 5634 O O . GLY B 1 348 ? -9.914 -5.672 -28.828 1 74.38 348 GLY B O 1
ATOM 5635 N N . PRO B 1 349 ? -10.078 -6.078 -26.562 1 67.12 349 PRO B N 1
ATOM 5636 C CA . PRO B 1 349 ? -11.539 -6.066 -26.672 1 67.12 349 PRO B CA 1
ATOM 5637 C C . PRO B 1 349 ? -12.109 -4.66 -26.844 1 67.12 349 PRO B C 1
ATOM 5639 O O . PRO B 1 349 ? -11.508 -3.691 -26.359 1 67.12 349 PRO B O 1
ATOM 5642 N N . ALA B 1 350 ? -13.086 -4.594 -27.656 1 67.56 350 ALA B N 1
ATOM 5643 C CA . ALA B 1 350 ? -13.773 -3.326 -27.891 1 67.56 350 ALA B CA 1
ATOM 5644 C C . ALA B 1 350 ? -15.258 -3.441 -27.562 1 67.56 350 ALA B C 1
ATOM 5646 O O . ALA B 1 350 ? -15.852 -4.52 -27.688 1 67.56 350 ALA B O 1
ATOM 5647 N N . ALA B 1 351 ? -15.797 -2.377 -26.969 1 56.41 351 ALA B N 1
ATOM 5648 C CA . ALA B 1 351 ? -17.234 -2.342 -26.75 1 56.41 351 ALA B CA 1
ATOM 5649 C C . ALA B 1 351 ? -18 -2.443 -28.062 1 56.41 351 ALA B C 1
ATOM 5651 O O . ALA B 1 351 ? -17.531 -1.983 -29.094 1 56.41 351 ALA B O 1
ATOM 5652 N N . LYS B 1 352 ? -19.094 -3.004 -27.906 1 58.44 352 LYS B N 1
ATOM 5653 C CA . LYS B 1 352 ? -19.953 -3.27 -29.047 1 58.44 352 LYS B CA 1
ATOM 5654 C C . LYS B 1 352 ? -20.234 -1.989 -29.828 1 58.44 352 LYS B C 1
ATOM 5656 O O . LYS B 1 352 ? -20.297 -2.006 -31.062 1 58.44 352 LYS B O 1
ATOM 5661 N N . ASN B 1 353 ? -20.266 -0.906 -29.094 1 54.94 353 ASN B N 1
ATOM 5662 C CA . ASN B 1 353 ? -20.703 0.291 -29.812 1 54.94 353 ASN B CA 1
ATOM 5663 C C . ASN B 1 353 ? -19.5 1.131 -30.25 1 54.94 353 ASN B C 1
ATOM 5665 O O . ASN B 1 353 ? -19.656 2.301 -30.609 1 54.94 353 ASN B O 1
ATOM 5669 N N . SER B 1 354 ? -18.391 0.541 -30.297 1 51.59 354 SER B N 1
ATOM 5670 C CA . SER B 1 354 ? -17.219 1.321 -30.656 1 51.59 354 SER B CA 1
ATOM 5671 C C . SER B 1 354 ? -17.156 1.56 -32.156 1 51.59 354 SER B C 1
ATOM 5673 O O . SER B 1 354 ? -16.406 2.42 -32.625 1 51.59 354 SER B O 1
ATOM 5675 N N . ILE B 1 355 ? -17.953 0.848 -32.812 1 54.47 355 ILE B N 1
ATOM 5676 C CA . ILE B 1 355 ? -18.047 1.076 -34.25 1 54.47 355 ILE B CA 1
ATOM 5677 C C . ILE B 1 355 ? -19.391 1.695 -34.594 1 54.47 355 ILE B C 1
ATOM 5679 O O . ILE B 1 355 ? -20.438 1.248 -34.094 1 54.47 355 ILE B O 1
#

Organism: Brassica campestris (NCBI:txid3711)

Radius of gyration: 29.11 Å; Cα contacts (8 Å, |Δi|>4): 908; chains: 2; bounding box: 93×82×77 Å

Solvent-accessible surface area (backbone atoms only — not comparable to full-atom values): 38303 Å² total; per-residue (Å²): 125,75,56,73,76,54,44,89,76,65,62,73,87,41,49,69,52,46,56,52,50,48,33,48,43,33,63,68,59,44,39,52,50,42,72,55,74,62,43,62,68,52,48,49,49,44,52,48,51,55,46,43,51,49,51,40,50,51,68,65,44,34,61,70,40,32,60,54,45,56,44,46,62,83,61,56,20,59,68,53,52,62,48,42,43,81,55,37,72,33,61,64,45,60,56,28,37,54,50,30,48,44,61,58,37,75,70,40,86,82,44,84,40,63,78,42,44,68,63,42,53,60,50,48,54,54,50,49,50,51,50,51,53,51,47,53,51,46,50,52,52,48,49,52,39,40,50,52,48,41,44,51,36,27,41,44,39,56,61,40,55,77,67,46,88,57,79,57,47,50,58,51,30,51,50,44,36,52,63,36,72,88,45,63,30,41,50,40,30,43,48,51,32,52,48,43,45,52,52,46,48,50,39,48,50,51,53,51,56,54,48,68,76,39,53,65,69,54,32,23,52,54,52,43,51,50,38,51,54,67,43,32,51,78,80,38,36,69,59,48,53,45,57,52,41,51,74,64,64,67,73,63,83,75,79,82,72,85,71,68,87,68,73,77,70,70,87,73,70,84,71,72,68,52,36,32,32,26,34,33,53,37,42,84,84,61,42,35,66,56,53,36,49,60,45,44,74,80,33,86,40,60,74,49,38,44,62,42,70,39,65,20,76,65,41,17,29,31,36,37,26,12,60,37,64,66,56,39,54,48,42,43,58,69,47,36,59,35,74,45,91,90,23,50,25,40,43,40,86,36,58,69,77,74,108,126,74,54,73,77,54,43,88,77,66,60,72,85,42,50,69,52,45,55,53,50,46,34,48,43,32,63,68,59,44,40,52,49,42,72,55,76,62,43,62,68,53,47,49,50,42,52,49,49,54,47,43,52,50,51,40,50,51,68,64,43,34,62,69,40,32,59,54,47,56,44,48,62,83,58,57,18,60,69,51,53,64,46,44,44,80,54,37,71,34,60,64,47,61,56,29,37,52,49,30,49,43,61,56,32,72,69,40,85,84,44,84,37,61,80,44,43,67,64,42,54,59,50,49,53,53,49,50,50,50,49,51,52,52,50,52,51,47,49,52,52,50,49,53,39,40,50,53,47,40,44,49,37,26,40,45,38,56,61,39,57,76,67,46,87,58,78,57,49,49,57,52,29,49,50,44,37,51,61,36,72,88,44,62,30,41,50,41,30,45,48,51,30,51,48,42,45,52,52,47,49,50,40,49,51,50,53,51,56,53,48,70,76,39,54,64,68,54,33,24,54,52,52,42,51,52,38,52,53,67,44,33,51,79,80,39,35,70,60,49,53,45,58,53,40,51,73,64,64,66,73,63,81,74,78,81,71,84,70,66,89,69,71,78,71,72,86,74,70,86,72,73,68,55,35,32,32,26,35,33,52,37,42,83,84,63,40,35,66,57,53,38,47,62,44,44,74,80,34,86,41,60,75,47,37,44,63,43,69,39,61,31,77,66,40,17,29,30,37,37,24,12,60,37,63,67,57,40,52,48,43,45,58,70,46,36,59,34,74,46,90,91,23,48,25,39,42,43,87,37,59,68,75,74,110

pLDDT: mean 74.03, std 18.32, range [25.64, 97.5]

Sequence (710 aa):
MAGDLFRRNRPFNQLDGFYTDWSKHLTERCLPPLLIFPSDAKNDAVLGDIHSYYDTLDHYANKNTILYFLLPSWRSNSLETAILLLGDINPLLFTSLVQSFVDGLDQDPVGTYSNLAASWKDLSSELENTINETVSTLLRETREAHEGFIRRFSNKWVSSFRGSQSGTVVMETATSVTKEEDGGGAMIMEELVRIFHVANQLRKSTITDIAGVLNMDQRAVFLESVCKLLAGFKHQDQAFQNSLFDNLLIRQPMMQQHDAPQRPPPPMNQHQQEYVIYVGNLAPEATNDLLLERFKCNYHSPTVAKICFDGRSGATYGFVSFADEREKWDAMKVMNRKFFLDRQMHIGPAAKNSIMAGDLFRRNRPFNQLDGFYTDWSKHLTERCLPPLLIFPSDAKNDAVLGDIHSYYDTLDHYANKNTILYFLLPSWRSNSLETAILLLGDINPLLFTSLVQSFVDGLDQDPVGTYSNLAASWKDLSSELENTINETVSTLLRETREAHEGFIRRFSNKWVSSFRGSQSGTVVMETATSVTKEEDGGGAMIMEELVRIFHVANQLRKSTITDIAGVLNMDQRAVFLESVCKLLAGFKHQDQAFQNSLFDNLLIRQPMMQQHDAPQRPPPPMNQHQQEYVIYVGNLAPEATNDLLLERFKCNYHSPTVAKICFDGRSGATYGFVSFADEREKWDAMKVMNRKFFLDRQMHIGPAAKNSI

Nearest PDB structures (foldseek):
  2cqi-assembly1_A  TM=7.855E-01  e=1.274E-04  Homo sapiens
  5o2v-assembly1_A  TM=8.214E-01  e=3.584E-04  Homo sapiens
  4zka-assembly4_D  TM=8.280E-01  e=1.8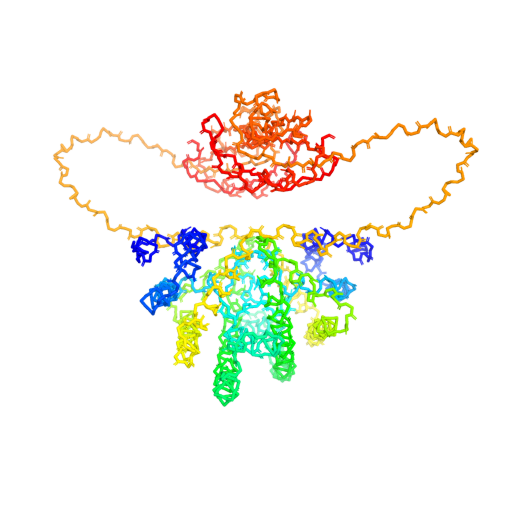21E-03  Homo sapiens
  2cq3-assembly1_A  TM=7.582E-01  e=2.034E-02  Homo sapiens
  2cpx-assembly1_A  TM=6.035E-01  e=2.034E-02  Homo sapiens

InterPro domains:
  IPR000504 RNA recognition motif domain [PF00076] (277-345)
  IPR000504 RNA recognition motif domain [PS50102] (275-352)
  IPR000504 RNA recognition motif domain [SM00360] (276-348)
  IPR012677 Nucleotide-binding alpha-beta plait domain superfamily [G3DSA:3.30.70.330] (234-354)
  IPR025422 Transcription factor TGA like domain [PS51806] (12-243)
  IPR035979 RNA-binding domain superfamily [SSF54928] (247-353)
  IPR050825 RNA-binding protein 42/Polyadenylate-binding protein RBP45/47-like [PTHR47640] (272-353)

Secondary structure (DSSP, 8-state):
-GGGTT-TT--GGGHHHHHHHHHHHIIIIIHHHHHSS--HHHHHHHHHHHHHHHHHHHHH--TTTHHHHHS-TTS--HHHHHTEETTEE-THHHHHHHHHHHHHGGG-TT-TTHHHHHHHHHHHHHHHHHHHHHHHHHHHHHHHHHHHHHHHHHHHHHHHHHH---TTHHHHHHHHHHH-TTSHHHHHHHHHHHHHHHHHHHHHHHHHHHHHHS-HHHHHHHHHHHHHHHHHSGGGHHHHHHHHHHHHHS------------------------EEEEEEEE-TT--HHHHHHHHHTT-S-EEEEEEEE-TTT--EEEEEEESSHHHHHHHHHHSTT-EETTEE-EEEE--GGG-/-GGGTT-TT--GGGHHHHHHHHHHHIIIIIHHHHHSS--HHHHHHHHHHHHHHHHHHHHH--TTTHHHHHS-GGG--HHHHTTEETTEE-THHHHHHHHHHHHHGGG-TT-TTTTHHHHHHHHHHHHHHHHHHHHHHHHHHHHHHHHHHHHHHHHHHHHHHHH---TTHHHHHHHHHHH-TTSHHHHHHHHHHHHHHHHHHHHHHHHHHHHHHS-HHHHHHHHHHHHHHHHHSTT-HHHHHHHHHHHHHS------------------------EEEEEEEE-TT--HHHHHHHHHTT-S-EEEEEEEE-TTT--EEEEEEESSHHHHHHHHHHSTT-EETTEE-EEEE--GGG-